Protein AF-0000000079719436 (afdb_homodimer)

Nearest PDB structures (foldseek):
  4y96-assembly1_A  TM=9.771E-01  e=3.622E-33  Gemmata obscuriglobus
  4y8f-assembly1_A-2  TM=9.739E-01  e=4.082E-33  Clostridium perfringens str. 13
  2btm-assembly1_B  TM=9.706E-01  e=7.352E-31  Geobacillus stearothermophilus
  1yya-assembly1_B  TM=9.623E-01  e=2.426E-30  Thermus thermophilus HB8
  1btm-assembly1_B  TM=9.721E-01  e=7.106E-30  Geobacillus stearothermophilus

Foldseek 3Di:
DAAFEAEEEADQDDDQVLLLVLLVLLQVLADDDRHAAEYEDAPVNQLVSCVSCVVPSYHYAYADAFLDQDDDDPPGHHCVRCVVSPHQEYEAAPPCCVVPVVDDLQRLLSNLVSSVVVVGAYAYEDFDEPVCVVVVNGLVRRLCSCCSRPLVDDLVSLLRYAYEYEHVNQAPPPDFDDLVRLLVSLVSVLVSCCVSPRNVSSVHHAYAYEGADWLVCLLVNLPRPRHSYYHYYPLSSHSVTSSSNSVSND/DAAFEAEEEADQDDDQVLLLVLLVLLQVLADDDRHAAEYEDAPVNQLVSCVSCVVPSYHYAYADAFLDQDDDDPPGHHCVRCVVSPHQEYEAAPPCCVVPVVDDLQRLLSNLVSSVVVVGAYAYEDFDEPVCVVVVNGLVRRLVSCCSRPLVDDLVSLLRYAYEYEHVNQAPPPDFDDLVRLLVSLVSVLVSCCVSPRNVSSVHHAYAYEGADWLVCLLVNLPRPRHSYYHYYPLSSHSVTSSSNSVSND

Radius of gyration: 24.13 Å; Cα contacts (8 Å, |Δi|>4): 1092; chains: 2; bounding box: 40×68×60 Å

Solvent-accessible surface area (backbone atoms only — not comparable to full-atom values): 25117 Å² total; per-residue (Å²): 122,49,56,39,36,40,30,24,46,44,22,22,43,69,37,51,70,52,42,53,51,46,49,53,49,38,61,72,59,56,71,96,67,89,51,48,36,35,38,18,52,26,56,70,34,40,52,62,47,39,61,73,32,67,89,43,84,52,39,56,31,35,53,53,62,43,49,52,81,56,47,90,37,54,63,41,46,26,54,62,38,39,48,63,54,72,28,53,36,31,32,43,55,45,67,48,38,40,74,67,38,69,51,42,52,69,58,43,24,45,26,50,52,41,36,48,76,70,72,28,34,36,37,39,31,46,53,32,48,52,70,32,52,75,68,68,39,32,66,60,51,40,49,48,52,47,47,63,36,50,66,84,55,59,78,78,57,47,83,36,41,34,39,30,43,28,42,51,52,14,48,86,64,82,43,62,69,49,50,66,56,52,33,52,52,36,45,50,51,37,49,53,39,26,72,74,70,33,61,68,60,32,59,41,39,29,35,21,42,29,36,62,59,37,56,91,48,24,42,64,40,36,63,32,92,48,33,29,30,30,44,23,44,76,44,45,76,36,49,69,41,32,46,44,31,57,61,30,61,111,122,50,55,41,35,40,30,24,47,44,23,22,44,67,37,51,70,52,42,54,51,47,50,53,49,38,62,73,59,58,70,96,66,89,50,48,38,35,38,17,51,27,54,71,34,40,51,61,47,40,61,74,31,67,88,44,84,52,40,54,31,35,52,52,60,43,48,52,80,56,47,89,37,54,64,41,48,26,56,63,40,38,46,64,55,72,28,53,36,31,32,43,55,46,68,48,37,41,73,66,38,70,50,42,52,67,57,44,23,46,26,50,52,41,36,48,75,69,72,27,32,36,37,40,32,45,54,32,48,52,70,32,52,76,69,69,39,34,67,59,50,37,50,49,52,46,47,62,36,50,66,84,56,58,77,77,57,48,83,37,40,34,39,30,43,27,43,50,51,14,46,87,62,83,44,63,70,50,52,65,56,53,33,51,52,36,44,49,50,38,49,53,39,26,73,74,68,34,62,67,59,34,58,40,38,29,35,21,42,30,36,60,57,38,57,90,47,23,40,64,41,38,64,32,91,49,33,30,30,30,43,24,44,77,43,46,77,36,49,70,41,32,48,45,32,56,60,29,62,113

Secondary structure (DSSP, 8-state):
-PPPEEEEE--B--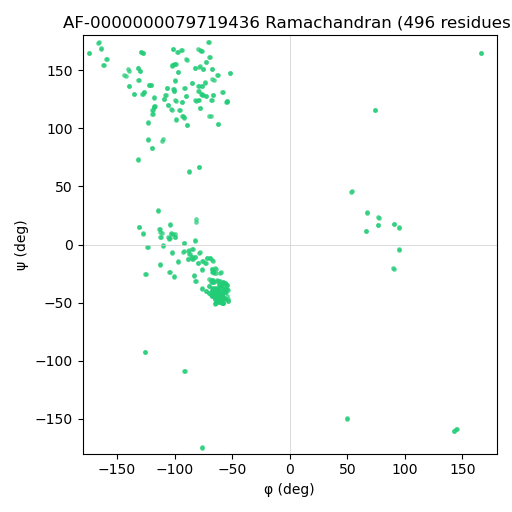-HHHHHHHHHHHHHH----SSEEEEE--GGGHHHHHHHTTTSSPEE-BS---SSSSBS-TT---HHHHHHTT--EEEE--HHHHHHS---HHHHHHHHHHHHHTT-EEEEEE---HHHHHTT-HHHHHHHHHHHHHTTS-GGGGGGEEEEE--GGGSSSS----HHHHHHHHHHHHHHHHHHS-HHHHHHSEEEE-S---TTTHHHHHTSTT--EEEESGGGGSHHHHHHHHHHT-/-PPPEEEEE--B---HHHHHHHHHHHHHH----SSEEEEE--GGGHHHHHHHTTTSSPEE-BS---SSSSBS-TT---HHHHHHTT--EEEE--HHHHHHS---HHHHHHHHHHHHHTT-EEEEEE---HHHHHTT-HHHHHHHHHHHHHTTS-GGGGGGEEEEE--GGGSSSS----HHHHHHHHHHHHHHHHHHS-HHHHHHSEEEE-S---TTTHHHHHTSTT--EEEESGGGGSHHHHHHHHHHT-

InterPro domains:
  IPR000652 Triosephosphate isomerase [PF00121] (4-247)
  IPR000652 Triosephosphate isomerase [PS51440] (3-248)
  IPR000652 Triosephosphate isomerase [PTHR21139] (2-247)
  IPR000652 Triosephosphate isomerase [TIGR00419] (5-240)
  IPR000652 Triosephosphate isomerase [cd00311] (4-247)
  IPR013785 Aldolase-type TIM barrel [G3DSA:3.20.20.70] (1-248)
  IPR020861 Triosephosphate isomerase, active site [PS00171] (164-174)
  IPR022896 Triosephosphate isomerase, bacterial/eukaryotic [MF_00147_B] (2-248)
  IPR035990 Triosephosphate isomerase superfamily [SSF51351] (1-247)

pLDDT: mean 96.84, std 4.38, range [68.94, 98.94]

Structure (mmCIF, N/CA/C/O backbone):
data_AF-0000000079719436-model_v1
#
loop_
_entity.id
_entity.type
_entity.pdbx_description
1 polymer 'Triosephosphate isomerase'
#
loop_
_atom_site.group_PDB
_atom_site.id
_atom_site.type_symbol
_atom_site.label_atom_id
_atom_site.label_alt_id
_atom_site.label_comp_id
_atom_site.label_asym_id
_atom_site.label_entity_id
_atom_site.label_seq_id
_atom_site.pdbx_PDB_ins_code
_atom_site.Cartn_x
_atom_site.Cartn_y
_atom_site.Cartn_z
_atom_site.occupancy
_atom_site.B_iso_or_equiv
_atom_site.auth_seq_id
_atom_site.auth_comp_id
_atom_site.auth_asym_id
_atom_site.auth_atom_id
_atom_site.pdbx_PDB_model_num
ATOM 1 N N . MET A 1 1 ? 11.016 -31.547 -8.984 1 78.88 1 MET A N 1
ATOM 2 C CA . MET A 1 1 ? 9.633 -31.656 -9.453 1 78.88 1 MET A CA 1
ATOM 3 C C . MET A 1 1 ? 8.859 -30.375 -9.148 1 78.88 1 MET A C 1
ATOM 5 O O . MET A 1 1 ? 9.141 -29.703 -8.156 1 78.88 1 MET A O 1
ATOM 9 N N . ARG A 1 2 ? 7.984 -29.891 -10.133 1 91 2 ARG A N 1
ATOM 10 C CA . ARG A 1 2 ? 7.145 -28.719 -9.992 1 91 2 ARG A CA 1
ATOM 11 C C . ARG A 1 2 ? 6.215 -28.844 -8.789 1 91 2 ARG A C 1
ATOM 13 O O . ARG A 1 2 ? 5.664 -29.922 -8.539 1 91 2 ARG A O 1
ATOM 20 N N . SER A 1 3 ? 6.176 -27.812 -7.984 1 95.31 3 SER A N 1
ATOM 21 C CA . SER A 1 3 ? 5.227 -27.797 -6.875 1 95.31 3 SER A CA 1
ATOM 22 C C . SER A 1 3 ? 3.832 -27.406 -7.348 1 95.31 3 SER A C 1
ATOM 24 O O . SER A 1 3 ? 3.684 -26.516 -8.195 1 95.31 3 SER A O 1
ATOM 26 N N . LYS A 1 4 ? 2.828 -28.109 -6.883 1 98.19 4 LYS A N 1
ATOM 27 C CA . LYS A 1 4 ? 1.447 -27.656 -7.035 1 98.19 4 LYS A CA 1
ATOM 28 C C . LYS A 1 4 ? 1.106 -26.578 -6.016 1 98.19 4 LYS A C 1
ATOM 30 O O . LYS A 1 4 ? 1.464 -26.688 -4.84 1 98.19 4 LYS A O 1
ATOM 35 N N . ILE A 1 5 ? 0.508 -25.5 -6.496 1 98.81 5 ILE A N 1
ATOM 36 C CA . ILE A 1 5 ? 0.265 -24.344 -5.629 1 98.81 5 ILE A CA 1
ATOM 37 C C . ILE A 1 5 ? -1.15 -23.828 -5.852 1 98.81 5 ILE A C 1
ATOM 39 O O . ILE A 1 5 ? -1.591 -23.672 -6.996 1 98.81 5 ILE A O 1
ATOM 43 N N . VAL A 1 6 ? -1.891 -23.641 -4.828 1 98.88 6 VAL A N 1
ATOM 44 C CA . VAL A 1 6 ? -3.154 -22.922 -4.852 1 98.88 6 VAL A CA 1
ATOM 45 C C . VAL A 1 6 ? -3.076 -21.719 -3.918 1 98.88 6 VAL A C 1
ATOM 47 O O . VAL A 1 6 ? -2.969 -21.875 -2.699 1 98.88 6 VAL A O 1
ATOM 50 N N . ALA A 1 7 ? -3.104 -20.562 -4.508 1 98.88 7 ALA A N 1
ATOM 51 C CA . ALA A 1 7 ? -2.939 -19.328 -3.756 1 98.88 7 ALA A CA 1
ATOM 52 C C . ALA A 1 7 ? -4.164 -18.422 -3.908 1 98.88 7 ALA A C 1
ATOM 54 O O . ALA A 1 7 ? -4.746 -18.328 -4.992 1 98.88 7 ALA A O 1
ATOM 55 N N . GLY A 1 8 ? -4.574 -17.844 -2.814 1 98.81 8 GLY A N 1
ATOM 56 C CA . GLY A 1 8 ? -5.641 -16.844 -2.84 1 98.81 8 GLY A CA 1
ATOM 57 C C . GLY A 1 8 ? -5.137 -15.422 -2.721 1 98.81 8 GLY A C 1
ATOM 58 O O . GLY A 1 8 ? -4.5 -15.07 -1.728 1 98.81 8 GLY A O 1
ATOM 59 N N . ASN A 1 9 ? -5.34 -14.602 -3.777 1 98.62 9 ASN A N 1
ATOM 60 C CA . ASN A 1 9 ? -5.129 -13.164 -3.682 1 98.62 9 ASN A CA 1
ATOM 61 C C . ASN A 1 9 ? -6.414 -12.438 -3.293 1 98.62 9 ASN A C 1
ATOM 63 O O . ASN A 1 9 ? -7.316 -12.281 -4.117 1 98.62 9 ASN A O 1
ATOM 67 N N . TRP A 1 10 ? -6.453 -11.945 -2.123 1 98.75 10 TRP A N 1
ATOM 68 C CA . TRP A 1 10 ? -7.691 -11.391 -1.586 1 98.75 10 TRP A CA 1
ATOM 69 C C . TRP A 1 10 ? -7.906 -9.961 -2.072 1 98.75 10 TRP A C 1
ATOM 71 O O . TRP A 1 10 ? -9.008 -9.414 -1.947 1 98.75 10 TRP A O 1
ATOM 81 N N . LYS A 1 11 ? -6.844 -9.391 -2.701 1 98.31 11 LYS A N 1
ATOM 82 C CA . LYS A 1 11 ? -6.938 -8 -3.137 1 98.31 11 LYS A CA 1
ATOM 83 C C . LYS A 1 11 ? -7.438 -7.102 -2.01 1 98.31 11 LYS A C 1
ATOM 85 O O . LYS A 1 11 ? -7.035 -7.262 -0.856 1 98.31 11 LYS A O 1
ATOM 90 N N . MET A 1 12 ? -8.148 -6.016 -2.271 1 98.56 12 MET A N 1
ATOM 91 C CA . MET A 1 12 ? -8.602 -5.109 -1.22 1 98.56 12 MET A CA 1
ATOM 92 C C . MET A 1 12 ? -9.938 -5.559 -0.654 1 98.56 12 MET A C 1
ATOM 94 O O . MET A 1 12 ? -10.938 -4.84 -0.76 1 98.56 12 MET A O 1
ATOM 98 N N . ASN A 1 13 ? -9.891 -6.762 -0.064 1 98.69 13 ASN A N 1
ATOM 99 C CA . ASN A 1 13 ? -11.07 -7.34 0.576 1 98.69 13 ASN A CA 1
ATOM 100 C C . ASN A 1 13 ? -10.75 -7.867 1.972 1 98.69 13 ASN A C 1
ATOM 102 O O . ASN A 1 13 ? -9.617 -8.289 2.236 1 98.69 13 ASN A O 1
ATOM 106 N N . LYS A 1 14 ? -11.812 -7.887 2.92 1 98.62 14 LYS A N 1
ATOM 107 C CA . LYS A 1 14 ? -11.773 -8.406 4.281 1 98.62 14 LYS A CA 1
ATOM 108 C C . LYS A 1 14 ? -11 -7.48 5.207 1 98.62 14 LYS A C 1
ATOM 110 O O . LYS A 1 14 ? -9.812 -7.23 4.988 1 98.62 14 LYS A O 1
ATOM 115 N N . ASP A 1 15 ? -11.68 -6.906 6.188 1 98 15 ASP A N 1
ATOM 116 C CA . ASP A 1 15 ? -10.977 -6.203 7.262 1 98 15 ASP A CA 1
ATOM 117 C C . ASP A 1 15 ? -10.352 -7.188 8.25 1 98 15 ASP A C 1
ATOM 119 O O . ASP A 1 15 ? -10.328 -8.398 7.992 1 98 15 ASP A O 1
ATOM 123 N N . LEU A 1 16 ? -9.805 -6.688 9.281 1 98.19 16 LEU A N 1
ATOM 124 C CA . LEU A 1 16 ? -9.047 -7.539 10.195 1 98.19 16 LEU A CA 1
ATOM 125 C C . LEU A 1 16 ? -9.938 -8.633 10.781 1 98.19 16 LEU A C 1
ATOM 127 O O . LEU A 1 16 ? -9.57 -9.812 10.758 1 98.19 16 LEU A O 1
ATOM 131 N N . ALA A 1 17 ? -11.102 -8.289 11.281 1 98.19 17 ALA A N 1
ATOM 132 C CA . ALA A 1 17 ? -12.016 -9.25 11.883 1 98.19 17 ALA A CA 1
ATOM 133 C C . ALA A 1 17 ? -12.438 -10.305 10.859 1 98.19 17 ALA A C 1
ATOM 135 O O . ALA A 1 17 ? -12.438 -11.5 11.156 1 98.19 17 ALA A O 1
ATOM 136 N N . GLU A 1 18 ? -12.766 -9.852 9.68 1 98.62 18 GLU A N 1
ATOM 137 C CA . GLU A 1 18 ? -13.172 -10.75 8.609 1 98.62 18 GLU A CA 1
ATOM 138 C C . GLU A 1 18 ? -12.023 -11.672 8.203 1 98.62 18 GLU A C 1
ATOM 140 O O . GLU A 1 18 ? -12.25 -12.844 7.883 1 98.62 18 GLU A O 1
ATOM 145 N N . THR A 1 19 ? -10.844 -11.109 8.117 1 98.62 19 THR A N 1
ATOM 146 C CA . THR A 1 19 ? -9.648 -11.891 7.801 1 98.62 19 THR A CA 1
ATOM 147 C C . THR A 1 19 ? -9.469 -13.023 8.805 1 98.62 19 THR A C 1
ATOM 149 O O . THR A 1 19 ? -9.258 -14.18 8.414 1 98.62 19 THR A O 1
ATOM 152 N N . GLU A 1 20 ? -9.586 -12.734 10.078 1 98.31 20 GLU A N 1
ATOM 153 C CA . GLU A 1 20 ? -9.383 -13.734 11.117 1 98.31 20 GLU A CA 1
ATOM 154 C C . GLU A 1 20 ? -10.422 -14.844 11.031 1 98.31 20 GLU A C 1
ATOM 156 O O . GLU A 1 20 ? -10.102 -16.016 11.195 1 98.31 20 GLU A O 1
ATOM 161 N N . VAL A 1 21 ? -11.625 -14.453 10.773 1 98.62 21 VAL A N 1
ATOM 162 C CA . VAL A 1 21 ? -12.703 -15.43 10.648 1 98.62 21 VAL A CA 1
ATOM 163 C C . VAL A 1 21 ? -12.422 -16.359 9.461 1 98.62 21 VAL A C 1
ATOM 165 O O . VAL A 1 21 ? -12.508 -17.578 9.586 1 98.62 21 VAL A O 1
ATOM 168 N N . LEU A 1 22 ? -12.086 -15.766 8.305 1 98.81 22 LEU A N 1
ATOM 169 C CA . LEU A 1 22 ? -11.836 -16.547 7.102 1 98.81 22 LEU A CA 1
ATOM 170 C C . LEU A 1 22 ? -10.641 -17.484 7.297 1 98.81 22 LEU A C 1
ATOM 172 O O . LEU A 1 22 ? -10.688 -18.656 6.895 1 98.81 22 LEU A O 1
ATOM 176 N N . LEU A 1 23 ? -9.602 -17.016 7.93 1 98.88 23 LEU A N 1
ATOM 177 C CA . LEU A 1 23 ? -8.414 -17.828 8.164 1 98.88 23 LEU A CA 1
ATOM 178 C C . LEU A 1 23 ? -8.727 -19 9.094 1 98.88 23 LEU A C 1
ATOM 180 O O . LEU A 1 23 ? -8.219 -20.094 8.906 1 98.88 23 LEU A O 1
ATOM 184 N N . ALA A 1 24 ? -9.523 -18.719 10.125 1 98.5 24 ALA A N 1
ATOM 185 C CA . ALA A 1 24 ? -9.922 -19.797 11.039 1 98.5 24 ALA A CA 1
ATOM 186 C C . ALA A 1 24 ? -10.703 -20.875 10.305 1 98.5 24 ALA A C 1
ATOM 188 O O . ALA A 1 24 ? -10.469 -22.078 10.516 1 98.5 24 ALA A O 1
ATOM 189 N N . GLU A 1 25 ? -11.586 -20.438 9.477 1 98.62 25 GLU A N 1
ATOM 190 C CA . GLU A 1 25 ? -12.383 -21.375 8.695 1 98.62 25 GLU A CA 1
ATOM 191 C C . GLU A 1 25 ? -11.508 -22.188 7.75 1 98.62 25 GLU A C 1
ATOM 193 O O . GLU A 1 25 ? -11.656 -23.406 7.641 1 98.62 25 GLU A O 1
ATOM 198 N N . LEU A 1 26 ? -10.609 -21.547 7.043 1 98.75 26 LEU A N 1
ATOM 199 C CA . LEU A 1 26 ? -9.711 -22.219 6.105 1 98.75 26 LEU A CA 1
ATOM 200 C C . LEU A 1 26 ? -8.844 -23.234 6.828 1 98.75 26 LEU A C 1
ATOM 202 O O . LEU A 1 26 ? -8.68 -24.359 6.348 1 98.75 26 LEU A O 1
ATOM 206 N N . SER A 1 27 ? -8.336 -22.844 7.941 1 98.25 27 SER A N 1
ATOM 207 C CA . SER A 1 27 ? -7.48 -23.734 8.719 1 98.25 27 SER A CA 1
ATOM 208 C C . SER A 1 27 ? -8.25 -24.969 9.172 1 98.25 27 SER A C 1
ATOM 210 O O . SER A 1 27 ? -7.719 -26.078 9.141 1 98.25 27 SER A O 1
ATOM 212 N N . ALA A 1 28 ? -9.43 -24.781 9.586 1 97.69 28 ALA A N 1
ATOM 213 C CA . ALA A 1 28 ? -10.25 -25.875 10.109 1 97.69 28 ALA A CA 1
ATOM 214 C C . ALA A 1 28 ? -10.656 -26.828 9 1 97.69 28 ALA A C 1
ATOM 216 O O . ALA A 1 28 ? -10.805 -28.031 9.234 1 97.69 28 ALA A O 1
ATOM 217 N N . LYS A 1 29 ? -10.789 -26.328 7.797 1 98.12 29 LYS A N 1
ATOM 218 C CA . LYS A 1 29 ? -11.352 -27.109 6.711 1 98.12 29 LYS A CA 1
ATOM 219 C C . LYS A 1 29 ? -10.25 -27.625 5.777 1 98.12 29 LYS A C 1
ATOM 221 O O . LYS A 1 29 ? -10.531 -28.359 4.832 1 98.12 29 LYS A O 1
ATOM 226 N N . LEU A 1 30 ? -9.055 -27.188 5.98 1 98.06 30 LEU A N 1
ATOM 227 C CA . LEU A 1 30 ? -7.98 -27.516 5.051 1 98.06 30 LEU A CA 1
ATOM 228 C C . LEU A 1 30 ? -7.871 -29.016 4.863 1 98.06 30 LEU A C 1
ATOM 230 O O . LEU A 1 30 ? -7.723 -29.766 5.836 1 98.06 30 LEU A O 1
ATOM 234 N N . PRO A 1 31 ? -7.953 -29.516 3.67 1 97.25 31 PRO A N 1
ATOM 235 C CA . PRO A 1 31 ? -7.809 -30.953 3.424 1 97.25 31 PRO A CA 1
ATOM 236 C C . PRO A 1 31 ? -6.355 -31.422 3.496 1 97.25 31 PRO A C 1
ATOM 238 O O . PRO A 1 31 ? -5.441 -30.594 3.559 1 97.25 31 PRO A O 1
ATOM 241 N N . ASP A 1 32 ? -6.219 -32.781 3.566 1 95.5 32 ASP A N 1
ATOM 242 C CA . ASP A 1 32 ? -4.883 -33.312 3.352 1 95.5 32 ASP A CA 1
ATOM 243 C C . ASP A 1 32 ? -4.445 -33.156 1.897 1 95.5 32 ASP A C 1
ATOM 245 O O . ASP A 1 32 ? -5.133 -33.594 0.981 1 95.5 32 ASP A O 1
ATOM 249 N N . THR A 1 33 ? -3.504 -32.312 1.643 1 96.06 33 THR A N 1
ATOM 250 C CA . THR A 1 33 ? -3.047 -32 0.288 1 96.06 33 THR A CA 1
ATOM 251 C C . THR A 1 33 ? -1.528 -31.875 0.246 1 96.06 33 THR A C 1
ATOM 253 O O . THR A 1 33 ? -0.905 -31.516 1.247 1 96.06 33 THR A O 1
ATOM 256 N N . LYS A 1 34 ? -1.003 -32.219 -0.867 1 94.81 34 LYS A N 1
ATOM 257 C CA . LYS A 1 34 ? 0.427 -32 -1.082 1 94.81 34 LYS A CA 1
ATOM 258 C C . LYS A 1 34 ? 0.701 -30.656 -1.724 1 94.81 34 LYS A C 1
ATOM 260 O O . LYS A 1 34 ? 1.854 -30.234 -1.824 1 94.81 34 LYS A O 1
ATOM 265 N N . ALA A 1 35 ? -0.368 -29.953 -2.1 1 97.62 35 ALA A N 1
ATOM 266 C CA . ALA A 1 35 ? -0.221 -28.625 -2.711 1 97.62 35 ALA A CA 1
ATOM 267 C C . ALA A 1 35 ? 0.167 -27.578 -1.671 1 97.62 35 ALA A C 1
ATOM 269 O O . ALA A 1 35 ? -0.251 -27.656 -0.514 1 97.62 35 ALA A O 1
ATOM 270 N N . GLU A 1 36 ? 1.052 -26.719 -2.062 1 98.5 36 GLU A N 1
ATOM 271 C CA . GLU A 1 36 ? 1.244 -25.516 -1.256 1 98.5 36 GLU A CA 1
ATOM 272 C C . GLU A 1 36 ? 0.013 -24.609 -1.305 1 98.5 36 GLU A C 1
ATOM 274 O O . GLU A 1 36 ? -0.463 -24.266 -2.387 1 98.5 36 GLU A O 1
ATOM 279 N N . VAL A 1 37 ? -0.503 -24.297 -0.166 1 98.81 37 VAL A N 1
ATOM 280 C CA . VAL A 1 37 ? -1.649 -23.406 -0.069 1 98.81 37 VAL A CA 1
ATOM 281 C C . VAL A 1 37 ? -1.205 -22.062 0.497 1 98.81 37 VAL A C 1
ATOM 283 O O . VAL A 1 37 ? -0.504 -22 1.51 1 98.81 37 VAL A O 1
ATOM 286 N N . MET A 1 38 ? -1.574 -20.969 -0.214 1 98.94 38 MET A N 1
ATOM 287 C CA . MET A 1 38 ? -1.172 -19.625 0.185 1 98.94 38 MET A CA 1
ATOM 288 C C . MET A 1 38 ? -2.371 -18.688 0.214 1 98.94 38 MET A C 1
ATOM 290 O O . MET A 1 38 ? -3.328 -18.875 -0.542 1 98.94 38 MET A O 1
ATOM 294 N N . VAL A 1 39 ? -2.34 -17.703 1.085 1 98.94 39 VAL A N 1
ATOM 295 C CA . VAL A 1 39 ? -3.312 -16.625 1.089 1 98.94 39 VAL A CA 1
ATOM 296 C C . VAL A 1 39 ? -2.586 -15.281 1.172 1 98.94 39 VAL A C 1
ATOM 298 O O . VAL A 1 39 ? -1.576 -15.156 1.868 1 98.94 39 VAL A O 1
ATOM 301 N N . ALA A 1 40 ? -3.098 -14.305 0.449 1 98.88 40 ALA A N 1
ATOM 302 C CA . ALA A 1 40 ? -2.514 -12.961 0.432 1 98.88 40 ALA A CA 1
ATOM 303 C C . ALA A 1 40 ? -3.518 -11.922 0.915 1 98.88 40 ALA A C 1
ATOM 305 O O . ALA A 1 40 ? -4.168 -11.258 0.106 1 98.88 40 ALA A O 1
ATOM 306 N N . PRO A 1 41 ? -3.637 -11.773 2.23 1 98.81 41 PRO A N 1
ATOM 307 C CA . PRO A 1 41 ? -4.457 -10.68 2.75 1 98.81 41 PRO A CA 1
ATOM 308 C C . PRO A 1 41 ? -3.828 -9.305 2.523 1 98.81 41 PRO A C 1
ATOM 310 O O . PRO A 1 41 ? -2.723 -9.211 1.98 1 98.81 41 PRO A O 1
ATOM 313 N N . THR A 1 42 ? -4.578 -8.234 2.875 1 98.56 42 THR A N 1
ATOM 314 C CA . THR A 1 42 ? -4.066 -6.879 2.736 1 98.56 42 THR A CA 1
ATOM 315 C C . THR A 1 42 ? -2.957 -6.609 3.752 1 98.56 42 THR A C 1
ATOM 317 O O . THR A 1 42 ? -2.846 -7.316 4.754 1 98.56 42 THR A O 1
ATOM 320 N N . PHE A 1 43 ? -2.16 -5.57 3.48 1 98.69 43 PHE A N 1
ATOM 321 C CA . PHE A 1 43 ? -0.965 -5.258 4.254 1 98.69 43 PHE A CA 1
ATOM 322 C C . PHE A 1 43 ? -1.305 -5.098 5.73 1 98.69 43 PHE A C 1
ATOM 324 O O . PHE A 1 43 ? -0.572 -5.574 6.598 1 98.69 43 PHE A O 1
ATOM 331 N N . VAL A 1 44 ? -2.418 -4.457 6.02 1 98.56 44 VAL A N 1
ATOM 332 C CA . VAL A 1 44 ? -2.727 -4.117 7.406 1 98.56 44 VAL A CA 1
ATOM 333 C C . VAL A 1 44 ? -3.109 -5.375 8.18 1 98.56 44 VAL A C 1
ATOM 335 O O . VAL A 1 44 ? -3.141 -5.371 9.406 1 98.56 44 VAL A O 1
ATOM 338 N N . ASN A 1 45 ? -3.332 -6.484 7.477 1 98.38 45 ASN A N 1
ATOM 339 C CA . ASN A 1 45 ? -3.779 -7.719 8.109 1 98.38 45 ASN A CA 1
ATOM 340 C C . ASN A 1 45 ? -2.686 -8.781 8.102 1 98.38 45 ASN A C 1
ATOM 342 O O . ASN A 1 45 ? -2.879 -9.883 8.625 1 98.38 45 ASN A O 1
ATOM 346 N N . LEU A 1 46 ? -1.519 -8.492 7.539 1 98.69 46 LEU A N 1
ATOM 347 C CA . LEU A 1 46 ? -0.5 -9.508 7.293 1 98.69 46 LEU A CA 1
ATOM 348 C C . LEU A 1 46 ? 0.017 -10.086 8.602 1 98.69 46 LEU A C 1
ATOM 350 O O . LEU A 1 46 ? 0.051 -11.305 8.781 1 98.69 46 LEU A O 1
ATOM 354 N N . SER A 1 47 ? 0.409 -9.211 9.523 1 98.31 47 SER A N 1
ATOM 355 C CA . SER A 1 47 ? 0.976 -9.68 10.781 1 98.31 47 SER A CA 1
ATOM 356 C C . SER A 1 47 ? -0.009 -10.57 11.531 1 98.31 47 SER A C 1
ATOM 358 O O . SER A 1 47 ? 0.364 -11.641 12.023 1 98.31 47 SER A O 1
ATOM 360 N N . ALA A 1 48 ? -1.25 -10.133 11.617 1 98.12 48 ALA A N 1
ATOM 361 C CA . ALA A 1 48 ? -2.289 -10.914 12.281 1 98.12 48 ALA A CA 1
ATOM 362 C C . ALA A 1 48 ? -2.512 -12.25 11.578 1 98.12 48 ALA A C 1
ATOM 364 O O . ALA A 1 48 ? -2.744 -13.266 12.227 1 98.12 48 ALA A O 1
ATOM 365 N N . ALA A 1 49 ? -2.479 -12.219 10.266 1 98.81 49 ALA A N 1
ATOM 366 C CA . ALA A 1 49 ? -2.666 -13.445 9.484 1 98.81 49 ALA A CA 1
ATOM 367 C C . ALA A 1 49 ? -1.544 -14.445 9.75 1 98.81 49 ALA A C 1
ATOM 369 O O . ALA A 1 49 ? -1.796 -15.641 9.922 1 98.81 49 ALA A O 1
ATOM 370 N N . VAL A 1 50 ? -0.286 -13.945 9.773 1 98.75 50 VAL A N 1
ATOM 371 C CA . VAL A 1 50 ? 0.863 -14.797 10.055 1 98.75 50 VAL A CA 1
ATOM 372 C C . VAL A 1 50 ? 0.704 -15.445 11.43 1 98.75 50 VAL A C 1
ATOM 374 O O . VAL A 1 50 ? 0.91 -16.641 11.578 1 98.75 50 VAL A O 1
ATOM 377 N N . ASP A 1 51 ? 0.303 -14.664 12.391 1 98 51 ASP A N 1
ATOM 378 C CA . ASP A 1 51 ? 0.119 -15.164 13.75 1 98 51 ASP A CA 1
ATOM 379 C C . ASP A 1 51 ? -0.984 -16.219 13.805 1 98 51 ASP A C 1
ATOM 381 O O . ASP A 1 51 ? -0.831 -17.25 14.453 1 98 51 ASP A O 1
ATOM 385 N N . LYS A 1 52 ? -2.062 -15.906 13.156 1 98 52 LYS A N 1
ATOM 386 C CA . LYS A 1 52 ? -3.227 -16.797 13.172 1 98 52 LYS A CA 1
ATOM 387 C C . LYS A 1 52 ? -2.904 -18.141 12.523 1 98 52 LYS A C 1
ATOM 389 O O . LYS A 1 52 ? -3.465 -19.172 12.906 1 98 52 LYS A O 1
ATOM 394 N N . LEU A 1 53 ? -1.993 -18.141 11.539 1 98.31 53 LEU A N 1
ATOM 395 C CA . LEU A 1 53 ? -1.725 -19.328 10.75 1 98.31 53 LEU A CA 1
ATOM 396 C C . LEU A 1 53 ? -0.412 -19.984 11.172 1 98.31 53 LEU A C 1
ATOM 398 O O . LEU A 1 53 ? 0.162 -20.781 10.43 1 98.31 53 LEU A O 1
ATOM 402 N N . LYS A 1 54 ? 0.099 -19.656 12.328 1 95.75 54 LYS A N 1
ATOM 403 C CA . LYS A 1 54 ? 1.376 -20.156 12.82 1 95.75 54 LYS A CA 1
ATOM 404 C C . LYS A 1 54 ? 1.373 -21.688 12.883 1 95.75 54 LYS A C 1
ATOM 406 O O . LYS A 1 54 ? 2.404 -22.328 12.656 1 95.75 54 LYS A O 1
ATOM 411 N N . SER A 1 55 ? 0.249 -22.328 13.156 1 95.81 55 SER A N 1
ATOM 412 C CA . SER A 1 55 ? 0.159 -23.781 13.297 1 95.81 55 SER A CA 1
ATOM 413 C C . SER A 1 55 ? -0.477 -24.406 12.062 1 95.81 55 SER A C 1
ATOM 415 O O . SER A 1 55 ? -0.816 -25.594 12.078 1 95.81 55 SER A O 1
ATOM 417 N N . SER A 1 56 ? -0.716 -23.609 11.094 1 96.06 56 SER A N 1
ATOM 418 C CA . SER A 1 56 ? -1.311 -24.078 9.844 1 96.06 56 SER A CA 1
ATOM 419 C C . SER A 1 56 ? -0.257 -24.234 8.758 1 96.06 56 SER A C 1
ATOM 421 O O . SER A 1 56 ? 0.827 -23.656 8.844 1 96.06 56 SER A O 1
ATOM 423 N N . SER A 1 57 ? -0.539 -25.094 7.816 1 97.44 57 SER A N 1
ATOM 424 C CA . SER A 1 57 ? 0.364 -25.25 6.68 1 97.44 57 SER A CA 1
ATOM 425 C C . SER A 1 57 ? 0.089 -24.203 5.605 1 97.44 57 SER A C 1
ATOM 427 O O . SER A 1 57 ? 0.805 -24.125 4.605 1 97.44 57 SER A O 1
ATOM 429 N N . ILE A 1 58 ? -0.938 -23.391 5.805 1 98.75 58 ILE A N 1
ATOM 430 C CA . ILE A 1 58 ? -1.24 -22.312 4.875 1 98.75 58 ILE A CA 1
ATOM 431 C C . ILE A 1 58 ? -0.203 -21.203 5.016 1 98.75 58 ILE A C 1
ATOM 433 O O . ILE A 1 58 ? 0.08 -20.75 6.129 1 98.75 58 ILE A O 1
ATOM 437 N N . GLU A 1 59 ? 0.37 -20.812 3.928 1 98.81 59 GLU A N 1
ATOM 438 C CA . GLU A 1 59 ? 1.375 -19.75 3.941 1 98.81 59 GLU A CA 1
ATOM 439 C C . GLU A 1 59 ? 0.74 -18.391 3.701 1 98.81 59 GLU A C 1
ATOM 441 O O . GLU A 1 59 ? -0.111 -18.234 2.822 1 98.81 59 GLU A O 1
ATOM 446 N N . VAL A 1 60 ? 1.134 -17.406 4.488 1 98.94 60 VAL A N 1
ATOM 447 C CA . VAL A 1 60 ? 0.736 -16.016 4.262 1 98.94 60 VAL A CA 1
ATOM 448 C C . VAL A 1 60 ? 1.751 -15.328 3.354 1 98.94 60 VAL A C 1
ATOM 450 O O . VAL A 1 60 ? 2.957 -15.383 3.605 1 98.94 60 VAL A O 1
ATOM 453 N N . ILE A 1 61 ? 1.28 -14.695 2.273 1 98.94 61 ILE A N 1
ATOM 454 C CA . ILE A 1 61 ? 2.172 -14.016 1.343 1 98.94 61 ILE A CA 1
ATOM 455 C C . ILE A 1 61 ? 1.698 -12.578 1.132 1 98.94 61 ILE A C 1
ATOM 457 O O . ILE A 1 61 ? 0.598 -12.211 1.554 1 98.94 61 ILE A O 1
ATOM 461 N N . ALA A 1 62 ? 2.514 -11.727 0.573 1 98.94 62 ALA A N 1
ATOM 462 C CA . ALA A 1 62 ? 2.188 -10.312 0.402 1 98.94 62 ALA A CA 1
ATOM 463 C C . ALA A 1 62 ? 1.704 -10.031 -1.019 1 98.94 62 ALA A C 1
ATOM 465 O O . ALA A 1 62 ? 2.113 -10.711 -1.966 1 98.94 62 ALA A O 1
ATOM 466 N N . GLN A 1 63 ? 0.936 -8.992 -1.163 1 98.88 63 GLN A N 1
ATOM 467 C CA . GLN A 1 63 ? 0.311 -8.648 -2.438 1 98.88 63 GLN A CA 1
ATOM 468 C C . GLN A 1 63 ? 1.227 -7.766 -3.279 1 98.88 63 GLN A C 1
ATOM 470 O O . GLN A 1 63 ? 0.95 -7.516 -4.457 1 98.88 63 GLN A O 1
ATOM 475 N N . ASN A 1 64 ? 2.285 -7.246 -2.635 1 98.38 64 ASN A N 1
ATOM 476 C CA . ASN A 1 64 ? 3.156 -6.277 -3.283 1 98.38 64 ASN A CA 1
ATOM 477 C C . ASN A 1 64 ? 4.359 -5.93 -2.412 1 98.38 64 ASN A C 1
ATOM 479 O O . ASN A 1 64 ? 4.391 -6.266 -1.226 1 98.38 64 ASN A O 1
ATOM 483 N N . MET A 1 65 ? 5.312 -5.332 -3.064 1 98.44 65 MET A N 1
ATOM 484 C CA . MET A 1 65 ? 6.477 -4.789 -2.373 1 98.44 65 MET A CA 1
ATOM 485 C C . MET A 1 65 ? 7.203 -3.77 -3.244 1 98.44 65 MET A C 1
ATOM 487 O O . MET A 1 65 ? 7.039 -3.764 -4.465 1 98.44 65 MET A O 1
ATOM 491 N N . HIS A 1 66 ? 7.879 -2.881 -2.652 1 98.38 66 HIS A N 1
ATOM 492 C CA . HIS A 1 66 ? 8.68 -1.892 -3.367 1 98.38 66 HIS A CA 1
ATOM 493 C C . HIS A 1 66 ? 10.094 -2.398 -3.613 1 98.38 66 HIS A C 1
ATOM 495 O O . HIS A 1 66 ? 10.586 -3.254 -2.877 1 98.38 66 HIS A O 1
ATOM 501 N N . PHE A 1 67 ? 10.789 -1.818 -4.594 1 98.5 67 PHE A N 1
ATOM 502 C CA . PHE A 1 67 ? 12.125 -2.301 -4.93 1 98.5 67 PHE A CA 1
ATOM 503 C C . PHE A 1 67 ? 13.172 -1.694 -3.998 1 98.5 67 PHE A C 1
ATOM 505 O O . PHE A 1 67 ? 14.227 -2.287 -3.771 1 98.5 67 PHE A O 1
ATOM 512 N N . ALA A 1 68 ? 12.883 -0.5 -3.453 1 98.19 68 ALA A N 1
ATOM 513 C CA . ALA A 1 68 ? 13.859 0.182 -2.605 1 98.19 68 ALA A CA 1
ATOM 514 C C . ALA A 1 68 ? 13.883 -0.419 -1.204 1 98.19 68 ALA A C 1
ATOM 516 O O . ALA A 1 68 ? 12.875 -0.963 -0.739 1 98.19 68 ALA A O 1
ATOM 517 N N . GLU A 1 69 ? 15.008 -0.308 -0.543 1 97.94 69 GLU A N 1
ATOM 518 C CA . GLU A 1 69 ? 15.133 -0.816 0.82 1 97.94 69 GLU A CA 1
ATOM 519 C C . GLU A 1 69 ? 14.375 0.062 1.809 1 97.94 69 GLU A C 1
ATOM 521 O O . GLU A 1 69 ? 13.852 -0.43 2.812 1 97.94 69 GLU A O 1
ATOM 526 N N . ASN A 1 70 ? 14.422 1.307 1.644 1 98 70 ASN A N 1
ATOM 527 C CA . ASN A 1 70 ? 13.734 2.346 2.4 1 98 70 ASN A CA 1
ATOM 528 C C . ASN A 1 70 ? 13.742 3.678 1.657 1 98 70 ASN A C 1
ATOM 530 O O . ASN A 1 70 ? 14.367 3.803 0.604 1 98 70 ASN A O 1
ATOM 534 N N . GLY A 1 71 ? 12.945 4.652 2.121 1 96.81 71 GLY A N 1
ATOM 535 C CA . GLY A 1 71 ? 13.094 5.977 1.541 1 96.81 71 GLY A CA 1
ATOM 536 C C . GLY A 1 71 ? 11.766 6.703 1.381 1 96.81 71 GLY A C 1
ATOM 537 O O . GLY A 1 71 ? 10.812 6.434 2.111 1 96.81 71 GLY A O 1
ATOM 538 N N . ALA A 1 72 ? 11.812 7.746 0.462 1 95.81 72 ALA A N 1
ATOM 539 C CA . ALA A 1 72 ? 10.695 8.656 0.235 1 95.81 72 ALA A CA 1
ATOM 540 C C . ALA A 1 72 ? 9.633 8.016 -0.654 1 95.81 72 ALA A C 1
ATOM 542 O O . ALA A 1 72 ? 9.391 8.477 -1.775 1 95.81 72 ALA A O 1
ATOM 543 N N . TYR A 1 73 ? 9 6.977 -0.1 1 97.12 73 TYR A N 1
ATOM 544 C CA . TYR A 1 73 ? 7.938 6.242 -0.781 1 97.12 73 TYR A CA 1
ATOM 545 C C . TYR A 1 73 ? 6.73 6.051 0.131 1 97.12 73 TYR A C 1
ATOM 547 O O . TYR A 1 73 ? 6.461 4.938 0.593 1 97.12 73 TYR A O 1
ATOM 555 N N . THR A 1 74 ? 6 7.188 0.349 1 97.81 74 THR A N 1
ATOM 556 C CA . THR A 1 74 ? 4.844 7.215 1.239 1 97.81 74 THR A CA 1
ATOM 557 C C . THR A 1 74 ? 3.832 6.141 0.844 1 97.81 74 THR A C 1
ATOM 559 O O . THR A 1 74 ? 3.43 6.059 -0.319 1 97.81 74 THR A O 1
ATOM 562 N N . GLY A 1 75 ? 3.506 5.25 1.771 1 97.38 75 GLY A N 1
ATOM 563 C CA . GLY A 1 75 ? 2.461 4.266 1.546 1 97.38 75 GLY A CA 1
ATOM 564 C C . GLY A 1 75 ? 2.992 2.936 1.047 1 97.38 75 GLY A C 1
ATOM 565 O O . GLY A 1 75 ? 2.238 1.97 0.917 1 97.38 75 GLY A O 1
ATOM 566 N N . GLU A 1 76 ? 4.289 2.809 0.789 1 97.88 76 GLU A N 1
ATOM 567 C CA . GLU A 1 76 ? 4.863 1.591 0.228 1 97.88 76 GLU A CA 1
ATOM 568 C C . GLU A 1 76 ? 5.461 0.708 1.32 1 97.88 76 GLU A C 1
ATOM 570 O O . GLU A 1 76 ? 5.605 1.142 2.465 1 97.88 76 GLU A O 1
ATOM 575 N N . ILE A 1 77 ? 5.742 -0.532 0.967 1 98.69 77 ILE A N 1
ATOM 576 C CA . ILE A 1 77 ? 6.254 -1.557 1.872 1 98.69 77 ILE A CA 1
ATOM 577 C C . ILE A 1 77 ? 7.531 -2.164 1.298 1 98.69 77 ILE A C 1
ATOM 579 O O . ILE A 1 77 ? 7.57 -2.543 0.125 1 98.69 77 ILE A O 1
ATOM 583 N N . SER A 1 78 ? 8.562 -2.252 2.098 1 98.62 78 SER A N 1
ATOM 584 C CA . SER A 1 78 ? 9.828 -2.801 1.634 1 98.62 78 SER A CA 1
ATOM 585 C C . SER A 1 78 ? 9.938 -4.289 1.944 1 98.62 78 SER A C 1
ATOM 587 O O . SER A 1 78 ? 9.133 -4.828 2.709 1 98.62 78 SER A O 1
ATOM 589 N N . ALA A 1 79 ? 10.961 -4.922 1.3 1 98.69 79 ALA A N 1
ATOM 590 C CA . ALA A 1 79 ? 11.234 -6.332 1.555 1 98.69 79 ALA A CA 1
ATOM 591 C C . ALA A 1 79 ? 11.547 -6.574 3.029 1 98.69 79 ALA A C 1
ATOM 593 O O . ALA A 1 79 ? 11.031 -7.516 3.633 1 98.69 79 ALA A O 1
ATOM 594 N N . ASN A 1 80 ? 12.328 -5.715 3.621 1 98.38 80 ASN A N 1
ATOM 595 C CA . ASN A 1 80 ? 12.719 -5.871 5.02 1 98.38 80 ASN A CA 1
ATOM 596 C C . ASN A 1 80 ? 11.508 -5.809 5.945 1 98.38 80 ASN A C 1
ATOM 598 O O . ASN A 1 80 ? 11.461 -6.504 6.961 1 98.38 80 ASN A O 1
ATOM 602 N N . MET A 1 81 ? 10.594 -4.977 5.648 1 98.81 81 MET A N 1
ATOM 603 C CA . MET A 1 81 ? 9.375 -4.871 6.445 1 98.81 81 MET A CA 1
ATOM 604 C C . MET A 1 81 ? 8.57 -6.168 6.398 1 98.81 81 MET A C 1
ATOM 606 O O . MET A 1 81 ? 8.086 -6.641 7.426 1 98.81 81 MET A O 1
ATOM 610 N N . LEU A 1 82 ? 8.422 -6.723 5.211 1 98.88 82 LEU A N 1
ATOM 611 C CA . LEU A 1 82 ? 7.703 -7.988 5.059 1 98.88 82 LEU A CA 1
ATOM 612 C C . LEU A 1 82 ? 8.414 -9.102 5.816 1 98.88 82 LEU A C 1
ATOM 614 O O . LEU A 1 82 ? 7.781 -9.852 6.57 1 98.88 82 LEU A O 1
ATOM 618 N N . LEU A 1 83 ? 9.734 -9.195 5.617 1 98.69 83 LEU A N 1
ATOM 619 C CA . LEU A 1 83 ? 10.523 -10.219 6.301 1 98.69 83 LEU A CA 1
ATOM 620 C C . LEU A 1 83 ? 10.414 -10.062 7.816 1 98.69 83 LEU A C 1
ATOM 622 O O . LEU A 1 83 ? 10.359 -11.055 8.547 1 98.69 83 LEU A O 1
ATOM 626 N N . GLY A 1 84 ? 10.328 -8.867 8.273 1 98 84 GLY A N 1
ATOM 627 C CA . GLY A 1 84 ? 10.25 -8.57 9.695 1 98 84 GLY A CA 1
ATOM 628 C C . GLY A 1 84 ? 8.984 -9.102 10.344 1 98 84 GLY A C 1
ATOM 629 O O . GLY A 1 84 ? 8.93 -9.266 11.562 1 98 84 GLY A O 1
ATOM 630 N N . ILE A 1 85 ? 7.984 -9.359 9.539 1 98.19 85 ILE A N 1
ATOM 631 C CA . ILE A 1 85 ? 6.746 -9.867 10.109 1 98.19 85 ILE A CA 1
ATOM 632 C C . ILE A 1 85 ? 6.52 -11.305 9.648 1 98.19 85 ILE A C 1
ATOM 634 O O . ILE A 1 85 ? 5.406 -11.828 9.75 1 98.19 85 ILE A O 1
ATOM 638 N N . GLY A 1 86 ? 7.504 -11.906 9.094 1 98.25 86 GLY A N 1
ATOM 639 C CA . GLY A 1 86 ? 7.48 -13.336 8.82 1 98.25 86 GLY A CA 1
ATOM 640 C C . GLY A 1 86 ? 6.93 -13.664 7.445 1 98.25 86 GLY A C 1
ATOM 641 O O . GLY A 1 86 ? 6.496 -14.789 7.199 1 98.25 86 GLY A O 1
ATOM 642 N N . VAL A 1 87 ? 6.871 -12.727 6.531 1 98.88 87 VAL A N 1
ATOM 643 C CA . VAL A 1 87 ? 6.395 -12.945 5.172 1 98.88 87 VAL A CA 1
ATOM 644 C C . VAL A 1 87 ? 7.578 -12.961 4.207 1 98.88 87 VAL A C 1
ATOM 646 O O . VAL A 1 87 ? 8.312 -11.969 4.098 1 98.88 87 VAL A O 1
ATOM 649 N N . ASP A 1 88 ? 7.758 -14.039 3.537 1 98.75 88 ASP A N 1
ATOM 650 C CA . ASP A 1 88 ? 8.953 -14.133 2.709 1 98.75 88 ASP A CA 1
ATOM 651 C C . ASP A 1 88 ? 8.602 -14.508 1.271 1 98.75 88 ASP A C 1
ATOM 653 O O . ASP A 1 88 ? 9.484 -14.844 0.478 1 98.75 88 ASP A O 1
ATOM 657 N N . THR A 1 89 ? 7.34 -14.531 0.869 1 98.94 89 THR A N 1
ATOM 658 C CA . THR A 1 89 ? 6.836 -14.688 -0.492 1 98.94 89 THR A CA 1
ATOM 659 C C . THR A 1 89 ? 5.969 -13.5 -0.887 1 98.94 89 THR A C 1
ATOM 661 O O . THR A 1 89 ? 5.184 -13 -0.076 1 98.94 89 THR A O 1
ATOM 664 N N . VAL A 1 90 ? 6.152 -13.008 -2.113 1 98.94 90 VAL A N 1
ATOM 665 C CA . VAL A 1 90 ? 5.441 -11.797 -2.498 1 98.94 90 VAL A CA 1
ATOM 666 C C . VAL A 1 90 ? 4.938 -11.922 -3.934 1 98.94 90 VAL A C 1
ATOM 668 O O . VAL A 1 90 ? 5.633 -12.469 -4.797 1 98.94 90 VAL A O 1
ATOM 671 N N . ILE A 1 91 ? 3.693 -11.508 -4.145 1 98.94 91 ILE A N 1
ATOM 672 C CA . ILE A 1 91 ? 3.15 -11.328 -5.484 1 98.94 91 ILE A CA 1
ATOM 673 C C . ILE A 1 91 ? 3.705 -10.047 -6.102 1 98.94 91 ILE A C 1
ATOM 675 O O . ILE A 1 91 ? 3.672 -8.984 -5.477 1 98.94 91 ILE A O 1
ATOM 679 N N . ILE A 1 92 ? 4.258 -10.094 -7.301 1 98.81 92 ILE A N 1
ATOM 680 C CA . ILE A 1 92 ? 4.758 -8.938 -8.039 1 98.81 92 ILE A CA 1
ATOM 681 C C . ILE A 1 92 ? 4.156 -8.914 -9.438 1 98.81 92 ILE A C 1
ATOM 683 O O . ILE A 1 92 ? 4.109 -9.945 -10.117 1 98.81 92 ILE A O 1
ATOM 687 N N . GLY A 1 93 ? 3.6 -7.773 -9.836 1 98.31 93 GLY A N 1
ATOM 688 C CA . GLY A 1 93 ? 3.197 -7.582 -11.219 1 98.31 93 GLY A CA 1
ATOM 689 C C . GLY A 1 93 ? 1.737 -7.91 -11.469 1 98.31 93 GLY A C 1
ATOM 690 O O . GLY A 1 93 ? 1.332 -8.148 -12.609 1 98.31 93 GLY A O 1
ATOM 691 N N . HIS A 1 94 ? 0.923 -8.031 -10.414 1 98.38 94 HIS A N 1
ATOM 692 C CA . HIS A 1 94 ? -0.497 -8.289 -10.625 1 98.38 94 HIS A CA 1
ATOM 693 C C . HIS A 1 94 ? -1.096 -7.27 -11.594 1 98.38 94 HIS A C 1
ATOM 695 O O . HIS A 1 94 ? -0.713 -6.098 -11.586 1 98.38 94 HIS A O 1
ATOM 701 N N . SER A 1 95 ? -2.074 -7.68 -12.367 1 96.94 95 SER A N 1
ATOM 702 C CA . SER A 1 95 ? -2.65 -6.895 -13.461 1 96.94 95 SER A CA 1
ATOM 703 C C . SER A 1 95 ? -3.211 -5.57 -12.945 1 96.94 95 SER A C 1
ATOM 705 O O . SER A 1 95 ? -3.088 -4.543 -13.617 1 96.94 95 SER A O 1
ATOM 707 N N . GLU A 1 96 ? -3.752 -5.578 -11.781 1 95.75 96 GLU A N 1
ATOM 708 C CA . GLU A 1 96 ? -4.371 -4.387 -11.211 1 95.75 96 GLU A CA 1
ATOM 709 C C . GLU A 1 96 ? -3.332 -3.309 -10.922 1 95.75 96 GLU A C 1
ATOM 711 O O . GLU A 1 96 ? -3.607 -2.117 -11.07 1 95.75 96 GLU A O 1
ATOM 716 N N . ARG A 1 97 ? -2.166 -3.686 -10.469 1 96.5 97 ARG A N 1
ATOM 717 C CA . ARG A 1 97 ? -1.097 -2.734 -10.188 1 96.5 97 ARG A CA 1
ATOM 718 C C . ARG A 1 97 ? -0.535 -2.143 -11.477 1 96.5 97 ARG A C 1
ATOM 720 O O . ARG A 1 97 ? -0.17 -0.965 -11.516 1 96.5 97 ARG A O 1
ATOM 727 N N . ARG A 1 98 ? -0.462 -2.936 -12.547 1 94.56 98 ARG A N 1
ATOM 728 C CA . ARG A 1 98 ? -0.063 -2.443 -13.859 1 94.56 98 ARG A CA 1
ATOM 729 C C . ARG A 1 98 ? -1.067 -1.427 -14.391 1 94.56 98 ARG A C 1
ATOM 731 O O . ARG A 1 98 ? -0.681 -0.369 -14.898 1 94.56 98 ARG A O 1
ATOM 738 N N . ALA A 1 99 ? -2.332 -1.752 -14.219 1 92.62 99 ALA A N 1
ATOM 739 C CA . ALA A 1 99 ? -3.404 -0.973 -14.828 1 92.62 99 ALA A CA 1
ATOM 740 C C . ALA A 1 99 ? -3.629 0.337 -14.078 1 92.62 99 ALA A C 1
ATOM 742 O O . ALA A 1 99 ? -3.895 1.374 -14.688 1 92.62 99 ALA A O 1
ATOM 743 N N . TYR A 1 100 ? -3.498 0.265 -12.703 1 90.69 100 TYR A N 1
ATOM 744 C CA . TYR A 1 100 ? -4.035 1.376 -11.93 1 90.69 100 TYR A CA 1
ATOM 745 C C . TYR A 1 100 ? -2.916 2.164 -11.258 1 90.69 100 TYR A C 1
ATOM 747 O O . TYR A 1 100 ? -3.111 3.316 -10.859 1 90.69 100 TYR A O 1
ATOM 755 N N . PHE A 1 101 ? -1.68 1.564 -11.141 1 88.38 101 PHE A N 1
ATOM 756 C CA . PHE A 1 101 ? -0.71 2.188 -10.25 1 88.38 101 PHE A CA 1
ATOM 757 C C . PHE A 1 101 ? 0.635 2.357 -10.945 1 88.38 101 PHE A C 1
ATOM 759 O O . PHE A 1 101 ? 1.664 2.52 -10.281 1 88.38 101 PHE A O 1
ATOM 766 N N . GLY A 1 102 ? 0.652 2.236 -12.242 1 88.69 102 GLY A N 1
ATOM 767 C CA . GLY A 1 102 ? 1.772 2.654 -13.07 1 88.69 102 GLY A CA 1
ATOM 768 C C . GLY A 1 102 ? 2.936 1.682 -13.039 1 88.69 102 GLY A C 1
ATOM 769 O O . GLY A 1 102 ? 4.082 2.07 -13.266 1 88.69 102 GLY A O 1
ATOM 770 N N . GLU A 1 103 ? 2.727 0.445 -12.719 1 94.94 103 GLU A N 1
ATOM 771 C CA . GLU A 1 103 ? 3.822 -0.521 -12.695 1 94.94 103 GLU A CA 1
ATOM 772 C C . GLU A 1 103 ? 4.18 -0.977 -14.109 1 94.94 103 GLU A C 1
ATOM 774 O O . GLU A 1 103 ? 3.359 -1.598 -14.797 1 94.94 103 GLU A O 1
ATOM 779 N N . THR A 1 104 ? 5.41 -0.663 -14.484 1 96.38 104 THR A N 1
ATOM 780 C CA . THR A 1 104 ? 5.953 -1.04 -15.781 1 96.38 104 THR A CA 1
ATOM 781 C C . THR A 1 104 ? 6.875 -2.252 -15.656 1 96.38 104 THR A C 1
ATOM 783 O O . THR A 1 104 ? 7.258 -2.633 -14.547 1 96.38 104 THR A O 1
ATOM 786 N N . ASP A 1 105 ? 7.215 -2.82 -16.812 1 97.88 105 ASP A N 1
ATOM 787 C CA . ASP A 1 105 ? 8.141 -3.947 -16.797 1 97.88 105 ASP A CA 1
ATOM 788 C C . ASP A 1 105 ? 9.461 -3.566 -16.125 1 97.88 105 ASP A C 1
ATOM 790 O O . ASP A 1 105 ? 10.062 -4.383 -15.422 1 97.88 105 ASP A O 1
ATOM 794 N N . GLU A 1 106 ? 9.883 -2.361 -16.375 1 97.88 106 GLU A N 1
ATOM 795 C CA . GLU A 1 106 ? 11.133 -1.891 -15.781 1 97.88 106 GLU A CA 1
ATOM 796 C C . GLU A 1 106 ? 11.047 -1.87 -14.258 1 97.88 106 GLU A C 1
ATOM 798 O O . GLU A 1 106 ? 11.969 -2.318 -13.57 1 97.88 106 GLU A O 1
ATOM 803 N N . ILE A 1 107 ? 9.984 -1.312 -13.719 1 97.62 107 ILE A N 1
ATOM 804 C CA . ILE A 1 107 ? 9.766 -1.258 -12.281 1 97.62 107 ILE A CA 1
ATOM 805 C C . ILE A 1 107 ? 9.68 -2.674 -11.719 1 97.62 107 ILE A C 1
ATOM 807 O O . ILE A 1 107 ? 10.266 -2.975 -10.672 1 97.62 107 ILE A O 1
ATOM 811 N N . LEU A 1 108 ? 8.992 -3.541 -12.453 1 98.75 108 LEU A N 1
ATOM 812 C CA . LEU A 1 108 ? 8.781 -4.91 -11.984 1 98.75 108 LEU A CA 1
ATOM 813 C C . LEU A 1 108 ? 10.102 -5.676 -11.945 1 98.75 108 LEU A C 1
ATOM 815 O O . LEU A 1 108 ? 10.344 -6.461 -11.031 1 98.75 108 LEU A O 1
ATOM 819 N N . ALA A 1 109 ? 10.945 -5.449 -12.945 1 98.81 109 ALA A N 1
ATOM 820 C CA . ALA A 1 109 ? 12.266 -6.07 -12.938 1 98.81 109 ALA A CA 1
ATOM 821 C C . ALA A 1 109 ? 13.055 -5.66 -11.695 1 98.81 109 ALA A C 1
ATOM 823 O O . ALA A 1 109 ? 13.695 -6.496 -11.055 1 98.81 109 ALA A O 1
ATOM 824 N N . LYS A 1 110 ? 12.992 -4.387 -11.336 1 98.69 110 LYS A N 1
ATOM 825 C CA . LYS A 1 110 ? 13.672 -3.893 -10.141 1 98.69 110 LYS A CA 1
ATOM 826 C C . LYS A 1 110 ? 13.117 -4.551 -8.883 1 98.69 110 LYS A C 1
ATOM 828 O O . LYS A 1 110 ? 13.883 -4.906 -7.977 1 98.69 110 LYS A O 1
ATOM 833 N N . LYS A 1 111 ? 11.805 -4.695 -8.836 1 98.81 111 LYS A N 1
ATOM 834 C CA . LYS A 1 111 ? 11.172 -5.32 -7.676 1 98.81 111 LYS A CA 1
ATOM 835 C C . LYS A 1 111 ? 11.609 -6.773 -7.527 1 98.81 111 LYS A C 1
ATOM 837 O O . LYS A 1 111 ? 11.898 -7.23 -6.418 1 98.81 111 LYS A O 1
ATOM 842 N N . VAL A 1 112 ? 11.633 -7.5 -8.633 1 98.88 112 VAL A N 1
ATOM 843 C CA . VAL A 1 112 ? 12.023 -8.906 -8.617 1 98.88 112 VAL A CA 1
ATOM 844 C C . VAL A 1 112 ? 13.461 -9.039 -8.117 1 98.88 112 VAL A C 1
ATOM 846 O O . VAL A 1 112 ? 13.742 -9.844 -7.227 1 98.88 112 VAL A O 1
ATOM 849 N N . VAL A 1 113 ? 14.32 -8.242 -8.633 1 98.81 113 VAL A N 1
ATOM 850 C CA . VAL A 1 113 ? 15.719 -8.281 -8.227 1 98.81 113 VAL A CA 1
ATOM 851 C C . VAL A 1 113 ? 15.844 -7.973 -6.738 1 98.81 113 VAL A C 1
ATOM 853 O O . VAL A 1 113 ? 16.578 -8.648 -6.016 1 98.81 113 VAL A O 1
ATOM 856 N N . ALA A 1 114 ? 15.133 -6.961 -6.312 1 98.81 114 ALA A N 1
ATOM 857 C CA . ALA A 1 114 ? 15.18 -6.57 -4.906 1 98.81 114 ALA A CA 1
ATOM 858 C C . ALA A 1 114 ? 14.695 -7.703 -4.004 1 98.81 114 ALA A C 1
ATOM 860 O O . ALA A 1 114 ? 15.297 -7.973 -2.963 1 98.81 114 ALA A O 1
ATOM 861 N N . ALA A 1 115 ? 13.602 -8.359 -4.371 1 98.88 115 ALA A N 1
ATOM 862 C CA . ALA A 1 115 ? 13.062 -9.469 -3.588 1 98.88 115 ALA A CA 1
ATOM 863 C C . ALA A 1 115 ? 14.062 -10.625 -3.518 1 98.88 115 ALA A C 1
ATOM 865 O O . ALA A 1 115 ? 14.32 -11.164 -2.439 1 98.88 115 ALA A O 1
ATOM 866 N N . LEU A 1 116 ? 14.609 -10.984 -4.641 1 98.88 116 LEU A N 1
ATOM 867 C CA . LEU A 1 116 ? 15.547 -12.102 -4.723 1 98.88 116 LEU A CA 1
ATOM 868 C C . LEU A 1 116 ? 16.812 -11.805 -3.928 1 98.88 116 LEU A C 1
ATOM 870 O O . LEU A 1 116 ? 17.391 -12.711 -3.324 1 98.88 116 LEU A O 1
ATOM 874 N N . ALA A 1 117 ? 17.25 -10.555 -3.957 1 98.56 117 ALA A N 1
ATOM 875 C CA . ALA A 1 117 ? 18.438 -10.156 -3.197 1 98.56 117 ALA A CA 1
ATOM 876 C C . ALA A 1 117 ? 18.234 -10.398 -1.703 1 98.56 117 ALA A C 1
ATOM 878 O O . ALA A 1 117 ? 19.203 -10.547 -0.956 1 98.56 117 ALA A O 1
ATOM 879 N N . LYS A 1 118 ? 17.016 -10.414 -1.263 1 98.44 118 LYS A N 1
ATOM 880 C CA . LYS A 1 118 ? 16.672 -10.664 0.137 1 98.44 118 LYS A CA 1
ATOM 881 C C . LYS A 1 118 ? 16.234 -12.109 0.349 1 98.44 118 LYS A C 1
ATOM 883 O O . LYS A 1 118 ? 15.664 -12.445 1.389 1 98.44 118 LYS A O 1
ATOM 888 N N . ASN A 1 119 ? 16.391 -12.938 -0.652 1 98.62 119 ASN A N 1
ATOM 889 C CA . ASN A 1 119 ? 16.078 -14.367 -0.628 1 98.62 119 ASN A CA 1
ATOM 890 C C . ASN A 1 119 ? 14.586 -14.617 -0.495 1 98.62 119 ASN A C 1
ATOM 892 O O . ASN A 1 119 ? 14.172 -15.625 0.083 1 98.62 119 ASN A O 1
ATOM 896 N N . MET A 1 120 ? 13.789 -13.695 -0.958 1 98.88 120 MET A N 1
ATOM 897 C CA . MET A 1 120 ? 12.344 -13.883 -0.974 1 98.88 120 MET A CA 1
ATOM 898 C C . MET A 1 120 ? 11.914 -14.703 -2.191 1 98.88 120 MET A C 1
ATOM 900 O O . MET A 1 120 ? 12.602 -14.695 -3.217 1 98.88 120 MET A O 1
ATOM 904 N N . ARG A 1 121 ? 10.812 -15.398 -2.012 1 98.88 121 ARG A N 1
ATOM 905 C CA . ARG A 1 121 ? 10.148 -16.047 -3.141 1 98.88 121 ARG A CA 1
ATOM 906 C C . ARG A 1 121 ? 9.211 -15.086 -3.854 1 98.88 121 ARG A C 1
ATOM 908 O O . ARG A 1 121 ? 8.516 -14.297 -3.211 1 98.88 121 ARG A O 1
ATOM 915 N N . VAL A 1 122 ? 9.227 -15.156 -5.215 1 98.94 122 VAL A N 1
ATOM 916 C CA . VAL A 1 122 ? 8.453 -14.203 -6.012 1 98.94 122 VAL A CA 1
ATOM 917 C C . VAL A 1 122 ? 7.395 -14.953 -6.82 1 98.94 122 VAL A C 1
ATOM 919 O O . VAL A 1 122 ? 7.719 -15.859 -7.59 1 98.94 122 VAL A O 1
ATOM 922 N N . MET A 1 123 ? 6.133 -14.672 -6.598 1 98.94 123 MET A N 1
ATOM 923 C CA . MET A 1 123 ? 5.066 -15.031 -7.523 1 98.94 123 MET A CA 1
ATOM 924 C C . MET A 1 123 ? 4.828 -13.922 -8.547 1 98.94 123 MET A C 1
ATOM 926 O O . MET A 1 123 ? 4.242 -12.891 -8.219 1 98.94 123 MET A O 1
ATOM 930 N N . PHE A 1 124 ? 5.312 -14.125 -9.719 1 98.94 124 PHE A N 1
ATOM 931 C CA . PHE A 1 124 ? 5.297 -13.078 -10.742 1 98.94 124 PHE A CA 1
ATOM 932 C C . PHE A 1 124 ? 4.059 -13.211 -11.625 1 98.94 124 PHE A C 1
ATOM 934 O O . PHE A 1 124 ? 3.865 -14.234 -12.281 1 98.94 124 PHE A O 1
ATOM 941 N N . CYS A 1 125 ? 3.273 -12.156 -11.68 1 98.81 125 CYS A N 1
ATOM 942 C CA . CYS A 1 125 ? 2.033 -12.141 -12.445 1 98.81 125 CYS A CA 1
ATOM 943 C C . CYS A 1 125 ? 2.23 -11.445 -13.789 1 98.81 125 CYS A C 1
ATOM 945 O O . CYS A 1 125 ? 2.936 -10.438 -13.875 1 98.81 125 CYS A O 1
ATOM 947 N N . PHE A 1 126 ? 1.645 -11.961 -14.758 1 98.62 126 PHE A N 1
ATOM 948 C CA . PHE A 1 126 ? 1.688 -11.422 -16.109 1 98.62 126 PHE A CA 1
ATOM 949 C C . PHE A 1 126 ? 0.511 -11.93 -16.938 1 98.62 126 PHE A C 1
ATOM 951 O O . PHE A 1 126 ? -0.144 -12.898 -16.547 1 98.62 126 PHE A O 1
ATOM 958 N N . GLY A 1 127 ? 0.173 -11.273 -17.984 1 97.75 127 GLY A N 1
ATOM 959 C CA . GLY A 1 127 ? -0.951 -11.648 -18.828 1 97.75 127 GLY A CA 1
ATOM 960 C C . GLY A 1 127 ? -1.359 -10.555 -19.797 1 97.75 127 GLY A C 1
ATOM 961 O O . GLY A 1 127 ? -0.958 -9.398 -19.641 1 97.75 127 GLY A O 1
ATOM 962 N N . GLU A 1 128 ? -2.121 -10.906 -20.75 1 97.06 128 GLU A N 1
ATOM 963 C CA . GLU A 1 128 ? -2.5 -9.984 -21.812 1 97.06 128 GLU A CA 1
ATOM 964 C C . GLU A 1 128 ? -3.918 -9.461 -21.609 1 97.06 128 GLU A C 1
ATOM 966 O O . GLU A 1 128 ? -4.742 -10.125 -20.969 1 97.06 128 GLU A O 1
ATOM 971 N N . GLU A 1 129 ? -4.156 -8.352 -22.125 1 94.38 129 GLU A N 1
ATOM 972 C CA . GLU A 1 129 ? -5.5 -7.777 -22.141 1 94.38 129 GLU A CA 1
ATOM 973 C C . GLU A 1 129 ? -6.344 -8.398 -23.25 1 94.38 129 GLU A C 1
ATOM 975 O O . GLU A 1 129 ? -5.824 -9.109 -24.109 1 94.38 129 GLU A O 1
ATOM 980 N N . LEU A 1 130 ? -7.625 -8.109 -23.156 1 92.38 130 LEU A N 1
ATOM 981 C CA . LEU A 1 130 ? -8.57 -8.672 -24.125 1 92.38 130 LEU A CA 1
ATOM 982 C C . LEU A 1 130 ? -8.203 -8.266 -25.547 1 92.38 130 LEU A C 1
ATOM 984 O O . LEU A 1 130 ? -8.273 -9.086 -26.469 1 92.38 130 LEU A O 1
ATOM 988 N N . GLU A 1 131 ? -7.824 -7.023 -25.734 1 94.06 131 GLU A N 1
ATOM 989 C CA . GLU A 1 131 ? -7.488 -6.512 -27.062 1 94.06 131 GLU A CA 1
ATOM 990 C C . GLU A 1 131 ? -6.309 -7.266 -27.672 1 94.06 131 GLU A C 1
ATOM 992 O O . GLU A 1 131 ? -6.258 -7.484 -28.875 1 94.06 131 GLU A O 1
ATOM 997 N N . ASP A 1 132 ? -5.371 -7.676 -26.828 1 95.44 132 ASP A N 1
ATOM 998 C CA . ASP A 1 132 ? -4.227 -8.453 -27.297 1 95.44 132 ASP A CA 1
ATOM 999 C C . ASP A 1 132 ? -4.656 -9.836 -27.781 1 95.44 132 ASP A C 1
ATOM 1001 O O . ASP A 1 132 ? -4.156 -10.328 -28.797 1 95.44 132 ASP A O 1
ATOM 1005 N N . ARG A 1 133 ? -5.539 -10.445 -27 1 92.5 133 ARG A N 1
ATOM 1006 C CA . ARG A 1 133 ? -6.059 -11.758 -27.359 1 92.5 133 ARG A CA 1
ATOM 1007 C C . ARG A 1 133 ? -6.824 -11.695 -28.688 1 92.5 133 ARG A C 1
ATOM 1009 O O . ARG A 1 133 ? -6.621 -12.531 -29.562 1 92.5 133 ARG A O 1
ATOM 1016 N N . LYS A 1 134 ? -7.621 -10.727 -28.859 1 92.81 134 LYS A N 1
ATOM 1017 C CA . LYS A 1 134 ? -8.453 -10.57 -30.047 1 92.81 134 LYS A CA 1
ATOM 1018 C C . LYS A 1 134 ? -7.602 -10.305 -31.281 1 92.81 134 LYS A C 1
ATOM 1020 O O . LYS A 1 134 ? -7.941 -10.742 -32.375 1 92.81 134 LYS A O 1
ATOM 1025 N N . SER A 1 135 ? -6.531 -9.656 -31.094 1 96.5 135 SER A N 1
ATOM 1026 C CA . SER A 1 135 ? -5.676 -9.289 -32.219 1 96.5 135 SER A CA 1
ATOM 1027 C C . SER A 1 135 ? -4.617 -10.359 -32.469 1 96.5 135 SER A C 1
ATOM 1029 O O . SER A 1 135 ? -3.746 -10.18 -33.344 1 96.5 135 SER A O 1
ATOM 1031 N N . GLY A 1 136 ? -4.652 -11.391 -31.703 1 96.12 136 GLY A N 1
ATOM 1032 C CA . GLY A 1 136 ? -3.707 -12.484 -31.906 1 96.12 136 GLY A CA 1
ATOM 1033 C C . GLY A 1 136 ? -2.318 -12.164 -31.391 1 96.12 136 GLY A C 1
ATOM 1034 O O . GLY A 1 136 ? -1.345 -12.82 -31.766 1 96.12 136 GLY A O 1
ATOM 1035 N N . ASN A 1 137 ? -2.174 -11.156 -30.547 1 97.56 137 ASN A N 1
ATOM 1036 C CA . ASN A 1 137 ? -0.878 -10.703 -30.047 1 97.56 137 ASN A CA 1
ATOM 1037 C C . ASN A 1 137 ? -0.596 -11.25 -28.641 1 97.56 137 ASN A C 1
ATOM 1039 O O . ASN A 1 137 ? 0.393 -10.875 -28.016 1 97.56 137 ASN A O 1
ATOM 1043 N N . HIS A 1 138 ? -1.421 -12.117 -28.109 1 97.12 138 HIS A N 1
ATOM 1044 C CA . HIS A 1 138 ? -1.362 -12.555 -26.719 1 97.12 138 HIS A CA 1
ATOM 1045 C C . HIS A 1 138 ? -0.051 -13.273 -26.422 1 97.12 138 HIS A C 1
ATOM 1047 O O . HIS A 1 138 ? 0.556 -13.062 -25.375 1 97.12 138 HIS A O 1
ATOM 1053 N N . PHE A 1 139 ? 0.493 -14.109 -27.328 1 98.44 139 PHE A N 1
ATOM 1054 C CA . PHE A 1 139 ? 1.755 -14.797 -27.094 1 98.44 139 PHE A CA 1
ATOM 1055 C C . PHE A 1 139 ? 2.912 -13.812 -27.031 1 98.44 139 PHE A C 1
ATOM 1057 O O . PHE A 1 139 ? 3.764 -13.898 -26.141 1 98.44 139 PHE A O 1
ATOM 1064 N N . LYS A 1 140 ? 2.885 -12.852 -27.906 1 98.31 140 LYS A N 1
ATOM 1065 C CA . LYS A 1 140 ? 3.947 -11.859 -27.984 1 98.31 140 LYS A CA 1
ATOM 1066 C C . LYS A 1 140 ? 3.984 -11.008 -26.719 1 98.31 140 LYS A C 1
ATOM 1068 O O . LYS A 1 140 ? 5.059 -10.734 -26.172 1 98.31 140 LYS A O 1
ATOM 1073 N N . ILE A 1 141 ? 2.848 -10.547 -26.297 1 97.94 141 ILE A N 1
ATOM 1074 C CA . ILE A 1 141 ? 2.746 -9.703 -25.109 1 97.94 141 ILE A CA 1
ATOM 1075 C C . ILE A 1 141 ? 3.266 -10.469 -23.891 1 97.94 141 ILE A C 1
ATOM 1077 O O . ILE A 1 141 ? 4.055 -9.93 -23.109 1 97.94 141 ILE A O 1
ATOM 1081 N N . VAL A 1 142 ? 2.826 -11.664 -23.703 1 98.31 142 VAL A N 1
ATOM 1082 C CA . VAL A 1 142 ? 3.207 -12.484 -22.562 1 98.31 142 VAL A CA 1
ATOM 1083 C C . VAL A 1 142 ? 4.711 -12.75 -22.594 1 98.31 142 VAL A C 1
ATOM 1085 O O . VAL A 1 142 ? 5.395 -12.617 -21.578 1 98.31 142 VAL A O 1
ATOM 1088 N N . GLU A 1 143 ? 5.199 -13.125 -23.734 1 98.62 143 GLU A N 1
ATOM 1089 C CA . GLU A 1 143 ? 6.637 -13.344 -23.875 1 98.62 143 GLU A CA 1
ATOM 1090 C C . GLU A 1 143 ? 7.43 -12.094 -23.516 1 98.62 143 GLU A C 1
ATOM 1092 O O . GLU A 1 143 ? 8.445 -12.172 -22.828 1 98.62 143 GLU A O 1
ATOM 1097 N N . SER A 1 144 ? 7.012 -10.961 -24.016 1 98.56 144 SER A N 1
ATOM 1098 C CA . SER A 1 144 ? 7.699 -9.703 -23.75 1 98.56 144 SER A CA 1
ATOM 1099 C C . SER A 1 144 ? 7.711 -9.383 -22.266 1 98.56 144 SER A C 1
ATOM 1101 O O . SER A 1 144 ? 8.727 -8.93 -21.734 1 98.56 144 SER A O 1
ATOM 1103 N N . GLN A 1 145 ? 6.613 -9.562 -21.594 1 98.56 145 GLN A N 1
ATOM 1104 C CA . GLN A 1 145 ? 6.535 -9.305 -20.156 1 98.56 145 GLN A CA 1
ATOM 1105 C C . GLN A 1 145 ? 7.508 -10.18 -19.375 1 98.56 145 GLN A C 1
ATOM 1107 O O . GLN A 1 145 ? 8.203 -9.703 -18.484 1 98.56 145 GLN A O 1
ATOM 1112 N N . LEU A 1 146 ? 7.594 -11.453 -19.719 1 98.75 146 LEU A N 1
ATOM 1113 C CA . LEU A 1 146 ? 8.523 -12.375 -19.078 1 98.75 146 LEU A CA 1
ATOM 1114 C C . LEU A 1 146 ? 9.969 -11.969 -19.344 1 98.75 146 LEU A C 1
ATOM 1116 O O . LEU A 1 146 ? 10.773 -11.898 -18.422 1 98.75 146 LEU A O 1
ATOM 1120 N N . LYS A 1 147 ? 10.234 -11.742 -20.609 1 98.56 147 LYS A N 1
ATOM 1121 C CA . LYS A 1 147 ? 11.586 -11.383 -21 1 98.56 147 LYS A CA 1
ATOM 1122 C C . LYS A 1 147 ? 12.055 -10.117 -20.281 1 98.56 147 LYS A C 1
ATOM 1124 O O . LYS A 1 147 ? 13.148 -10.094 -19.719 1 98.56 147 LYS A O 1
ATOM 1129 N N . ASN A 1 148 ? 11.258 -9.086 -20.312 1 98.56 148 ASN A N 1
ATOM 1130 C CA . ASN A 1 148 ? 11.633 -7.773 -19.797 1 98.56 148 ASN A CA 1
ATOM 1131 C C . ASN A 1 148 ? 11.805 -7.809 -18.281 1 98.56 148 ASN A C 1
ATOM 1133 O O . ASN A 1 148 ? 12.656 -7.105 -17.734 1 98.56 148 ASN A O 1
ATOM 1137 N N . ALA A 1 149 ? 11.07 -8.664 -17.578 1 98.5 149 ALA A N 1
ATOM 1138 C CA . ALA A 1 149 ? 11.078 -8.617 -16.125 1 98.5 149 ALA A CA 1
ATOM 1139 C C . ALA A 1 149 ? 11.984 -9.703 -15.547 1 98.5 149 ALA A C 1
ATOM 1141 O O . ALA A 1 149 ? 12.57 -9.523 -14.469 1 98.5 149 ALA A O 1
ATOM 1142 N N . LEU A 1 150 ? 12.164 -10.82 -16.281 1 98.69 150 LEU A N 1
ATOM 1143 C CA . LEU A 1 150 ? 12.727 -11.969 -15.578 1 98.69 150 LEU A CA 1
ATOM 1144 C C . LEU A 1 150 ? 13.969 -12.484 -16.297 1 98.69 150 LEU A C 1
ATOM 1146 O O . LEU A 1 150 ? 14.797 -13.18 -15.688 1 98.69 150 LEU A O 1
ATOM 1150 N N . PHE A 1 151 ? 14.164 -12.305 -17.562 1 98.25 151 PHE A N 1
ATOM 1151 C CA . PHE A 1 151 ? 15.156 -13.062 -18.312 1 98.25 151 PHE A CA 1
ATOM 1152 C C . PHE A 1 151 ? 16.547 -12.461 -18.141 1 98.25 151 PHE A C 1
ATOM 1154 O O . PHE A 1 151 ? 17.516 -12.961 -18.703 1 98.25 151 PHE A O 1
ATOM 1161 N N . SER A 1 152 ? 16.75 -11.422 -17.344 1 97.69 152 SER A N 1
ATOM 1162 C CA . SER A 1 152 ? 18.078 -10.953 -16.938 1 97.69 152 SER A CA 1
ATOM 1163 C C . SER A 1 152 ? 18.562 -11.688 -15.688 1 97.69 152 SER A C 1
ATOM 1165 O O . SER A 1 152 ? 19.719 -11.523 -15.281 1 97.69 152 SER A O 1
ATOM 1167 N N . LEU A 1 153 ? 17.734 -12.5 -15.133 1 98.38 153 LEU A N 1
ATOM 1168 C CA . LEU A 1 153 ? 18.062 -13.195 -13.891 1 98.38 153 LEU A CA 1
ATOM 1169 C C . LEU A 1 153 ? 19.031 -14.336 -14.148 1 98.38 153 LEU A C 1
ATOM 1171 O O . LEU A 1 153 ? 18.984 -14.984 -15.203 1 98.38 153 LEU A O 1
ATOM 1175 N N . ASP A 1 154 ? 19.812 -14.602 -13.141 1 97.88 154 ASP A N 1
ATOM 1176 C CA . ASP A 1 154 ? 20.609 -15.82 -13.164 1 97.88 154 ASP A CA 1
ATOM 1177 C C . ASP A 1 154 ? 19.734 -17.062 -13.078 1 97.88 154 ASP A C 1
ATOM 1179 O O . ASP A 1 154 ? 18.688 -17.047 -12.438 1 97.88 154 ASP A O 1
ATOM 1183 N N . ALA A 1 155 ? 20.219 -18.156 -13.656 1 97.88 155 ALA A N 1
ATOM 1184 C CA . ALA A 1 155 ? 19.484 -19.422 -13.656 1 97.88 155 ALA A CA 1
ATOM 1185 C C . ALA A 1 155 ? 19.141 -19.844 -12.234 1 97.88 155 ALA A C 1
ATOM 1187 O O . ALA A 1 155 ? 18.062 -20.391 -11.992 1 97.88 155 ALA A O 1
ATOM 1188 N N . SER A 1 156 ? 20.047 -19.594 -11.344 1 97.69 156 SER A N 1
ATOM 1189 C CA . SER A 1 156 ? 19.875 -20.047 -9.969 1 97.69 156 SER A CA 1
ATOM 1190 C C . SER A 1 156 ? 18.703 -19.328 -9.305 1 97.69 156 SER A C 1
ATOM 1192 O O . SER A 1 156 ? 18.094 -19.844 -8.359 1 97.69 156 SER A O 1
ATOM 1194 N N . ALA A 1 157 ? 18.297 -18.125 -9.75 1 98.31 157 ALA A N 1
ATOM 1195 C CA . ALA A 1 157 ? 17.219 -17.344 -9.18 1 98.31 157 ALA A CA 1
ATOM 1196 C C . ALA A 1 157 ? 15.859 -18.016 -9.406 1 98.31 157 ALA A C 1
ATOM 1198 O O . ALA A 1 157 ? 14.906 -17.766 -8.664 1 98.31 157 ALA A O 1
ATOM 1199 N N . TRP A 1 158 ? 15.75 -18.891 -10.359 1 98.12 158 TRP A N 1
ATOM 1200 C CA . TRP A 1 158 ? 14.477 -19.453 -10.805 1 98.12 158 TRP A CA 1
ATOM 1201 C C . TRP A 1 158 ? 13.93 -20.438 -9.773 1 98.12 158 TRP A C 1
ATOM 1203 O O . TRP A 1 158 ? 12.75 -20.797 -9.812 1 98.12 158 TRP A O 1
ATOM 1213 N N . SER A 1 159 ? 14.797 -20.875 -8.859 1 97.69 159 SER A N 1
ATOM 1214 C CA . SER A 1 159 ? 14.32 -21.734 -7.773 1 97.69 159 SER A CA 1
ATOM 1215 C C . SER A 1 159 ? 13.391 -20.969 -6.836 1 97.69 159 SER A C 1
ATOM 1217 O O . SER A 1 159 ? 12.672 -21.562 -6.039 1 97.69 159 SER A O 1
ATOM 1219 N N . LYS A 1 160 ? 13.359 -19.609 -6.938 1 98.44 160 LYS A N 1
ATOM 1220 C CA . LYS A 1 160 ? 12.555 -18.766 -6.066 1 98.44 160 LYS A CA 1
ATOM 1221 C C . LYS A 1 160 ? 11.422 -18.094 -6.844 1 98.44 160 LYS A C 1
ATOM 1223 O O . LYS A 1 160 ? 10.75 -17.188 -6.332 1 98.44 160 LYS A O 1
ATOM 1228 N N . ILE A 1 161 ? 11.18 -18.5 -8.07 1 98.75 161 ILE A N 1
ATOM 1229 C CA . ILE A 1 161 ? 10.195 -17.859 -8.93 1 98.75 161 ILE A CA 1
ATOM 1230 C C . ILE A 1 161 ? 8.992 -18.781 -9.109 1 98.75 161 ILE A C 1
ATOM 1232 O O . ILE A 1 161 ? 9.148 -19.969 -9.398 1 98.75 161 ILE A O 1
ATOM 1236 N N . ILE A 1 162 ? 7.848 -18.312 -8.82 1 98.88 162 ILE A N 1
ATOM 1237 C CA . ILE A 1 162 ? 6.562 -18.859 -9.242 1 98.88 162 ILE A CA 1
ATOM 1238 C C . ILE A 1 162 ? 5.949 -17.969 -10.32 1 98.88 162 ILE A C 1
ATOM 1240 O O . ILE A 1 162 ? 5.996 -16.75 -10.219 1 98.88 162 ILE A O 1
ATOM 1244 N N . LEU A 1 163 ? 5.449 -18.531 -11.352 1 98.94 163 LEU A N 1
ATOM 1245 C CA . LEU A 1 163 ? 4.785 -17.75 -12.391 1 98.94 163 LEU A CA 1
ATOM 1246 C C . LEU A 1 163 ? 3.27 -17.844 -12.25 1 98.94 163 LEU A C 1
ATOM 1248 O O . LEU A 1 163 ? 2.729 -18.922 -11.984 1 98.94 163 LEU A O 1
ATOM 1252 N N . ALA A 1 164 ? 2.6 -16.766 -12.328 1 98.81 164 ALA A N 1
ATOM 1253 C CA . ALA A 1 164 ? 1.14 -16.719 -12.336 1 98.81 164 ALA A CA 1
ATOM 1254 C C . ALA A 1 164 ? 0.619 -16.016 -13.586 1 98.81 164 ALA A C 1
ATOM 1256 O O . ALA A 1 164 ? 0.689 -14.781 -13.688 1 98.81 164 ALA A O 1
ATOM 1257 N N . TYR A 1 165 ? 0.111 -16.781 -14.492 1 98.75 165 TYR A N 1
ATOM 1258 C CA . TYR A 1 165 ? -0.472 -16.234 -15.719 1 98.75 165 TYR A CA 1
ATOM 1259 C C . TYR A 1 165 ? -1.904 -15.773 -15.477 1 98.75 165 TYR A C 1
ATOM 1261 O O . TYR A 1 165 ? -2.758 -16.562 -15.062 1 98.75 165 TYR A O 1
ATOM 1269 N N . GLU A 1 166 ? -2.092 -14.508 -15.805 1 96.69 166 GLU A N 1
ATOM 1270 C CA . GLU A 1 166 ? -3.391 -13.875 -15.602 1 96.69 166 GLU A CA 1
ATOM 1271 C C . GLU A 1 166 ? -3.934 -13.305 -16.906 1 96.69 166 GLU A C 1
ATOM 1273 O O . GLU A 1 166 ? -3.713 -12.133 -17.219 1 96.69 166 GLU A O 1
ATOM 1278 N N . PRO A 1 167 ? -4.711 -14.133 -17.625 1 96.12 167 PRO A N 1
ATOM 1279 C CA . PRO A 1 167 ? -5.43 -13.484 -18.734 1 96.12 167 PRO A CA 1
ATOM 1280 C C . PRO A 1 167 ? -6.41 -12.414 -18.25 1 96.12 167 PRO A C 1
ATOM 1282 O O . PRO A 1 167 ? -7.488 -12.742 -17.75 1 96.12 167 PRO A O 1
ATOM 1285 N N . VAL A 1 168 ? -6.023 -11.203 -18.406 1 93.94 168 VAL A N 1
ATOM 1286 C CA . VAL A 1 168 ? -6.73 -10.086 -17.781 1 93.94 168 VAL A CA 1
ATOM 1287 C C . VAL A 1 168 ? -8.195 -10.102 -18.203 1 93.94 168 VAL A C 1
ATOM 1289 O O . VAL A 1 168 ? -9.086 -9.773 -17.406 1 93.94 168 VAL A O 1
ATOM 1292 N N . TRP A 1 169 ? -8.5 -10.531 -19.391 1 90.12 169 TRP A N 1
ATOM 1293 C CA . TRP A 1 169 ? -9.836 -10.578 -19.953 1 90.12 169 TRP A CA 1
ATOM 1294 C C . TRP A 1 169 ? -10.688 -11.633 -19.25 1 90.12 169 TRP A C 1
ATOM 1296 O O . TRP A 1 169 ? -11.914 -11.656 -19.422 1 90.12 169 TRP A O 1
ATOM 1306 N N . ALA A 1 170 ? -10.109 -12.461 -18.469 1 86.12 170 ALA A N 1
ATOM 1307 C CA . ALA A 1 170 ? -10.82 -13.539 -17.781 1 86.12 170 ALA A CA 1
ATOM 1308 C C . ALA A 1 170 ? -10.875 -13.297 -16.281 1 86.12 170 ALA A C 1
ATOM 1310 O O . ALA A 1 170 ? -11.289 -14.172 -15.516 1 86.12 170 ALA A O 1
ATOM 1311 N N . ILE A 1 171 ? -10.43 -12.18 -15.844 1 82.31 171 ILE A N 1
ATOM 1312 C CA . ILE A 1 171 ? -10.43 -11.883 -14.414 1 82.31 171 ILE A CA 1
ATOM 1313 C C . ILE A 1 171 ? -11.711 -11.141 -14.039 1 82.31 171 ILE A C 1
ATOM 1315 O O . ILE A 1 171 ? -11.906 -9.984 -14.438 1 82.31 171 ILE A O 1
ATOM 1319 N N . GLY A 1 172 ? -12.555 -11.648 -13.383 1 73.69 172 GLY A N 1
ATOM 1320 C CA . GLY A 1 172 ? -13.742 -11.008 -12.828 1 73.69 172 GLY A CA 1
ATOM 1321 C C . GLY A 1 172 ? -14.719 -10.539 -13.891 1 73.69 172 GLY A C 1
ATOM 1322 O O . GLY A 1 172 ? -15.516 -9.633 -13.656 1 73.69 172 GLY A O 1
ATOM 1323 N N . THR A 1 173 ? -14.664 -10.859 -15.117 1 68.94 173 THR A N 1
ATOM 1324 C CA . THR A 1 173 ? -15.477 -10.352 -16.219 1 68.94 173 THR A CA 1
ATOM 1325 C C . THR A 1 173 ? -16.625 -11.297 -16.516 1 68.94 173 THR A C 1
ATOM 1327 O O . THR A 1 173 ? -17.594 -10.922 -17.188 1 68.94 173 THR A O 1
ATOM 1330 N N . GLY A 1 174 ? -16.578 -12.438 -16.031 1 70 174 GLY A N 1
ATOM 1331 C CA . GLY A 1 174 ? -17.547 -13.445 -16.438 1 70 174 GLY A CA 1
ATOM 1332 C C . GLY A 1 174 ? -17.078 -14.258 -17.641 1 70 174 GLY A C 1
ATOM 1333 O O . GLY A 1 174 ? -17.594 -15.359 -17.875 1 70 174 GLY A O 1
ATOM 1334 N N . GLU A 1 175 ? -16.156 -13.727 -18.375 1 78.75 175 GLU A N 1
ATOM 1335 C CA . GLU A 1 175 ? -15.516 -14.508 -19.438 1 78.75 175 GLU A CA 1
ATOM 1336 C C . GLU A 1 175 ? -14.453 -15.445 -18.859 1 78.75 175 GLU A C 1
ATOM 1338 O O . GLU A 1 175 ? -13.633 -15.031 -18.047 1 78.75 175 GLU A O 1
ATOM 1343 N N . THR A 1 176 ? -14.578 -16.703 -19.141 1 83.25 176 THR A N 1
ATOM 1344 C CA . THR A 1 176 ? -13.656 -17.703 -18.625 1 83.25 176 THR A CA 1
ATOM 1345 C C . THR A 1 176 ? -12.922 -18.391 -19.766 1 83.25 176 THR A C 1
ATOM 1347 O O . THR A 1 176 ? -13.531 -18.812 -20.75 1 83.25 176 THR A O 1
ATOM 1350 N N . ALA A 1 177 ? -11.633 -18.375 -19.625 1 90.44 177 ALA A N 1
ATOM 1351 C CA . ALA A 1 177 ? -10.844 -19.156 -20.578 1 90.44 177 ALA A CA 1
ATOM 1352 C C . ALA A 1 177 ? -11.156 -20.641 -20.453 1 90.44 177 ALA A C 1
ATOM 1354 O O . ALA A 1 177 ? -11.43 -21.141 -19.359 1 90.44 177 ALA A O 1
ATOM 1355 N N . SER A 1 178 ? -11.117 -21.344 -21.594 1 93.62 178 SER A N 1
ATOM 1356 C CA . SER A 1 178 ? -11.234 -22.797 -21.547 1 93.62 178 SER A CA 1
ATOM 1357 C C . SER A 1 178 ? -9.961 -23.438 -21 1 93.62 178 SER A C 1
ATOM 1359 O O . SER A 1 178 ? -8.891 -22.844 -21.047 1 93.62 178 SER A O 1
ATOM 1361 N N . PRO A 1 179 ? -10.156 -24.656 -20.484 1 96.38 179 PRO A N 1
ATOM 1362 C CA . PRO A 1 179 ? -8.953 -25.375 -20.047 1 96.38 179 PRO A CA 1
ATOM 1363 C C . PRO A 1 179 ? -7.918 -25.516 -21.156 1 96.38 179 PRO A C 1
ATOM 1365 O O . PRO A 1 179 ? -6.715 -25.453 -20.906 1 96.38 179 PRO A O 1
ATOM 1368 N N . GLU A 1 180 ? -8.398 -25.656 -22.344 1 97.06 180 GLU A N 1
ATOM 1369 C CA . GLU A 1 180 ? -7.5 -25.781 -23.5 1 97.06 180 GLU A CA 1
ATOM 1370 C C . GLU A 1 180 ? -6.742 -24.469 -23.75 1 97.06 180 GLU A C 1
ATOM 1372 O O . GLU A 1 180 ? -5.559 -24.5 -24.094 1 97.06 180 GLU A O 1
ATOM 1377 N N . GLN A 1 181 ? -7.414 -23.391 -23.594 1 95.62 181 GLN A N 1
ATOM 1378 C CA . GLN A 1 181 ? -6.77 -22.094 -23.734 1 95.62 181 GLN A CA 1
ATOM 1379 C C . GLN A 1 181 ? -5.711 -21.875 -22.656 1 95.62 181 GLN A C 1
ATOM 1381 O O . GLN A 1 181 ? -4.625 -21.359 -22.938 1 95.62 181 GLN A O 1
ATOM 1386 N N . ALA A 1 182 ? -6.051 -22.219 -21.453 1 97.31 182 ALA A N 1
ATOM 1387 C CA . ALA A 1 182 ? -5.086 -22.156 -20.344 1 97.31 182 ALA A CA 1
ATOM 1388 C C . ALA A 1 182 ? -3.857 -23.016 -20.641 1 97.31 182 ALA A C 1
ATOM 1390 O O . ALA A 1 182 ? -2.723 -22.547 -20.5 1 97.31 182 ALA A O 1
ATOM 1391 N N . GLN A 1 183 ? -4.109 -24.234 -21.125 1 98.31 183 GLN A N 1
ATOM 1392 C CA . GLN A 1 183 ? -3.031 -25.156 -21.438 1 98.31 183 GLN A CA 1
ATOM 1393 C C . GLN A 1 183 ? -2.148 -24.625 -22.562 1 98.31 183 GLN A C 1
ATOM 1395 O O . GLN A 1 183 ? -0.92 -24.719 -22.5 1 98.31 183 GLN A O 1
ATOM 1400 N N . GLU A 1 184 ? -2.787 -24.078 -23.531 1 98.19 184 GLU A N 1
ATOM 1401 C CA . GLU A 1 184 ? -2.045 -23.547 -24.672 1 98.19 184 GLU A CA 1
ATOM 1402 C C . GLU A 1 184 ? -1.051 -22.469 -24.234 1 98.19 184 GLU A C 1
ATOM 1404 O O . GLU A 1 184 ? 0.121 -22.516 -24.609 1 98.19 184 GLU A O 1
ATOM 1409 N N . MET A 1 185 ? -1.521 -21.531 -23.484 1 98.38 185 MET A N 1
ATOM 1410 C CA . MET A 1 185 ? -0.66 -20.453 -23.031 1 98.38 185 MET A CA 1
ATOM 1411 C C . MET A 1 185 ? 0.408 -20.969 -22.078 1 98.38 185 MET A C 1
ATOM 1413 O O . MET A 1 185 ? 1.571 -20.578 -22.156 1 98.38 185 MET A O 1
ATOM 1417 N N . HIS A 1 186 ? 0.016 -21.844 -21.141 1 98.75 186 HIS A N 1
ATOM 1418 C CA . HIS A 1 186 ? 0.978 -22.391 -20.188 1 98.75 186 HIS A CA 1
ATOM 1419 C C . HIS A 1 186 ? 2.088 -23.156 -20.891 1 98.75 186 HIS A C 1
ATOM 1421 O O . HIS A 1 186 ? 3.258 -23.047 -20.531 1 98.75 186 HIS A O 1
ATOM 1427 N N . ALA A 1 187 ? 1.717 -23.938 -21.875 1 98.75 187 ALA A N 1
ATOM 1428 C CA . ALA A 1 187 ? 2.707 -24.656 -22.672 1 98.75 187 ALA A CA 1
ATOM 1429 C C . ALA A 1 187 ? 3.654 -23.688 -23.375 1 98.75 187 ALA A C 1
ATOM 1431 O O . ALA A 1 187 ? 4.863 -23.938 -23.438 1 98.75 187 ALA A O 1
ATOM 1432 N N . PHE A 1 188 ? 3.09 -22.672 -23.922 1 98.81 188 PHE A N 1
ATOM 1433 C CA . PHE A 1 188 ? 3.879 -21.641 -24.594 1 98.81 188 PHE A CA 1
ATOM 1434 C C . PHE A 1 188 ? 4.867 -21.016 -23.625 1 98.81 188 PHE A C 1
ATOM 1436 O O . PHE A 1 188 ? 6.035 -20.812 -23.969 1 98.81 188 PHE A O 1
ATOM 1443 N N . ILE A 1 189 ? 4.41 -20.672 -22.422 1 98.81 189 ILE A N 1
ATOM 1444 C CA . ILE A 1 189 ? 5.242 -20.078 -21.391 1 98.81 189 ILE A CA 1
ATOM 1445 C C . ILE A 1 189 ? 6.41 -21 -21.062 1 98.81 189 ILE A C 1
ATOM 1447 O O . ILE A 1 189 ? 7.562 -20.562 -21.016 1 98.81 189 ILE A O 1
ATOM 1451 N N . ARG A 1 190 ? 6.105 -22.234 -20.812 1 98.69 190 ARG A N 1
ATOM 1452 C CA . ARG A 1 190 ? 7.141 -23.203 -20.453 1 98.69 190 ARG A CA 1
ATOM 1453 C C . ARG A 1 190 ? 8.164 -23.344 -21.578 1 98.69 190 ARG A C 1
ATOM 1455 O O . ARG A 1 190 ? 9.367 -23.422 -21.328 1 98.69 190 ARG A O 1
ATOM 1462 N N . LYS A 1 191 ? 7.707 -23.391 -22.812 1 98.62 191 LYS A N 1
ATOM 1463 C CA . LYS A 1 191 ? 8.594 -23.422 -23.969 1 98.62 191 LYS A CA 1
ATOM 1464 C C . LYS A 1 191 ? 9.477 -22.188 -24.031 1 98.62 191 LYS A C 1
ATOM 1466 O O . LYS A 1 191 ? 10.664 -22.266 -24.344 1 98.62 191 LYS A O 1
ATOM 1471 N N . THR A 1 192 ? 8.883 -21.031 -23.797 1 98.69 192 THR A N 1
ATOM 1472 C CA . THR A 1 192 ? 9.602 -19.766 -23.797 1 98.69 192 THR A CA 1
ATOM 1473 C C . THR A 1 192 ? 10.758 -19.797 -22.797 1 98.69 192 THR A C 1
ATOM 1475 O O . THR A 1 192 ? 11.859 -19.328 -23.094 1 98.69 192 THR A O 1
ATOM 1478 N N . ILE A 1 193 ? 10.555 -20.375 -21.641 1 98.5 193 ILE A N 1
ATOM 1479 C CA . ILE A 1 193 ? 11.586 -20.5 -20.625 1 98.5 193 ILE A CA 1
ATOM 1480 C C . ILE A 1 193 ? 12.656 -21.5 -21.078 1 98.5 193 ILE A C 1
ATOM 1482 O O . ILE A 1 193 ? 13.852 -21.266 -20.859 1 98.5 193 ILE A O 1
ATOM 1486 N N . THR A 1 194 ? 12.195 -22.609 -21.672 1 98.44 194 THR A N 1
ATOM 1487 C CA . THR A 1 194 ? 13.133 -23.578 -22.219 1 98.44 194 THR A CA 1
ATOM 1488 C C . THR A 1 194 ? 14.102 -22.906 -23.188 1 98.44 194 THR A C 1
ATOM 1490 O O . THR A 1 194 ? 15.312 -23.125 -23.125 1 98.44 194 THR A O 1
ATOM 1493 N N . ASN A 1 195 ? 13.57 -22.094 -24.078 1 98.25 195 ASN A N 1
ATOM 1494 C CA . ASN A 1 195 ? 14.359 -21.422 -25.094 1 98.25 195 ASN A CA 1
ATOM 1495 C C . ASN A 1 195 ? 15.32 -20.406 -24.484 1 98.25 195 ASN A C 1
ATOM 1497 O O . ASN A 1 195 ? 16.453 -20.25 -24.969 1 98.25 195 ASN A O 1
ATOM 1501 N N . ALA A 1 196 ? 14.891 -19.734 -23.469 1 97.94 196 ALA A N 1
ATOM 1502 C CA . ALA A 1 196 ? 15.68 -18.656 -22.875 1 97.94 196 ALA A CA 1
ATOM 1503 C C . ALA A 1 196 ? 16.734 -19.203 -21.922 1 97.94 196 ALA A C 1
ATOM 1505 O O . ALA A 1 196 ? 17.812 -18.625 -21.766 1 97.94 196 ALA A O 1
ATOM 1506 N N . TYR A 1 197 ? 16.438 -20.312 -21.281 1 97.56 197 TYR A N 1
ATOM 1507 C CA . TYR A 1 197 ? 17.328 -20.906 -20.297 1 97.56 197 TYR A CA 1
ATOM 1508 C C . TYR A 1 197 ? 17.625 -22.359 -20.641 1 97.56 197 TYR A C 1
ATOM 1510 O O . TYR A 1 197 ? 18.453 -22.656 -21.516 1 97.56 197 TYR A O 1
ATOM 1518 N N . ASP A 1 198 ? 16.781 -23.359 -20.047 1 97.62 198 ASP A N 1
ATOM 1519 C CA . ASP A 1 198 ? 16.922 -24.781 -20.375 1 97.62 198 ASP A CA 1
ATOM 1520 C C . ASP A 1 198 ? 15.703 -25.562 -19.891 1 97.62 198 ASP A C 1
ATOM 1522 O O . ASP A 1 198 ? 14.82 -25.016 -19.234 1 97.62 198 ASP A O 1
ATOM 1526 N N . THR A 1 199 ? 15.672 -26.781 -20.219 1 97.62 199 THR A N 1
ATOM 1527 C CA . THR A 1 199 ? 14.539 -27.641 -19.922 1 97.62 199 THR A CA 1
ATOM 1528 C C . THR A 1 199 ? 14.43 -27.891 -18.422 1 97.62 199 THR A C 1
ATOM 1530 O O . THR A 1 199 ? 13.32 -28.047 -17.891 1 97.62 199 THR A O 1
ATOM 1533 N N . GLY A 1 200 ? 15.555 -27.922 -17.781 1 97.56 200 GLY A N 1
ATOM 1534 C CA . GLY A 1 200 ? 15.539 -28.141 -16.344 1 97.56 200 GLY A CA 1
ATOM 1535 C C . GLY A 1 200 ? 14.789 -27.062 -15.586 1 97.56 200 GLY A C 1
ATOM 1536 O O . GLY A 1 200 ? 13.906 -27.359 -14.781 1 97.56 200 GLY A O 1
ATOM 1537 N N . ILE A 1 201 ? 15.102 -25.781 -15.867 1 97.69 201 ILE A N 1
ATOM 1538 C CA . ILE A 1 201 ? 14.438 -24.656 -15.242 1 97.69 201 ILE A CA 1
ATOM 1539 C C . ILE A 1 201 ? 12.961 -24.641 -15.625 1 97.69 201 ILE A C 1
ATOM 1541 O O . ILE A 1 201 ? 12.086 -24.469 -14.766 1 97.69 201 ILE A O 1
ATOM 1545 N N . ALA A 1 202 ? 12.617 -24.844 -16.875 1 98.06 202 ALA A N 1
ATOM 1546 C CA . ALA A 1 202 ? 11.25 -24.828 -17.375 1 98.06 202 ALA A CA 1
ATOM 1547 C C . ALA A 1 202 ? 10.406 -25.906 -16.688 1 98.06 202 ALA A C 1
ATOM 1549 O O . ALA A 1 202 ? 9.227 -25.672 -16.391 1 98.06 202 ALA A O 1
ATOM 1550 N N . ASN A 1 203 ? 11 -27.031 -16.422 1 96.94 203 ASN A N 1
ATOM 1551 C CA . ASN A 1 203 ? 10.266 -28.141 -15.852 1 96.94 203 ASN A CA 1
ATOM 1552 C C . ASN A 1 203 ? 10.156 -28.031 -14.336 1 96.94 203 ASN A C 1
ATOM 1554 O O . ASN A 1 203 ? 9.375 -28.75 -13.711 1 96.94 203 ASN A O 1
ATOM 1558 N N . ASN A 1 204 ? 10.906 -27.156 -13.789 1 97.56 204 ASN A N 1
ATOM 1559 C CA . ASN A 1 204 ? 10.906 -27.078 -12.336 1 97.56 204 ASN A CA 1
ATOM 1560 C C . ASN A 1 204 ? 10.117 -25.859 -11.844 1 97.56 204 ASN A C 1
ATOM 1562 O O . ASN A 1 204 ? 9.695 -25.812 -10.688 1 97.56 204 ASN A O 1
ATOM 1566 N N . VAL A 1 205 ? 9.945 -24.812 -12.656 1 98.56 205 VAL A N 1
ATOM 1567 C CA . VAL A 1 205 ? 9.211 -23.625 -12.242 1 98.56 205 VAL A CA 1
ATOM 1568 C C . VAL A 1 205 ? 7.711 -23.891 -12.289 1 98.56 205 VAL A C 1
ATOM 1570 O O . VAL A 1 205 ? 7.211 -24.484 -13.25 1 98.56 205 VAL A O 1
ATOM 1573 N N . SER A 1 206 ? 6.996 -23.594 -11.227 1 98.81 206 SER A N 1
ATOM 1574 C CA . SER A 1 206 ? 5.543 -23.734 -11.203 1 98.81 206 SER A CA 1
ATOM 1575 C C . SER A 1 206 ? 4.867 -22.594 -11.961 1 98.81 206 SER A C 1
ATOM 1577 O O . SER A 1 206 ? 5.262 -21.438 -11.828 1 98.81 206 SER A O 1
ATOM 1579 N N . ILE A 1 207 ? 3.867 -22.906 -12.766 1 98.88 207 ILE A N 1
ATOM 1580 C CA . ILE A 1 207 ? 3.057 -21.938 -13.492 1 98.88 207 ILE A CA 1
ATOM 1581 C C . ILE A 1 207 ? 1.598 -22.047 -13.062 1 98.88 207 ILE A C 1
ATOM 1583 O O . ILE A 1 207 ? 0.965 -23.094 -13.273 1 98.88 207 ILE A O 1
ATOM 1587 N N . LEU A 1 208 ? 1.108 -20.984 -12.461 1 98.81 208 LEU A N 1
ATOM 1588 C CA . LEU A 1 208 ? -0.26 -20.922 -11.961 1 98.81 208 LEU A CA 1
ATOM 1589 C C . LEU A 1 208 ? -1.181 -20.234 -12.953 1 98.81 208 LEU A C 1
ATOM 1591 O O . LEU A 1 208 ? -0.752 -19.344 -13.68 1 98.81 208 LEU A O 1
ATOM 1595 N N . TYR A 1 209 ? -2.412 -20.703 -12.914 1 98.25 209 TYR A N 1
ATOM 1596 C CA . TYR A 1 209 ? -3.441 -20.062 -13.734 1 98.25 209 TYR A CA 1
ATOM 1597 C C . TYR A 1 209 ? -4.285 -19.109 -12.898 1 98.25 209 TYR A C 1
ATOM 1599 O O . TYR A 1 209 ? -4.863 -19.5 -11.883 1 98.25 209 TYR A O 1
ATOM 1607 N N . GLY A 1 210 ? -4.328 -17.859 -13.344 1 96.06 210 GLY A N 1
ATOM 1608 C CA . GLY A 1 210 ? -5.016 -16.828 -12.57 1 96.06 210 GLY A CA 1
ATOM 1609 C C . GLY A 1 210 ? -6.238 -16.281 -13.273 1 96.06 210 GLY A C 1
ATOM 1610 O O . GLY A 1 210 ? -6.566 -15.102 -13.125 1 96.06 210 GLY A O 1
ATOM 1611 N N . GLY A 1 211 ? -6.93 -17.078 -14.117 1 93.56 211 GLY A N 1
ATOM 1612 C CA . GLY A 1 211 ? -8.102 -16.609 -14.82 1 93.56 211 GLY A CA 1
ATOM 1613 C C . GLY A 1 211 ? -9.391 -17.25 -14.344 1 93.56 211 GLY A C 1
ATOM 1614 O O . GLY A 1 211 ? -9.852 -18.234 -14.93 1 93.56 211 GLY A O 1
ATOM 1615 N N . SER A 1 212 ? -10.094 -16.703 -13.344 1 91.75 212 SER A N 1
ATOM 1616 C CA . SER A 1 212 ? -11.438 -17.031 -12.883 1 91.75 212 SER A CA 1
ATOM 1617 C C . SER A 1 212 ? -11.562 -18.531 -12.57 1 91.75 212 SER A C 1
ATOM 1619 O O . SER A 1 212 ? -12.484 -19.188 -13.047 1 91.75 212 SER A O 1
ATOM 1621 N N . VAL A 1 213 ? -10.625 -19.094 -11.883 1 94.81 213 VAL A N 1
ATOM 1622 C CA . VAL A 1 213 ? -10.758 -20.453 -11.359 1 94.81 213 VAL A CA 1
ATOM 1623 C C . VAL A 1 213 ? -11.844 -20.484 -10.289 1 94.81 213 VAL A C 1
ATOM 1625 O O . VAL A 1 213 ? -11.859 -19.656 -9.383 1 94.81 213 VAL A O 1
ATOM 1628 N N . LYS A 1 214 ? -12.789 -21.438 -10.453 1 94.5 214 LYS A N 1
ATOM 1629 C CA . LYS A 1 214 ? -13.922 -21.656 -9.562 1 94.5 214 LYS A CA 1
ATOM 1630 C C . LYS A 1 214 ? -14.023 -23.125 -9.156 1 94.5 214 LYS A C 1
ATOM 1632 O O . LYS A 1 214 ? -13.367 -23.984 -9.742 1 94.5 214 LYS A O 1
ATOM 1637 N N . PRO A 1 215 ? -14.836 -23.328 -8.133 1 96.69 215 PRO A N 1
ATOM 1638 C CA . PRO A 1 215 ? -14.992 -24.719 -7.707 1 96.69 215 PRO A CA 1
ATOM 1639 C C . PRO A 1 215 ? -15.422 -25.641 -8.844 1 96.69 215 PRO A C 1
ATOM 1641 O O . PRO A 1 215 ? -14.969 -26.781 -8.922 1 96.69 215 PRO A O 1
ATOM 1644 N N . ASN A 1 216 ? -16.203 -25.156 -9.711 1 95.31 216 ASN A N 1
ATOM 1645 C CA . ASN A 1 216 ? -16.812 -26.016 -10.711 1 95.31 216 ASN A CA 1
ATOM 1646 C C . ASN A 1 216 ? -15.898 -26.234 -11.914 1 95.31 216 ASN A C 1
ATOM 1648 O O . ASN A 1 216 ? -16.172 -27.078 -12.766 1 95.31 216 ASN A O 1
ATOM 1652 N N . ASN A 1 217 ? -14.797 -25.484 -12.031 1 95.25 217 ASN A N 1
ATOM 1653 C CA . ASN A 1 217 ? -13.93 -25.672 -13.195 1 95.25 217 ASN A CA 1
ATOM 1654 C C . ASN A 1 217 ? -12.5 -25.984 -12.781 1 95.25 217 ASN A C 1
ATOM 1656 O O . ASN A 1 217 ? -11.656 -26.297 -13.625 1 95.25 217 ASN A O 1
ATOM 1660 N N . ALA A 1 218 ? -12.18 -26.016 -11.5 1 96.94 218 ALA A N 1
ATOM 1661 C CA . ALA A 1 218 ? -10.828 -26.172 -10.969 1 96.94 218 ALA A CA 1
ATOM 1662 C C . ALA A 1 218 ? -10.219 -27.5 -11.383 1 96.94 218 ALA A C 1
ATOM 1664 O O . ALA A 1 218 ? -9.086 -27.562 -11.859 1 96.94 218 ALA A O 1
ATOM 1665 N N . VAL A 1 219 ? -10.961 -28.531 -11.25 1 97.69 219 VAL A N 1
ATOM 1666 C CA . VAL A 1 219 ? -10.453 -29.875 -11.531 1 97.69 219 VAL A CA 1
ATOM 1667 C C . VAL A 1 219 ? -10 -29.969 -12.984 1 97.69 219 VAL A C 1
ATOM 1669 O O . VAL A 1 219 ? -8.914 -30.453 -13.281 1 97.69 219 VAL A O 1
ATOM 1672 N N . GLU A 1 220 ? -10.844 -29.5 -13.867 1 97.38 220 GLU A N 1
ATOM 1673 C CA . GLU A 1 220 ? -10.531 -29.562 -15.289 1 97.38 220 GLU A CA 1
ATOM 1674 C C . GLU A 1 220 ? -9.312 -28.719 -15.625 1 97.38 220 GLU A C 1
ATOM 1676 O O . GLU A 1 220 ? -8.43 -29.156 -16.375 1 97.38 220 GLU A O 1
ATOM 1681 N N . ILE A 1 221 ? -9.242 -27.531 -15.133 1 97.31 221 ILE A N 1
ATOM 1682 C CA . ILE A 1 221 ? -8.133 -26.625 -15.391 1 97.31 221 ILE A CA 1
ATOM 1683 C C . ILE A 1 221 ? -6.836 -27.219 -14.844 1 97.31 221 ILE A C 1
ATOM 1685 O O . ILE A 1 221 ? -5.828 -27.281 -15.555 1 97.31 221 ILE A O 1
ATOM 1689 N N . PHE A 1 222 ? -6.875 -27.766 -13.594 1 97.81 222 PHE A N 1
ATOM 1690 C CA . PHE A 1 222 ? -5.684 -28.25 -12.914 1 97.81 222 PHE A CA 1
ATOM 1691 C C . PHE A 1 222 ? -5.227 -29.578 -13.492 1 97.81 222 PHE A C 1
ATOM 1693 O O . PHE A 1 222 ? -4.105 -30.016 -13.234 1 97.81 222 PHE A O 1
ATOM 1700 N N . SER A 1 223 ? -6.105 -30.172 -14.258 1 97.38 223 SER A N 1
ATOM 1701 C CA . SER A 1 223 ? -5.754 -31.453 -14.867 1 97.38 223 SER A CA 1
ATOM 1702 C C . SER A 1 223 ? -4.871 -31.266 -16.094 1 97.38 223 SER A C 1
ATOM 1704 O O . SER A 1 223 ? -4.281 -32.219 -16.594 1 97.38 223 SER A O 1
ATOM 1706 N N . LYS A 1 224 ? -4.809 -30.062 -16.625 1 97.88 224 LYS A N 1
ATOM 1707 C CA . LYS A 1 224 ? -3.98 -29.797 -17.797 1 97.88 224 LYS A CA 1
ATOM 1708 C C . LYS A 1 224 ? -2.498 -29.969 -17.484 1 97.88 224 LYS A C 1
ATOM 1710 O O . LYS A 1 224 ? -2.045 -29.578 -16.406 1 97.88 224 LYS A O 1
ATOM 1715 N N . PRO A 1 225 ? -1.722 -30.516 -18.375 1 97.56 225 PRO A N 1
ATOM 1716 C CA . PRO A 1 225 ? -0.355 -30.953 -18.094 1 97.56 225 PRO A CA 1
ATOM 1717 C C . PRO A 1 225 ? 0.553 -29.828 -17.641 1 97.56 225 PRO A C 1
ATOM 1719 O O . PRO A 1 225 ? 1.49 -30.062 -16.859 1 97.56 225 PRO A O 1
ATOM 1722 N N . ASP A 1 226 ? 0.316 -28.562 -18.125 1 98.19 226 ASP A N 1
ATOM 1723 C CA . ASP A 1 226 ? 1.266 -27.5 -17.812 1 98.19 226 ASP A CA 1
ATOM 1724 C C . ASP A 1 226 ? 0.698 -26.547 -16.766 1 98.19 226 ASP A C 1
ATOM 1726 O O . ASP A 1 226 ? 1.301 -25.516 -16.469 1 98.19 226 ASP A O 1
ATOM 1730 N N . VAL A 1 227 ? -0.459 -26.844 -16.203 1 98.19 227 VAL A N 1
ATOM 1731 C CA . VAL A 1 227 ? -1.057 -26.031 -15.148 1 98.19 227 VAL A CA 1
ATOM 1732 C C . VAL A 1 227 ? -0.698 -26.625 -13.781 1 98.19 227 VAL A C 1
ATOM 1734 O O . VAL A 1 227 ? -1.107 -27.734 -13.453 1 98.19 227 VAL A O 1
ATOM 1737 N N . ASP A 1 228 ? 0.037 -25.859 -13.031 1 98.56 228 ASP A N 1
ATOM 1738 C CA . ASP A 1 228 ? 0.567 -26.375 -11.766 1 98.56 228 ASP A CA 1
ATOM 1739 C C . ASP A 1 228 ? -0.233 -25.844 -10.578 1 98.56 228 ASP A C 1
ATOM 1741 O O . ASP A 1 228 ? 0.178 -26.016 -9.43 1 98.56 228 ASP A O 1
ATOM 1745 N N . GLY A 1 229 ? -1.363 -25.203 -10.82 1 98.44 229 GLY A N 1
ATOM 1746 C CA . GLY A 1 229 ? -2.238 -24.672 -9.781 1 98.44 229 GLY A CA 1
ATOM 1747 C C . GLY A 1 229 ? -2.895 -23.359 -10.172 1 98.44 229 GLY A C 1
ATOM 1748 O O . GLY A 1 229 ? -3.119 -23.094 -11.352 1 98.44 229 GLY A O 1
ATOM 1749 N N . GLY A 1 230 ? -3.316 -22.656 -9.164 1 98.38 230 GLY A N 1
ATOM 1750 C CA . GLY A 1 230 ? -4.078 -21.453 -9.477 1 98.38 230 GLY A CA 1
ATOM 1751 C C . GLY A 1 230 ? -3.797 -20.312 -8.523 1 98.38 230 GLY A C 1
ATOM 1752 O O . GLY A 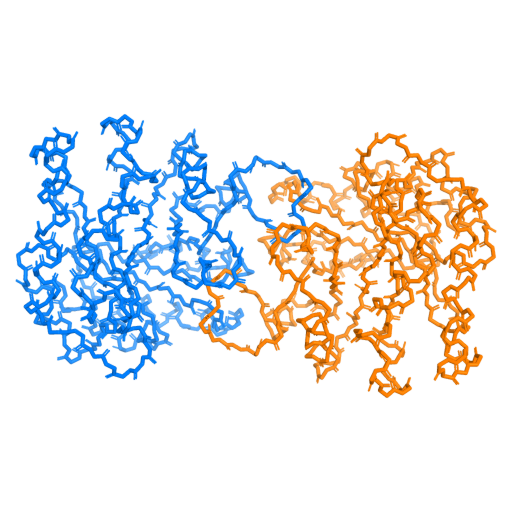1 230 ? -3.473 -20.531 -7.355 1 98.38 230 GLY A O 1
ATOM 1753 N N . LEU A 1 231 ? -3.818 -19.094 -9.023 1 98.5 231 LEU A N 1
ATOM 1754 C CA . LEU A 1 231 ? -3.951 -17.875 -8.25 1 98.5 231 LEU A CA 1
ATOM 1755 C C . LEU A 1 231 ? -5.391 -17.375 -8.273 1 98.5 231 LEU A C 1
ATOM 1757 O O . LEU A 1 231 ? -5.84 -16.812 -9.273 1 98.5 231 LEU A O 1
ATOM 1761 N N . ILE A 1 232 ? -6.043 -17.531 -7.133 1 97.62 232 ILE A N 1
ATOM 1762 C CA . ILE A 1 232 ? -7.496 -17.438 -7.059 1 97.62 232 ILE A CA 1
ATOM 1763 C C . ILE A 1 232 ? -7.895 -16.062 -6.52 1 97.62 232 ILE A C 1
ATOM 1765 O O . ILE A 1 232 ? -7.367 -15.617 -5.504 1 97.62 232 ILE A O 1
ATOM 1769 N N . GLY A 1 233 ? -8.844 -15.414 -7.207 1 95.88 233 GLY A N 1
ATOM 1770 C CA . GLY A 1 233 ? -9.375 -14.141 -6.746 1 95.88 233 GLY A CA 1
ATOM 1771 C C . GLY A 1 233 ? -10.602 -14.297 -5.863 1 95.88 233 GLY A C 1
ATOM 1772 O O . GLY A 1 233 ? -10.523 -14.867 -4.773 1 95.88 233 GLY A O 1
ATOM 1773 N N . GLY A 1 234 ? -11.758 -13.93 -6.395 1 95.44 234 GLY A N 1
ATOM 1774 C CA . GLY A 1 234 ? -13 -13.859 -5.641 1 95.44 234 GLY A CA 1
ATOM 1775 C C . GLY A 1 234 ? -13.344 -15.156 -4.934 1 95.44 234 GLY A C 1
ATOM 1776 O O . GLY A 1 234 ? -13.836 -15.141 -3.805 1 95.44 234 GLY A O 1
ATOM 1777 N N . ALA A 1 235 ? -13.125 -16.266 -5.488 1 96.69 235 ALA A N 1
ATOM 1778 C CA . ALA A 1 235 ? -13.492 -17.562 -4.926 1 96.69 235 ALA A CA 1
ATOM 1779 C C . ALA A 1 235 ? -12.68 -17.859 -3.668 1 96.69 235 ALA A C 1
ATOM 1781 O O . ALA A 1 235 ? -13.07 -18.703 -2.857 1 96.69 235 ALA A O 1
ATOM 1782 N N . SER A 1 236 ? -11.516 -17.234 -3.502 1 98.25 236 SER A N 1
ATOM 1783 C CA . SER A 1 236 ? -10.695 -17.469 -2.318 1 98.25 236 SER A CA 1
ATOM 1784 C C . SER A 1 236 ? -11.227 -16.703 -1.114 1 98.25 236 SER A C 1
ATOM 1786 O O . SER A 1 236 ? -10.766 -16.906 0.012 1 98.25 236 SER A O 1
ATOM 1788 N N . LEU A 1 237 ? -12.25 -15.82 -1.296 1 98.56 237 LEU A N 1
ATOM 1789 C CA . LEU A 1 237 ? -12.812 -15.016 -0.218 1 98.56 237 LEU A CA 1
ATOM 1790 C C . LEU A 1 237 ? -13.906 -15.773 0.52 1 98.56 237 LEU A C 1
ATOM 1792 O O . LEU A 1 237 ? -14.438 -15.289 1.521 1 98.56 237 LEU A O 1
ATOM 1796 N N . VAL A 1 238 ? -14.273 -16.906 -0.013 1 98.56 238 VAL A N 1
ATOM 1797 C CA . VAL A 1 238 ? -15.234 -17.812 0.601 1 98.56 238 VAL A CA 1
ATOM 1798 C C . VAL A 1 238 ? -14.562 -19.141 0.92 1 98.56 238 VAL A C 1
ATOM 1800 O O . VAL A 1 238 ? -14.094 -19.844 0.017 1 98.56 238 VAL A O 1
ATOM 1803 N N . ALA A 1 239 ? -14.547 -19.484 2.236 1 98.75 239 ALA A N 1
ATOM 1804 C CA . ALA A 1 239 ? -13.773 -20.641 2.703 1 98.75 239 ALA A CA 1
ATOM 1805 C C . ALA A 1 239 ? -14.148 -21.891 1.927 1 98.75 239 ALA A C 1
ATOM 1807 O O . ALA A 1 239 ? -13.281 -22.594 1.4 1 98.75 239 ALA A O 1
ATOM 1808 N N . ASP A 1 240 ? -15.438 -22.156 1.797 1 98.69 240 ASP A N 1
ATOM 1809 C CA . ASP A 1 240 ? -15.883 -23.391 1.149 1 98.69 240 ASP A CA 1
ATOM 1810 C C . ASP A 1 240 ? -15.477 -23.406 -0.322 1 98.69 240 ASP A C 1
ATOM 1812 O O . ASP A 1 240 ? -15.133 -24.469 -0.858 1 98.69 240 ASP A O 1
ATOM 1816 N N . ASP A 1 241 ? -15.555 -22.297 -0.988 1 98.69 241 ASP A N 1
ATOM 1817 C CA . ASP A 1 241 ? -15.148 -22.234 -2.389 1 98.69 241 ASP A CA 1
ATOM 1818 C C . ASP A 1 241 ? -13.648 -22.469 -2.537 1 98.69 241 ASP A C 1
ATOM 1820 O O . ASP A 1 241 ? -13.219 -23.234 -3.412 1 98.69 241 ASP A O 1
ATOM 1824 N N . PHE A 1 242 ? -12.914 -21.828 -1.692 1 98.81 242 PHE A N 1
ATOM 1825 C CA . PHE A 1 242 ? -11.461 -21.984 -1.766 1 98.81 242 PHE A CA 1
ATOM 1826 C C . PHE A 1 242 ? -11.047 -23.406 -1.457 1 98.81 242 PHE A C 1
ATOM 1828 O O . PHE A 1 242 ? -10.188 -23.969 -2.141 1 98.81 242 PHE A O 1
ATOM 1835 N N . ILE A 1 243 ? -11.688 -24 -0.454 1 98.75 243 ILE A N 1
ATOM 1836 C CA . ILE A 1 243 ? -11.406 -25.375 -0.066 1 98.75 243 ILE A CA 1
ATOM 1837 C C . ILE A 1 243 ? -11.742 -26.312 -1.222 1 98.75 243 ILE A C 1
ATOM 1839 O O . ILE A 1 243 ? -10.984 -27.25 -1.517 1 98.75 243 ILE A O 1
ATOM 1843 N N . ALA A 1 244 ? -12.828 -26.062 -1.902 1 98.56 244 ALA A N 1
ATOM 1844 C CA . ALA A 1 244 ? -13.211 -26.875 -3.051 1 98.56 244 ALA A CA 1
ATOM 1845 C C . ALA A 1 244 ? -12.164 -26.797 -4.16 1 98.56 244 ALA A C 1
ATOM 1847 O O . ALA A 1 244 ? -11.859 -27.797 -4.812 1 98.56 244 ALA A O 1
ATOM 1848 N N . ILE A 1 245 ? -11.641 -25.641 -4.363 1 98.5 245 ILE A N 1
ATOM 1849 C CA . ILE A 1 245 ? -10.625 -25.438 -5.387 1 98.5 245 ILE A CA 1
ATOM 1850 C C . ILE A 1 245 ? -9.344 -26.172 -4.988 1 98.5 245 ILE A C 1
ATOM 1852 O O . ILE A 1 245 ? -8.711 -26.828 -5.82 1 98.5 245 ILE A O 1
ATOM 1856 N N . ILE A 1 246 ? -8.961 -26.047 -3.707 1 98.56 246 ILE A N 1
ATOM 1857 C CA . ILE A 1 246 ? -7.781 -26.734 -3.195 1 98.56 246 ILE A CA 1
ATOM 1858 C C . ILE A 1 246 ? -7.938 -28.25 -3.398 1 98.56 246 ILE A C 1
ATOM 1860 O O . ILE A 1 246 ? -6.992 -28.922 -3.816 1 98.56 246 ILE A O 1
ATOM 1864 N N . LYS A 1 247 ? -9.086 -28.766 -3.201 1 97.69 247 LYS A N 1
ATOM 1865 C CA . LYS A 1 247 ? -9.352 -30.188 -3.375 1 97.69 247 LYS A CA 1
ATOM 1866 C C . LYS A 1 247 ? -9.234 -30.594 -4.84 1 97.69 247 LYS A C 1
ATOM 1868 O O . LYS A 1 247 ? -8.945 -31.75 -5.148 1 97.69 247 LYS A O 1
ATOM 1873 N N . GLY A 1 248 ? -9.406 -29.641 -5.688 1 96.56 248 GLY A N 1
ATOM 1874 C CA . GLY A 1 248 ? -9.375 -29.906 -7.117 1 96.56 248 GLY A CA 1
ATOM 1875 C C . GLY A 1 248 ? -7.969 -30.109 -7.652 1 96.56 248 GLY A C 1
ATOM 1876 O O . GLY A 1 248 ? -7.793 -30.609 -8.766 1 96.56 248 GLY A O 1
ATOM 1877 N N . ILE A 1 249 ? -6.957 -29.609 -6.945 1 93.75 249 ILE A N 1
ATOM 1878 C CA . ILE A 1 249 ? -5.586 -29.719 -7.434 1 93.75 249 ILE A CA 1
ATOM 1879 C C . ILE A 1 249 ? -5.023 -31.094 -7.105 1 93.75 249 ILE A 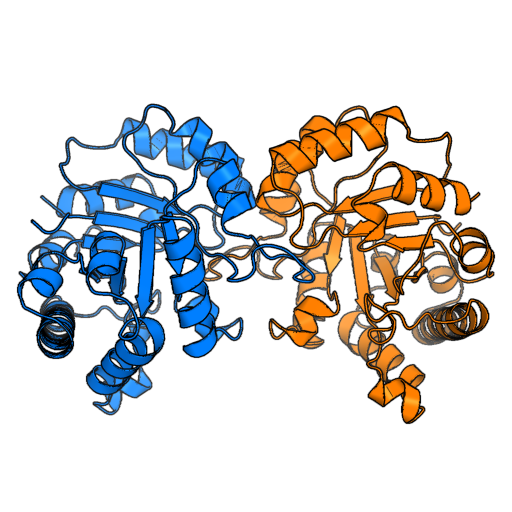C 1
ATOM 1881 O O . ILE A 1 249 ? -3.992 -31.5 -7.645 1 93.75 249 ILE A O 1
ATOM 1885 N N . ALA A 1 250 ? -5.871 -32.25 -6.844 1 72.94 250 ALA A N 1
ATOM 1886 C CA . ALA A 1 250 ? -5.52 -33.625 -6.465 1 72.94 250 ALA A CA 1
ATOM 1887 C C . ALA A 1 250 ? -4.406 -34.156 -7.355 1 72.94 250 ALA A C 1
ATOM 1889 O O . ALA A 1 250 ? -4.27 -33.75 -8.508 1 72.94 250 ALA A O 1
ATOM 1890 N N . MET B 1 1 ? -11.047 27.25 17.797 1 78.38 1 MET B N 1
ATOM 1891 C CA . MET B 1 1 ? -9.641 27.609 17.672 1 78.38 1 MET B CA 1
ATOM 1892 C C . MET B 1 1 ? -8.867 26.531 16.922 1 78.38 1 MET B C 1
ATOM 1894 O O . MET B 1 1 ? -9.211 25.344 17.016 1 78.38 1 MET B O 1
ATOM 1898 N N . ARG B 1 2 ? -7.93 26.938 15.984 1 90.88 2 ARG B N 1
ATOM 1899 C CA . ARG B 1 2 ? -7.086 26.031 15.211 1 90.88 2 ARG B CA 1
ATOM 1900 C C . ARG B 1 2 ? -6.234 25.156 16.125 1 90.88 2 ARG B C 1
ATOM 1902 O O . ARG B 1 2 ? -5.707 25.625 17.125 1 90.88 2 ARG B O 1
ATOM 1909 N N . SER B 1 3 ? -6.238 23.875 15.859 1 95.19 3 SER B N 1
ATOM 1910 C CA . SER B 1 3 ? -5.367 22.969 16.609 1 95.19 3 SER B CA 1
ATOM 1911 C C . SER B 1 3 ? -3.932 23.047 16.094 1 95.19 3 SER B C 1
ATOM 1913 O O . SER B 1 3 ? -3.697 23.125 14.891 1 95.19 3 SER B O 1
ATOM 1915 N N . LYS B 1 4 ? -2.988 23.094 17.016 1 98.19 4 LYS B N 1
ATOM 1916 C CA . LYS B 1 4 ? -1.588 22.875 16.656 1 98.19 4 LYS B CA 1
ATOM 1917 C C . LYS B 1 4 ? -1.284 21.391 16.5 1 98.19 4 LYS B C 1
ATOM 1919 O O . LYS B 1 4 ? -1.732 20.578 17.297 1 98.19 4 LYS B O 1
ATOM 1924 N N . ILE B 1 5 ? -0.617 21.047 15.398 1 98.81 5 ILE B N 1
ATOM 1925 C CA . ILE B 1 5 ? -0.396 19.641 15.086 1 98.81 5 ILE B CA 1
ATOM 1926 C C . ILE B 1 5 ? 1.051 19.438 14.641 1 98.81 5 ILE B C 1
ATOM 1928 O O . ILE B 1 5 ? 1.578 20.203 13.836 1 98.81 5 ILE B O 1
ATOM 1932 N N . VAL B 1 6 ? 1.722 18.516 15.211 1 98.88 6 VAL B N 1
ATOM 1933 C CA . VAL B 1 6 ? 3.01 18.031 14.734 1 98.88 6 VAL B CA 1
ATOM 1934 C C . VAL B 1 6 ? 2.906 16.547 14.391 1 98.88 6 VAL B C 1
ATOM 1936 O O . VAL B 1 6 ? 2.703 15.711 15.273 1 98.88 6 VAL B O 1
ATOM 1939 N N . ALA B 1 7 ? 3.02 16.25 13.133 1 98.88 7 ALA B N 1
ATOM 1940 C CA . ALA B 1 7 ? 2.846 14.891 12.641 1 98.88 7 ALA B CA 1
ATOM 1941 C C . ALA B 1 7 ? 4.109 14.398 11.945 1 98.88 7 ALA B C 1
ATOM 1943 O O . ALA B 1 7 ? 4.77 15.156 11.234 1 98.88 7 ALA B O 1
ATOM 1944 N N . GLY B 1 8 ? 4.449 13.172 12.219 1 98.81 8 GLY B N 1
ATOM 1945 C CA . GLY B 1 8 ? 5.551 12.531 11.516 1 98.81 8 GLY B CA 1
ATOM 1946 C C . GLY B 1 8 ? 5.09 11.547 10.453 1 98.81 8 GLY B C 1
ATOM 1947 O O . GLY B 1 8 ? 4.398 10.57 10.766 1 98.81 8 GLY B O 1
ATOM 1948 N N . ASN B 1 9 ? 5.402 11.828 9.172 1 98.56 9 ASN B N 1
ATOM 1949 C CA . ASN B 1 9 ? 5.238 10.844 8.109 1 98.56 9 ASN B CA 1
ATOM 1950 C C . ASN B 1 9 ? 6.516 10.039 7.891 1 98.56 9 ASN B C 1
ATOM 1952 O O . ASN B 1 9 ? 7.484 10.539 7.316 1 98.56 9 ASN B O 1
ATOM 1956 N N . TRP B 1 10 ? 6.484 8.828 8.258 1 98.75 10 TRP B N 1
ATOM 1957 C CA . TRP B 1 10 ? 7.699 8.016 8.266 1 98.75 10 TRP B CA 1
ATOM 1958 C C . TRP B 1 10 ? 7.996 7.477 6.871 1 98.75 10 TRP B C 1
ATOM 1960 O O . TRP B 1 10 ? 9.102 6.988 6.613 1 98.75 10 TRP B O 1
ATOM 1970 N N . LYS B 1 11 ? 7.008 7.633 5.953 1 98.31 11 LYS B N 1
ATOM 1971 C CA . LYS B 1 11 ? 7.18 7.078 4.613 1 98.31 11 LYS B CA 1
ATOM 1972 C C . LYS B 1 11 ? 7.629 5.617 4.676 1 98.31 11 LYS B C 1
ATOM 1974 O O . LYS B 1 11 ? 7.141 4.852 5.508 1 98.31 11 LYS B O 1
ATOM 1979 N N . MET B 1 12 ? 8.383 5.105 3.721 1 98.5 12 MET B N 1
ATOM 1980 C CA . MET B 1 12 ? 8.789 3.701 3.725 1 98.5 12 MET B CA 1
ATOM 1981 C C . MET B 1 12 ? 10.07 3.508 4.527 1 98.5 12 MET B C 1
ATOM 1983 O O . MET B 1 12 ? 11.094 3.094 3.979 1 98.5 12 MET B O 1
ATOM 1987 N N . ASN B 1 13 ? 9.938 3.818 5.828 1 98.69 13 ASN B N 1
ATOM 1988 C CA . ASN B 1 13 ? 11.047 3.654 6.762 1 98.69 13 ASN B CA 1
ATOM 1989 C C . ASN B 1 13 ? 10.609 2.932 8.031 1 98.69 13 ASN B C 1
ATOM 1991 O O . ASN B 1 13 ? 9.445 3.037 8.438 1 98.69 13 ASN B O 1
ATOM 1995 N N . LYS B 1 14 ? 11.594 2.18 8.727 1 98.62 14 LYS B N 1
ATOM 1996 C CA . LYS B 1 14 ? 11.438 1.468 9.992 1 98.62 14 LYS B CA 1
ATOM 1997 C C . LYS B 1 14 ? 10.617 0.192 9.805 1 98.62 14 LYS B C 1
ATOM 1999 O O . LYS B 1 14 ? 9.461 0.247 9.391 1 98.62 14 LYS B O 1
ATOM 2004 N N . ASP B 1 15 ? 11.25 -0.958 10.031 1 98 15 ASP B N 1
ATOM 2005 C CA . ASP B 1 15 ? 10.492 -2.203 10.109 1 98 15 ASP B CA 1
ATOM 2006 C C . ASP B 1 15 ? 9.766 -2.314 11.453 1 98 15 ASP B C 1
ATOM 2008 O O . ASP B 1 15 ? 9.711 -1.35 12.219 1 98 15 ASP B O 1
ATOM 2012 N N . LEU B 1 16 ? 9.164 -3.41 11.68 1 98.12 16 LEU B N 1
ATOM 2013 C CA . LEU B 1 16 ? 8.32 -3.547 12.859 1 98.12 16 LEU B CA 1
ATOM 2014 C C . LEU B 1 16 ? 9.125 -3.328 14.133 1 98.12 16 LEU B C 1
ATOM 2016 O O . LEU B 1 16 ? 8.719 -2.557 15.008 1 98.12 16 LEU B O 1
ATOM 2020 N N . ALA B 1 17 ? 10.258 -3.984 14.273 1 98.19 17 ALA B N 1
ATOM 2021 C CA . ALA B 1 17 ? 11.094 -3.857 15.461 1 98.19 17 ALA B CA 1
ATOM 2022 C C . ALA B 1 17 ? 11.555 -2.416 15.656 1 98.19 17 ALA B C 1
ATOM 2024 O O . ALA B 1 17 ? 11.492 -1.884 16.766 1 98.19 17 ALA B O 1
ATOM 2025 N N . GLU B 1 18 ? 11.977 -1.809 14.586 1 98.62 18 GLU B N 1
ATOM 2026 C CA . GLU B 1 18 ? 12.43 -0.421 14.625 1 98.62 18 GLU B CA 1
ATOM 2027 C C . GLU B 1 18 ? 11.289 0.521 14.992 1 98.62 18 GLU B C 1
ATOM 2029 O O . GLU B 1 18 ? 11.492 1.502 15.711 1 98.62 18 GLU B O 1
ATOM 2034 N N . THR B 1 19 ? 10.133 0.263 14.43 1 98.62 19 THR B N 1
ATOM 2035 C CA . THR B 1 19 ? 8.945 1.045 14.742 1 98.62 19 THR B CA 1
ATOM 2036 C C . THR B 1 19 ? 8.656 1 16.234 1 98.62 19 THR B C 1
ATOM 2038 O O . THR B 1 19 ? 8.438 2.039 16.875 1 98.62 19 THR B O 1
ATOM 2041 N N . GLU B 1 20 ? 8.688 -0.161 16.828 1 98.31 20 GLU B N 1
ATOM 2042 C CA . GLU B 1 20 ? 8.375 -0.325 18.234 1 98.31 20 GLU B CA 1
ATOM 2043 C C . GLU B 1 20 ? 9.383 0.411 19.109 1 98.31 20 GLU B C 1
ATOM 2045 O O . GLU B 1 20 ? 9.008 1.044 20.109 1 98.31 20 GLU B O 1
ATOM 2050 N N . VAL B 1 21 ? 10.609 0.318 18.734 1 98.62 21 VAL B N 1
ATOM 2051 C CA . VAL B 1 21 ? 11.664 1.002 19.484 1 98.62 21 VAL B CA 1
ATOM 2052 C C . VAL B 1 21 ? 11.438 2.512 19.422 1 98.62 21 VAL B C 1
ATOM 2054 O O . VAL B 1 21 ? 11.469 3.189 20.453 1 98.62 21 VAL B O 1
ATOM 2057 N N . LEU B 1 22 ? 11.203 3.045 18.219 1 98.81 22 LEU B N 1
ATOM 2058 C CA . LEU B 1 22 ? 11.016 4.48 18.047 1 98.81 22 LEU B CA 1
ATOM 2059 C C . LEU B 1 22 ? 9.781 4.961 18.797 1 98.81 22 LEU B C 1
ATOM 2061 O O . LEU B 1 22 ? 9.812 6.012 19.453 1 98.81 22 LEU B O 1
ATOM 2065 N N . LEU B 1 23 ? 8.719 4.211 18.766 1 98.81 23 LEU B N 1
ATOM 2066 C CA . LEU B 1 23 ? 7.484 4.59 19.453 1 98.81 23 LEU B CA 1
ATOM 2067 C C . LEU B 1 23 ? 7.688 4.602 20.969 1 98.81 23 LEU B C 1
ATOM 2069 O O . LEU B 1 23 ? 7.148 5.465 21.672 1 98.81 23 LEU B O 1
ATOM 2073 N N . ALA B 1 24 ? 8.406 3.609 21.469 1 98.5 24 ALA B N 1
ATOM 2074 C CA . ALA B 1 24 ? 8.703 3.568 22.906 1 98.5 24 ALA B CA 1
ATOM 2075 C C . ALA B 1 24 ? 9.5 4.797 23.328 1 98.5 24 ALA B C 1
ATOM 2077 O O . ALA B 1 24 ? 9.203 5.398 24.375 1 98.5 24 ALA B O 1
ATOM 2078 N N . GLU B 1 25 ? 10.453 5.125 22.516 1 98.62 25 GLU B N 1
ATOM 2079 C CA . GLU B 1 25 ? 11.266 6.301 22.812 1 98.62 25 GLU B CA 1
ATOM 2080 C C . GLU B 1 25 ? 10.438 7.578 22.781 1 98.62 25 GLU B C 1
ATOM 2082 O O . GLU B 1 25 ? 10.555 8.43 23.656 1 98.62 25 GLU B O 1
ATOM 2087 N N . LEU B 1 26 ? 9.617 7.734 21.766 1 98.75 26 LEU B N 1
ATOM 2088 C CA . LEU B 1 26 ? 8.766 8.914 21.625 1 98.75 26 LEU B CA 1
ATOM 2089 C C . LEU B 1 26 ? 7.812 9.039 22.797 1 98.75 26 LEU B C 1
ATOM 2091 O O . LEU B 1 26 ? 7.641 10.133 23.359 1 98.75 26 LEU B O 1
ATOM 2095 N N . SER B 1 27 ? 7.234 7.949 23.172 1 98.19 27 SER B N 1
ATOM 2096 C CA . SER B 1 27 ? 6.297 7.949 24.281 1 98.19 27 SER B CA 1
ATOM 2097 C C . SER B 1 27 ? 6.984 8.359 25.578 1 98.19 27 SER B C 1
ATOM 2099 O O . SER B 1 27 ? 6.418 9.109 26.375 1 98.19 27 SER B O 1
ATOM 2101 N N . ALA B 1 28 ? 8.141 7.879 25.797 1 97.69 28 ALA B N 1
ATOM 2102 C CA . ALA B 1 28 ? 8.883 8.141 27.016 1 97.69 28 ALA B CA 1
ATOM 2103 C C . ALA B 1 28 ? 9.328 9.602 27.094 1 97.69 28 ALA B C 1
ATOM 2105 O O . ALA B 1 28 ? 9.414 10.18 28.172 1 97.69 28 ALA B O 1
ATOM 2106 N N . LYS B 1 29 ? 9.57 10.195 25.938 1 98.12 29 LYS B N 1
ATOM 2107 C CA . LYS B 1 29 ? 10.18 11.516 25.906 1 98.12 29 LYS B CA 1
ATOM 2108 C C . LYS B 1 29 ? 9.141 12.594 25.625 1 98.12 29 LYS B C 1
ATOM 2110 O O . LYS B 1 29 ? 9.461 13.789 25.609 1 98.12 29 LYS B O 1
ATOM 2115 N N . LEU B 1 30 ? 7.945 12.195 25.328 1 98 30 LEU B N 1
ATOM 2116 C CA . LEU B 1 30 ? 6.93 13.156 24.906 1 98 30 LEU B CA 1
ATOM 2117 C C . LEU B 1 30 ? 6.781 14.266 25.938 1 98 30 LEU B C 1
ATOM 2119 O O . LEU B 1 30 ? 6.535 13.992 27.125 1 98 30 LEU B O 1
ATOM 2123 N N . PRO B 1 31 ? 6.934 15.5 25.562 1 97.19 31 PRO B N 1
ATOM 2124 C CA . PRO B 1 31 ? 6.754 16.609 26.516 1 97.19 31 PRO B CA 1
ATOM 2125 C C . PRO B 1 31 ? 5.281 16.906 26.797 1 97.19 31 PRO B C 1
ATOM 2127 O O . PRO B 1 31 ? 4.398 16.359 26.125 1 97.19 31 PRO B O 1
ATOM 2130 N N . ASP B 1 32 ? 5.094 17.703 27.875 1 95.44 32 ASP B N 1
ATOM 2131 C CA . ASP B 1 32 ? 3.76 18.266 28.062 1 95.44 32 ASP B CA 1
ATOM 2132 C C . ASP B 1 32 ? 3.439 19.297 26.969 1 95.44 32 ASP B C 1
ATOM 2134 O O . ASP B 1 32 ? 4.18 20.266 26.781 1 95.44 32 ASP B O 1
ATOM 2138 N N . THR B 1 33 ? 2.541 18.984 26.109 1 96.06 33 THR B N 1
ATOM 2139 C CA . THR B 1 33 ? 2.197 19.859 24.984 1 96.06 33 THR B CA 1
ATOM 2140 C C . THR B 1 33 ? 0.69 19.859 24.75 1 96.06 33 THR B C 1
ATOM 2142 O O . THR B 1 33 ? 0.008 18.875 25.062 1 96.06 33 THR B O 1
ATOM 2145 N N . LYS B 1 34 ? 0.239 20.953 24.25 1 94.81 34 LYS B N 1
ATOM 2146 C CA . LYS B 1 34 ? -1.162 21.031 23.859 1 94.81 34 LYS B CA 1
ATOM 2147 C C . LYS B 1 34 ? -1.338 20.672 22.375 1 94.81 34 LYS B C 1
ATOM 2149 O O . LYS B 1 34 ? -2.465 20.531 21.906 1 94.81 34 LYS B O 1
ATOM 2154 N N . ALA B 1 35 ? -0.221 20.484 21.688 1 97.56 35 ALA B N 1
ATOM 2155 C CA . ALA B 1 35 ? -0.273 20.109 20.266 1 97.56 35 ALA B CA 1
ATOM 2156 C C . ALA B 1 35 ? -0.702 18.656 20.094 1 97.56 35 ALA B C 1
ATOM 2158 O O . ALA B 1 35 ? -0.374 17.812 20.922 1 97.56 35 ALA B O 1
ATOM 2159 N N . GLU B 1 36 ? -1.521 18.438 19.109 1 98.5 36 GLU B N 1
ATOM 2160 C CA . GLU B 1 36 ? -1.729 17.062 18.688 1 98.5 36 GLU B CA 1
ATOM 2161 C C . GLU B 1 36 ? -0.467 16.484 18.047 1 98.5 36 GLU B C 1
ATOM 2163 O O . GLU B 1 36 ? 0.097 17.078 17.125 1 98.5 36 GLU B O 1
ATOM 2168 N N . VAL B 1 37 ? -0.029 15.398 18.578 1 98.81 37 VAL B N 1
ATOM 2169 C CA . VAL B 1 37 ? 1.138 14.711 18.031 1 98.81 37 VAL B CA 1
ATOM 2170 C C . VAL B 1 37 ? 0.701 13.43 17.328 1 98.81 37 VAL B C 1
ATOM 2172 O O . VAL B 1 37 ? -0.07 12.641 17.875 1 98.81 37 VAL B O 1
ATOM 2175 N N . MET B 1 38 ? 1.162 13.273 16.062 1 98.88 38 MET B N 1
ATOM 2176 C CA . MET B 1 38 ? 0.779 12.117 15.25 1 98.88 38 MET B CA 1
ATOM 2177 C C . MET B 1 38 ? 2.006 11.461 14.633 1 98.88 38 MET B C 1
ATOM 2179 O O . MET B 1 38 ? 3.008 12.125 14.367 1 98.88 38 MET B O 1
ATOM 2183 N N . VAL B 1 39 ? 1.943 10.164 14.43 1 98.94 39 VAL B N 1
ATOM 2184 C CA . VAL B 1 39 ? 2.949 9.438 13.664 1 98.94 39 VAL B CA 1
ATOM 2185 C C . VAL B 1 39 ? 2.268 8.547 12.625 1 98.94 39 VAL B C 1
ATOM 2187 O O . VAL B 1 39 ? 1.212 7.969 12.898 1 98.94 39 VAL B O 1
ATOM 2190 N N . ALA B 1 40 ? 2.861 8.469 11.461 1 98.88 40 ALA B N 1
ATOM 2191 C CA . ALA B 1 40 ? 2.33 7.645 10.375 1 98.88 40 ALA B CA 1
ATOM 2192 C C . ALA B 1 40 ? 3.336 6.578 9.953 1 98.88 40 ALA B C 1
ATOM 2194 O O . ALA B 1 40 ? 4.07 6.758 8.977 1 98.88 40 ALA B O 1
ATOM 2195 N N . PRO B 1 41 ? 3.359 5.461 10.672 1 98.81 41 PRO B N 1
ATOM 2196 C CA . PRO B 1 41 ? 4.184 4.336 10.219 1 98.81 41 PRO B CA 1
ATOM 2197 C C . PRO B 1 41 ? 3.619 3.66 8.969 1 98.81 41 PRO B C 1
ATOM 2199 O O . PRO B 1 41 ? 2.562 4.059 8.477 1 98.81 41 PRO B O 1
ATOM 2202 N N . THR B 1 42 ? 4.383 2.682 8.422 1 98.56 42 THR B N 1
ATOM 2203 C CA . THR B 1 42 ? 3.928 1.942 7.25 1 98.56 42 THR B CA 1
ATOM 2204 C C . THR B 1 42 ? 2.756 1.034 7.605 1 98.56 42 THR B C 1
ATOM 2206 O O . THR B 1 42 ? 2.539 0.719 8.773 1 98.56 42 THR B O 1
ATOM 2209 N N . PHE B 1 43 ? 2.018 0.607 6.57 1 98.69 43 PHE B N 1
ATOM 2210 C CA . PHE B 1 43 ? 0.779 -0.146 6.734 1 98.69 43 PHE B CA 1
ATOM 2211 C C . PHE B 1 43 ? 1.012 -1.398 7.57 1 98.69 43 PHE B C 1
ATOM 2213 O O . PHE B 1 43 ? 0.201 -1.73 8.438 1 98.69 43 PHE B O 1
ATOM 2220 N N . VAL B 1 44 ? 2.121 -2.072 7.344 1 98.56 44 VAL B N 1
ATOM 2221 C CA . VAL B 1 44 ? 2.334 -3.367 7.98 1 98.56 44 VAL B CA 1
ATOM 2222 C C . VAL B 1 44 ? 2.613 -3.172 9.469 1 98.56 44 VAL B C 1
ATOM 2224 O O . VAL B 1 44 ? 2.549 -4.125 10.25 1 98.56 44 VAL B O 1
ATOM 2227 N N . ASN B 1 45 ? 2.852 -1.93 9.891 1 98.38 45 ASN B N 1
ATOM 2228 C CA . ASN B 1 45 ? 3.211 -1.653 11.281 1 98.38 45 ASN B CA 1
ATOM 2229 C C . ASN B 1 45 ? 2.086 -0.93 12.016 1 98.38 45 ASN B C 1
ATOM 2231 O O . ASN B 1 45 ? 2.203 -0.642 13.211 1 98.38 45 ASN B O 1
ATOM 2235 N N . LEU B 1 46 ? 0.976 -0.637 11.344 1 98.69 46 LEU B N 1
ATOM 2236 C CA . LEU B 1 46 ? -0.057 0.232 11.898 1 98.69 46 LEU B CA 1
ATOM 2237 C C . LEU B 1 46 ? -0.688 -0.393 13.133 1 98.69 46 LEU B C 1
ATOM 2239 O O . LEU B 1 46 ? -0.775 0.25 14.188 1 98.69 46 LEU B O 1
ATOM 2243 N N . SER B 1 47 ? -1.111 -1.642 13.016 1 98.31 47 SER B N 1
ATOM 2244 C CA . SER B 1 47 ? -1.786 -2.293 14.133 1 98.31 47 SER B CA 1
ATOM 2245 C C . SER B 1 47 ? -0.892 -2.338 15.367 1 98.31 47 SER B C 1
ATOM 2247 O O . SER B 1 47 ? -1.337 -2.029 16.484 1 98.31 47 SER B O 1
ATOM 2249 N N . ALA B 1 48 ? 0.348 -2.729 15.172 1 98.06 48 ALA B N 1
ATOM 2250 C CA . ALA B 1 48 ? 1.306 -2.783 16.266 1 98.06 48 ALA B CA 1
ATOM 2251 C C . ALA B 1 48 ? 1.532 -1.399 16.875 1 98.06 48 ALA B C 1
ATOM 2253 O O . ALA B 1 48 ? 1.683 -1.26 18.094 1 98.06 48 ALA B O 1
ATOM 2254 N N . ALA B 1 49 ? 1.6 -0.404 16.016 1 98.81 49 ALA B N 1
ATOM 2255 C CA . ALA B 1 49 ? 1.8 0.967 16.484 1 98.81 49 ALA B CA 1
ATOM 2256 C C . ALA B 1 49 ? 0.626 1.433 17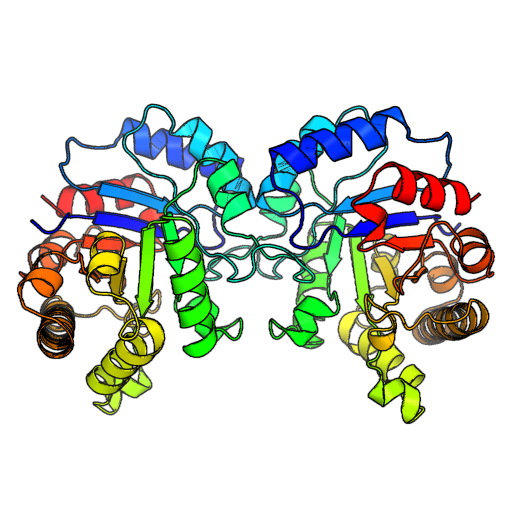.344 1 98.81 49 ALA B C 1
ATOM 2258 O O . ALA B 1 49 ? 0.822 2.051 18.391 1 98.81 49 ALA B O 1
ATOM 2259 N N . VAL B 1 50 ? -0.603 1.139 16.875 1 98.75 50 VAL B N 1
ATOM 2260 C CA . VAL B 1 50 ? -1.8 1.504 17.625 1 98.75 50 VAL B CA 1
ATOM 2261 C C . VAL B 1 50 ? -1.766 0.849 19 1 98.75 50 VAL B C 1
ATOM 2263 O O . VAL B 1 50 ? -2.029 1.503 20.016 1 98.75 50 VAL B O 1
ATOM 2266 N N . ASP B 1 51 ? -1.413 -0.399 19.031 1 98 51 ASP B N 1
ATOM 2267 C CA . ASP B 1 51 ? -1.348 -1.135 20.297 1 98 51 ASP B CA 1
ATOM 2268 C C . ASP B 1 51 ? -0.289 -0.543 21.219 1 98 51 ASP B C 1
ATOM 2270 O O . ASP B 1 51 ? -0.525 -0.387 22.422 1 98 51 ASP B O 1
ATOM 2274 N N . LYS B 1 52 ? 0.847 -0.277 20.656 1 98 52 LYS B N 1
ATOM 2275 C CA . LYS B 1 52 ? 1.974 0.234 21.422 1 98 52 LYS B CA 1
ATOM 2276 C C . LYS B 1 52 ? 1.651 1.598 22.031 1 98 52 LYS B C 1
ATOM 2278 O O . LYS B 1 52 ? 2.145 1.938 23.109 1 98 52 LYS B O 1
ATOM 2283 N N . LEU B 1 53 ? 0.812 2.387 21.344 1 98.31 53 LEU B N 1
ATOM 2284 C CA . LEU B 1 53 ? 0.559 3.766 21.75 1 98.31 53 LEU B CA 1
ATOM 2285 C C . LEU B 1 53 ? -0.803 3.895 22.422 1 98.31 53 LEU B C 1
ATOM 2287 O O . LEU B 1 53 ? -1.348 4.996 22.516 1 98.31 53 LEU B O 1
ATOM 2291 N N . LYS B 1 54 ? -1.382 2.811 22.859 1 95.75 54 LYS B N 1
ATOM 2292 C CA . LYS B 1 54 ? -2.709 2.797 23.469 1 95.75 54 LYS B CA 1
ATOM 2293 C C . LYS B 1 54 ? -2.766 3.721 24.688 1 95.75 54 LYS B C 1
ATOM 2295 O O . LYS B 1 54 ? -3.803 4.328 24.969 1 95.75 54 LYS B O 1
ATOM 2300 N N . SER B 1 55 ? -1.688 3.889 25.422 1 95.81 55 SER B N 1
ATOM 2301 C CA . SER B 1 55 ? -1.662 4.699 26.641 1 95.81 55 SER B CA 1
ATOM 2302 C C . SER B 1 55 ? -0.965 6.035 26.391 1 95.81 55 SER B C 1
ATOM 2304 O O . SER B 1 55 ? -0.673 6.77 27.344 1 95.81 55 SER B O 1
ATOM 2306 N N . SER B 1 56 ? -0.625 6.266 25.188 1 96 56 SER B N 1
ATOM 2307 C CA . SER B 1 56 ? 0.041 7.508 24.797 1 96 56 SER B CA 1
ATOM 2308 C C . SER B 1 56 ? -0.936 8.484 24.156 1 96 56 SER B C 1
ATOM 2310 O O . SER B 1 56 ? -2.002 8.086 23.688 1 96 56 SER B O 1
ATOM 2312 N N . SER B 1 57 ? -0.607 9.734 24.234 1 97.44 57 SER B N 1
ATOM 2313 C CA . SER B 1 57 ? -1.429 10.742 23.578 1 97.44 57 SER B CA 1
ATOM 2314 C C . SER B 1 57 ? -1.04 10.898 22.109 1 97.44 57 SER B C 1
ATOM 2316 O O . SER B 1 57 ? -1.676 11.648 21.359 1 97.44 57 SER B O 1
ATOM 2318 N N . ILE B 1 58 ? -0.007 10.188 21.672 1 98.69 58 ILE B N 1
ATOM 2319 C CA . ILE B 1 58 ? 0.4 10.211 20.281 1 98.69 58 ILE B CA 1
ATOM 2320 C C . ILE B 1 58 ? -0.606 9.43 19.438 1 98.69 58 ILE B C 1
ATOM 2322 O O . ILE B 1 58 ? -0.954 8.297 19.766 1 98.69 58 ILE B O 1
ATOM 2326 N N . GLU B 1 59 ? -1.076 10.055 18.422 1 98.81 59 GLU B N 1
ATOM 2327 C CA . GLU B 1 59 ? -2.041 9.406 17.531 1 98.81 59 GLU B CA 1
ATOM 2328 C C . GLU B 1 59 ? -1.343 8.695 16.375 1 98.81 59 GLU B C 1
ATOM 2330 O O . GLU B 1 59 ? -0.422 9.25 15.766 1 98.81 59 GLU B O 1
ATOM 2335 N N . VAL B 1 60 ? -1.762 7.469 16.078 1 98.94 60 VAL B N 1
ATOM 2336 C CA . VAL B 1 60 ? -1.3 6.75 14.906 1 98.94 60 VAL B CA 1
ATOM 2337 C C . VAL B 1 60 ? -2.219 7.047 13.719 1 98.94 60 VAL B C 1
ATOM 2339 O O . VAL B 1 60 ? -3.441 6.926 13.836 1 98.94 60 VAL B O 1
ATOM 2342 N N . ILE B 1 61 ? -1.644 7.461 12.586 1 98.94 61 ILE B N 1
ATOM 2343 C CA . ILE B 1 61 ? -2.441 7.773 11.406 1 98.94 61 ILE B CA 1
ATOM 2344 C C . ILE B 1 61 ? -1.903 7.008 10.195 1 98.94 61 ILE B C 1
ATOM 2346 O O . ILE B 1 61 ? -0.822 6.414 10.266 1 98.94 61 ILE B O 1
ATOM 2350 N N . ALA B 1 62 ? -2.646 6.918 9.133 1 98.94 62 ALA B N 1
ATOM 2351 C CA . ALA B 1 62 ? -2.26 6.141 7.961 1 98.94 62 ALA B CA 1
ATOM 2352 C C . ALA B 1 62 ? -1.66 7.039 6.883 1 98.94 62 ALA B C 1
ATOM 2354 O O . ALA B 1 62 ? -2.016 8.211 6.777 1 98.94 62 ALA B O 1
ATOM 2355 N N . GLN B 1 63 ? -0.843 6.461 6.043 1 98.88 63 GLN B N 1
ATOM 2356 C CA . GLN B 1 63 ? -0.115 7.203 5.023 1 98.88 63 GLN B CA 1
ATOM 2357 C C . GLN B 1 63 ? -0.935 7.324 3.74 1 98.88 63 GLN B C 1
ATOM 2359 O O . GLN B 1 63 ? -0.564 8.062 2.826 1 98.88 63 GLN B O 1
ATOM 2364 N N . ASN B 1 64 ? -2.02 6.539 3.67 1 98.44 64 ASN B N 1
ATOM 2365 C CA . ASN B 1 64 ? -2.811 6.453 2.445 1 98.44 64 ASN B CA 1
ATOM 2366 C C . ASN B 1 64 ? -4.062 5.602 2.646 1 98.44 64 ASN B C 1
ATOM 2368 O O . ASN B 1 64 ? -4.191 4.906 3.654 1 98.44 64 ASN B O 1
ATOM 2372 N N . MET B 1 65 ? -4.938 5.758 1.699 1 98.44 65 MET B N 1
ATOM 2373 C CA . MET B 1 65 ? -6.129 4.918 1.638 1 98.44 65 MET B CA 1
ATOM 2374 C C . MET B 1 65 ? -6.758 4.969 0.249 1 98.44 65 MET B C 1
ATOM 2376 O O . MET B 1 65 ? -6.516 5.902 -0.515 1 98.44 65 MET B O 1
ATOM 2380 N N . HIS B 1 66 ? -7.453 3.967 -0.115 1 98.38 66 HIS B N 1
ATOM 2381 C CA . HIS B 1 66 ? -8.156 3.916 -1.389 1 98.38 66 HIS B CA 1
ATOM 2382 C C . HIS B 1 66 ? -9.57 4.477 -1.259 1 98.38 66 HIS B C 1
ATOM 2384 O O . HIS B 1 66 ? -10.141 4.48 -0.167 1 98.38 66 HIS B O 1
ATOM 2390 N N . PHE B 1 67 ? -10.172 4.887 -2.387 1 98.5 67 PHE B N 1
ATOM 2391 C CA . PHE B 1 67 ? -11.492 5.496 -2.328 1 98.5 67 PHE B CA 1
ATOM 2392 C C . PHE B 1 67 ? -12.578 4.43 -2.275 1 98.5 67 PHE B C 1
ATOM 2394 O O . PHE B 1 67 ? -13.672 4.672 -1.755 1 98.5 67 PHE B O 1
ATOM 2401 N N . ALA B 1 68 ? -12.289 3.236 -2.83 1 98.25 68 ALA B N 1
ATOM 2402 C CA . ALA B 1 68 ? -13.305 2.182 -2.887 1 98.25 68 ALA B CA 1
ATOM 2403 C C . ALA B 1 68 ? -13.445 1.487 -1.535 1 98.25 68 ALA B C 1
ATOM 2405 O O . ALA B 1 68 ? -12.5 1.445 -0.747 1 98.25 68 ALA B O 1
ATOM 2406 N N . GLU B 1 69 ? -14.609 0.948 -1.275 1 97.94 69 GLU B N 1
ATOM 2407 C CA . GLU B 1 69 ? -14.852 0.226 -0.03 1 97.94 69 GLU B CA 1
ATOM 2408 C C . GLU B 1 69 ? -14.141 -1.123 -0.028 1 97.94 69 GLU B C 1
ATOM 2410 O O . GLU B 1 69 ? -13.711 -1.604 1.022 1 97.94 69 GLU B O 1
ATOM 2415 N N . ASN B 1 70 ? -14.141 -1.789 -1.102 1 98 70 ASN B N 1
ATOM 2416 C CA . ASN B 1 70 ? -13.469 -3.059 -1.373 1 98 70 ASN B CA 1
ATOM 2417 C C . ASN B 1 70 ? -13.383 -3.334 -2.871 1 98 70 ASN B C 1
ATOM 2419 O O . ASN B 1 70 ? -13.922 -2.58 -3.68 1 98 70 ASN B O 1
ATOM 2423 N N . GLY B 1 71 ? -12.594 -4.34 -3.271 1 96.88 71 GLY B N 1
ATOM 2424 C CA . GLY B 1 71 ? -12.648 -4.73 -4.672 1 96.88 71 GLY B CA 1
ATOM 2425 C C . GLY B 1 71 ? -11.297 -5.117 -5.238 1 96.88 71 GLY B C 1
ATOM 2426 O O . GLY B 1 71 ? -10.398 -5.531 -4.496 1 96.88 71 GLY B O 1
ATOM 2427 N N . ALA B 1 72 ? -11.234 -5.07 -6.625 1 95.88 72 ALA B N 1
ATOM 2428 C CA . ALA B 1 72 ? -10.07 -5.52 -7.391 1 95.88 72 ALA B CA 1
ATOM 2429 C C . ALA B 1 72 ? -8.969 -4.461 -7.379 1 95.88 72 ALA B C 1
ATOM 2431 O O . ALA B 1 72 ? -8.641 -3.891 -8.422 1 95.88 72 ALA B O 1
ATOM 2432 N N . TYR B 1 73 ? -8.414 -4.25 -6.172 1 97.19 73 TYR B N 1
ATOM 2433 C CA . TYR B 1 73 ? -7.336 -3.295 -5.961 1 97.19 73 TYR B CA 1
ATOM 2434 C C . TYR B 1 73 ? -6.207 -3.918 -5.148 1 97.19 73 TYR B C 1
ATOM 2436 O O . TYR B 1 73 ? -6.012 -3.57 -3.98 1 97.19 73 TYR B O 1
ATOM 2444 N N . THR B 1 74 ? -5.445 -4.828 -5.832 1 97.81 74 THR B N 1
ATOM 2445 C CA . THR B 1 74 ? -4.355 -5.566 -5.199 1 97.81 74 THR B CA 1
ATOM 2446 C C . THR B 1 74 ? -3.357 -4.613 -4.555 1 97.81 74 THR B C 1
ATOM 2448 O O . THR B 1 74 ? -2.879 -3.678 -5.195 1 97.81 74 THR B O 1
ATOM 2451 N N . GLY B 1 75 ? -3.131 -4.773 -3.256 1 97.44 75 GLY B N 1
ATOM 2452 C CA . GLY B 1 75 ? -2.109 -4.004 -2.562 1 97.44 75 GLY B CA 1
ATOM 2453 C C . GLY B 1 75 ? -2.652 -2.758 -1.889 1 97.44 75 GLY B C 1
ATOM 2454 O O . GLY B 1 75 ? -1.931 -2.072 -1.164 1 97.44 75 GLY B O 1
ATOM 2455 N N . GLU B 1 76 ? -3.932 -2.432 -2.061 1 97.88 76 GLU B N 1
ATOM 2456 C CA . GLU B 1 76 ? -4.512 -1.206 -1.519 1 97.88 76 GLU B CA 1
ATOM 2457 C C . GLU B 1 76 ? -5.215 -1.468 -0.19 1 97.88 76 GLU B C 1
ATOM 2459 O O . GLU B 1 76 ? -5.426 -2.621 0.189 1 97.88 76 GLU B O 1
ATOM 2464 N N . ILE B 1 77 ? -5.508 -0.402 0.523 1 98.69 77 ILE B N 1
ATOM 2465 C CA . ILE B 1 77 ? -6.121 -0.431 1.849 1 98.69 77 ILE B CA 1
ATOM 2466 C C . ILE B 1 77 ? -7.371 0.444 1.859 1 98.69 77 ILE B C 1
ATOM 2468 O O . ILE B 1 77 ? -7.336 1.592 1.41 1 98.69 77 ILE B O 1
ATOM 2472 N N . SER B 1 78 ? -8.453 -0.075 2.352 1 98.62 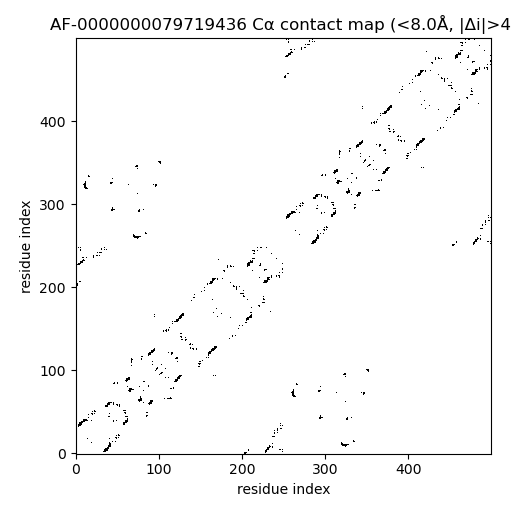78 SER B N 1
ATOM 2473 C CA . SER B 1 78 ? -9.703 0.675 2.389 1 98.62 78 SER B CA 1
ATOM 2474 C C . SER B 1 78 ? -9.883 1.388 3.725 1 98.62 78 SER B C 1
ATOM 2476 O O . SER B 1 78 ? -9.156 1.113 4.684 1 98.62 78 SER B O 1
ATOM 2478 N N . ALA B 1 79 ? -10.883 2.32 3.727 1 98.69 79 ALA B N 1
ATOM 2479 C CA . ALA B 1 79 ? -11.219 3.033 4.953 1 98.69 79 ALA B CA 1
ATOM 2480 C C . ALA B 1 79 ? -11.648 2.062 6.051 1 98.69 79 ALA B C 1
ATOM 2482 O O . ALA B 1 79 ? -11.219 2.18 7.199 1 98.69 79 ALA B O 1
ATOM 2483 N N . ASN B 1 80 ? -12.445 1.088 5.711 1 98.38 80 ASN B N 1
ATOM 2484 C CA . ASN B 1 80 ? -12.938 0.125 6.691 1 98.38 80 ASN B CA 1
ATOM 2485 C C . ASN B 1 80 ? -11.797 -0.673 7.316 1 98.38 80 ASN B C 1
ATOM 2487 O O . ASN B 1 80 ? -11.852 -1.014 8.5 1 98.38 80 ASN B O 1
ATOM 2491 N N . MET B 1 81 ? -10.836 -1.002 6.555 1 98.81 81 MET B N 1
ATOM 2492 C CA . MET B 1 81 ? -9.672 -1.726 7.066 1 98.81 81 MET B CA 1
ATOM 2493 C C . MET B 1 81 ? -8.922 -0.889 8.094 1 98.81 81 MET B C 1
ATOM 2495 O O . MET B 1 81 ? -8.531 -1.398 9.148 1 98.81 81 MET B O 1
ATOM 2499 N N . LEU B 1 82 ? -8.703 0.373 7.781 1 98.88 82 LEU B N 1
ATOM 2500 C CA . LEU B 1 82 ? -8.023 1.269 8.711 1 98.88 82 LEU B CA 1
ATOM 2501 C C . LEU B 1 82 ? -8.828 1.421 10 1 98.88 82 LEU B C 1
ATOM 2503 O O . LEU B 1 82 ? -8.273 1.296 11.102 1 98.88 82 LEU B O 1
ATOM 2507 N N . LEU B 1 83 ? -10.125 1.675 9.844 1 98.69 83 LEU B N 1
ATOM 2508 C CA . LEU B 1 83 ? -10.992 1.822 11.008 1 98.69 83 LEU B CA 1
ATOM 2509 C C . LEU B 1 83 ? -10.992 0.554 11.852 1 98.69 83 LEU B C 1
ATOM 2511 O O . LEU B 1 83 ? -11.023 0.623 13.086 1 98.69 83 LEU B O 1
ATOM 2515 N N . GLY B 1 84 ? -10.906 -0.561 11.227 1 98.06 84 GLY B N 1
ATOM 2516 C CA . GLY B 1 84 ? -10.914 -1.848 11.898 1 98.06 84 GLY B CA 1
ATOM 2517 C C . GLY B 1 84 ? -9.719 -2.051 12.812 1 98.06 84 GLY B C 1
ATOM 2518 O O . GLY B 1 84 ? -9.758 -2.896 13.711 1 98.06 84 GLY B O 1
ATOM 2519 N N . ILE B 1 85 ? -8.672 -1.299 12.578 1 98.25 85 ILE B N 1
ATOM 2520 C CA . ILE B 1 85 ? -7.5 -1.459 13.422 1 98.25 85 ILE B CA 1
ATOM 2521 C C . ILE B 1 85 ? -7.289 -0.196 14.258 1 98.25 85 ILE B C 1
ATOM 2523 O O . ILE B 1 85 ? -6.203 0.023 14.797 1 98.25 85 ILE B O 1
ATOM 2527 N N . GLY B 1 86 ? -8.25 0.644 14.297 1 98.31 86 GLY B N 1
ATOM 2528 C CA . GLY B 1 86 ? -8.258 1.767 15.227 1 98.31 86 GLY B CA 1
ATOM 2529 C C . GLY B 1 86 ? -7.617 3.016 14.648 1 98.31 86 GLY B C 1
ATOM 2530 O O . GLY B 1 86 ? -7.199 3.904 15.398 1 98.31 86 GLY B O 1
ATOM 2531 N N . VAL B 1 87 ? -7.461 3.115 13.352 1 98.88 87 VAL B N 1
ATOM 2532 C CA . VAL B 1 87 ? -6.895 4.285 12.695 1 98.88 87 VAL B CA 1
ATOM 2533 C C . VAL B 1 87 ? -8.008 5.078 12.008 1 98.88 87 VAL B C 1
ATOM 2535 O O . VAL B 1 87 ? -8.688 4.559 11.117 1 98.88 87 VAL B O 1
ATOM 2538 N N . ASP B 1 88 ? -8.18 6.289 12.398 1 98.75 88 ASP B N 1
ATOM 2539 C CA . ASP B 1 88 ? -9.312 7.027 11.852 1 98.75 88 ASP B CA 1
ATOM 2540 C C . ASP B 1 88 ? -8.867 8.367 11.266 1 98.75 88 ASP B C 1
ATOM 2542 O O . ASP B 1 88 ? -9.695 9.227 10.953 1 98.75 88 ASP B O 1
ATOM 2546 N N . THR B 1 89 ? -7.574 8.648 11.117 1 98.94 89 THR B N 1
ATOM 2547 C CA . THR B 1 89 ? -6.977 9.781 10.414 1 98.94 89 THR B CA 1
ATOM 2548 C C . THR B 1 89 ? -6.039 9.297 9.312 1 98.94 89 THR B C 1
ATOM 2550 O O . THR B 1 89 ? -5.305 8.32 9.5 1 98.94 89 THR B O 1
ATOM 2553 N N . VAL B 1 90 ? -6.109 9.93 8.148 1 98.94 90 VAL B N 1
ATOM 2554 C CA . VAL B 1 90 ? -5.328 9.43 7.02 1 98.94 90 VAL B CA 1
ATOM 2555 C C . VAL B 1 90 ? -4.73 10.602 6.246 1 98.94 90 VAL B C 1
ATOM 2557 O O . VAL B 1 90 ? -5.379 11.641 6.07 1 98.94 90 VAL B O 1
ATOM 2560 N N . ILE B 1 91 ? -3.463 10.453 5.883 1 98.94 91 ILE B N 1
ATOM 2561 C CA . ILE B 1 91 ? -2.818 11.359 4.934 1 98.94 91 ILE B CA 1
ATOM 2562 C C . ILE B 1 91 ? -3.281 11.031 3.516 1 98.94 91 ILE B C 1
ATOM 2564 O O . ILE B 1 91 ? -3.256 9.875 3.098 1 98.94 91 ILE B O 1
ATOM 2568 N N . ILE B 1 92 ? -3.746 12.008 2.752 1 98.81 92 ILE B N 1
ATOM 2569 C CA . ILE B 1 92 ? -4.152 11.852 1.359 1 98.81 92 ILE B CA 1
ATOM 2570 C C . ILE B 1 92 ? -3.451 12.906 0.501 1 98.81 92 ILE B C 1
ATOM 2572 O O . ILE B 1 92 ? -3.389 14.078 0.873 1 98.81 92 ILE B O 1
ATOM 2576 N N . GLY B 1 93 ? -2.828 12.469 -0.591 1 98.31 93 GLY B N 1
ATOM 2577 C CA . GLY B 1 93 ? -2.32 13.406 -1.582 1 98.31 93 GLY B CA 1
ATOM 2578 C C . GLY B 1 93 ? -0.857 13.75 -1.384 1 98.31 93 GLY B C 1
ATOM 2579 O O . GLY B 1 93 ? -0.378 14.758 -1.896 1 98.31 93 GLY B O 1
ATOM 2580 N N . HIS B 1 94 ? -0.134 12.984 -0.568 1 98.38 94 HIS B N 1
ATOM 2581 C CA . HIS B 1 94 ? 1.289 13.258 -0.408 1 98.38 94 HIS B CA 1
ATOM 2582 C C . HIS B 1 94 ? 1.991 13.336 -1.76 1 98.38 94 HIS B C 1
ATOM 2584 O O . HIS B 1 94 ? 1.65 12.594 -2.686 1 98.38 94 HIS B O 1
ATOM 2590 N N . SER B 1 95 ? 3.01 14.164 -1.856 1 96.94 95 SER B N 1
ATOM 2591 C CA . SER B 1 95 ? 3.695 14.484 -3.105 1 96.94 95 SER B CA 1
ATOM 2592 C C . SER B 1 95 ? 4.258 13.227 -3.76 1 96.94 95 SER B C 1
ATOM 2594 O O . SER B 1 95 ? 4.223 13.086 -4.984 1 96.94 95 SER B O 1
ATOM 2596 N N . GLU B 1 96 ? 4.719 12.312 -2.975 1 95.75 96 GLU B N 1
ATOM 2597 C CA . GLU B 1 96 ? 5.332 11.086 -3.482 1 95.75 96 GLU B CA 1
ATOM 2598 C C . GLU B 1 96 ? 4.309 10.219 -4.207 1 95.75 96 GLU B C 1
ATOM 2600 O O . GLU B 1 96 ? 4.633 9.57 -5.207 1 95.75 96 GLU B O 1
ATOM 2605 N N . ARG B 1 97 ? 3.1 10.156 -3.717 1 96.56 97 ARG B N 1
ATOM 2606 C CA . ARG B 1 97 ? 2.043 9.375 -4.348 1 96.56 97 ARG B CA 1
ATOM 2607 C C . ARG B 1 97 ? 1.6 10.008 -5.664 1 96.56 97 ARG B C 1
ATOM 2609 O O . ARG B 1 97 ? 1.278 9.305 -6.621 1 96.56 97 ARG B O 1
ATOM 2616 N N . ARG B 1 98 ? 1.579 11.352 -5.73 1 94.62 98 ARG B N 1
ATOM 2617 C CA . ARG B 1 98 ? 1.295 12.062 -6.973 1 94.62 98 ARG B CA 1
ATOM 2618 C C . ARG B 1 98 ? 2.367 11.789 -8.023 1 94.62 98 ARG B C 1
ATOM 2620 O O . ARG B 1 98 ? 2.053 11.516 -9.18 1 94.62 98 ARG B O 1
ATOM 2627 N N . ALA B 1 99 ? 3.605 11.805 -7.566 1 92.62 99 ALA B N 1
ATOM 2628 C CA . ALA B 1 99 ? 4.746 11.742 -8.477 1 92.62 99 ALA B CA 1
ATOM 2629 C C . ALA B 1 99 ? 4.953 10.32 -8.992 1 92.62 99 ALA B C 1
ATOM 2631 O O . ALA B 1 99 ? 5.289 10.125 -10.164 1 92.62 99 ALA B O 1
ATOM 2632 N N . TYR B 1 100 ? 4.73 9.312 -8.07 1 90.75 100 TYR B N 1
ATOM 2633 C CA . TYR B 1 100 ? 5.242 7.988 -8.406 1 90.75 100 TYR B CA 1
ATOM 2634 C C . TYR B 1 100 ? 4.102 7.012 -8.656 1 90.75 100 TYR B C 1
ATOM 2636 O O . TYR B 1 100 ? 4.301 5.961 -9.273 1 90.75 100 TYR B O 1
ATOM 2644 N N . PHE B 1 101 ? 2.838 7.355 -8.211 1 88.56 101 PHE B N 1
ATOM 2645 C CA . PHE B 1 101 ? 1.823 6.309 -8.195 1 88.56 101 PHE B CA 1
ATOM 2646 C C . PHE B 1 101 ? 0.543 6.781 -8.867 1 88.56 101 PHE B C 1
ATOM 2648 O O . PHE B 1 101 ? -0.526 6.203 -8.664 1 88.56 101 PHE B O 1
ATOM 2655 N N . GLY B 1 102 ? 0.616 7.855 -9.602 1 88.94 102 GLY B N 1
ATOM 2656 C CA . GLY B 1 102 ? -0.425 8.266 -10.531 1 88.94 102 GLY B CA 1
ATOM 2657 C C . GLY B 1 102 ? -1.62 8.898 -9.844 1 88.94 102 GLY B C 1
ATOM 2658 O O . GLY B 1 102 ? -2.734 8.867 -10.375 1 88.94 102 GLY B O 1
ATOM 2659 N N . GLU B 1 103 ? -1.465 9.43 -8.68 1 95 103 GLU B N 1
ATOM 2660 C CA . GLU B 1 103 ? -2.59 10.07 -8.008 1 95 103 GLU B CA 1
ATOM 2661 C C . GLU B 1 103 ? -2.857 11.461 -8.57 1 95 103 GLU B C 1
ATOM 2663 O O . GLU B 1 103 ? -2.018 12.359 -8.461 1 95 103 GLU B O 1
ATOM 2668 N N . THR B 1 104 ? -4.051 11.594 -9.141 1 96.44 104 THR B N 1
ATOM 2669 C CA . THR B 1 104 ? -4.512 12.859 -9.711 1 96.44 104 THR B CA 1
ATOM 2670 C C . THR B 1 104 ? -5.48 13.555 -8.766 1 96.44 104 THR B C 1
ATOM 2672 O O . THR B 1 104 ? -5.957 12.961 -7.801 1 96.44 104 THR B O 1
ATOM 2675 N N . ASP B 1 105 ? -5.754 14.828 -9.086 1 97.94 105 ASP B N 1
ATOM 2676 C CA . ASP B 1 105 ? -6.723 15.562 -8.273 1 97.94 105 ASP B CA 1
ATOM 2677 C C . ASP B 1 105 ? -8.062 14.836 -8.234 1 97.94 105 ASP B C 1
ATOM 2679 O O . ASP B 1 105 ? -8.75 14.844 -7.207 1 97.94 105 ASP B O 1
ATOM 2683 N N . GLU B 1 106 ? -8.438 14.281 -9.359 1 97.94 106 GLU B N 1
ATOM 2684 C CA . GLU B 1 106 ? -9.703 13.57 -9.438 1 97.94 106 GLU B CA 1
ATOM 2685 C C . GLU B 1 106 ? -9.727 12.375 -8.484 1 97.94 106 GLU B C 1
ATOM 2687 O O . GLU B 1 106 ? -10.711 12.164 -7.77 1 97.94 106 GLU B O 1
ATOM 2692 N N . ILE B 1 107 ? -8.688 11.57 -8.5 1 97.62 107 ILE B N 1
ATOM 2693 C CA . ILE B 1 107 ? -8.578 10.414 -7.617 1 97.62 107 ILE B CA 1
ATOM 2694 C C . ILE B 1 107 ? -8.57 10.875 -6.164 1 97.62 107 ILE B C 1
ATOM 2696 O O . ILE B 1 107 ? -9.242 10.281 -5.316 1 97.62 107 ILE B O 1
ATOM 2700 N N . LEU B 1 108 ? -7.867 11.969 -5.91 1 98.75 108 LEU B N 1
ATOM 2701 C CA . LEU B 1 108 ? -7.742 12.469 -4.547 1 98.75 108 LEU B CA 1
ATOM 2702 C C . LEU B 1 108 ? -9.086 12.977 -4.027 1 98.75 108 LEU B C 1
ATOM 2704 O O . LEU B 1 108 ? -9.422 12.773 -2.857 1 98.75 108 LEU B O 1
ATOM 2708 N N . ALA B 1 109 ? -9.844 13.633 -4.891 1 98.81 109 ALA B N 1
ATOM 2709 C CA . ALA B 1 109 ? -11.188 14.062 -4.504 1 98.81 109 ALA B CA 1
ATOM 2710 C C . ALA B 1 109 ? -12.047 12.867 -4.09 1 98.81 109 ALA B C 1
ATOM 2712 O O . ALA B 1 109 ? -12.766 12.93 -3.088 1 98.81 109 ALA B O 1
ATOM 2713 N N . LYS B 1 110 ? -11.961 11.773 -4.832 1 98.69 110 LYS B N 1
ATOM 2714 C CA . LYS B 1 110 ? -12.711 10.562 -4.508 1 98.69 110 LYS B CA 1
ATOM 2715 C C . LYS B 1 110 ? -12.273 9.992 -3.162 1 98.69 110 LYS B C 1
ATOM 2717 O O . LYS B 1 110 ? -13.109 9.547 -2.371 1 98.69 110 LYS B O 1
ATOM 2722 N N . LYS B 1 111 ? -10.977 10.008 -2.928 1 98.81 111 LYS B N 1
ATOM 2723 C CA . LYS B 1 111 ? -10.445 9.492 -1.669 1 98.81 111 LYS B CA 1
ATOM 2724 C C . LYS B 1 111 ? -10.945 10.312 -0.485 1 98.81 111 LYS B C 1
ATOM 2726 O O . LYS B 1 111 ? -11.328 9.758 0.548 1 98.81 111 LYS B O 1
ATOM 2731 N N . VAL B 1 112 ? -10.914 11.625 -0.626 1 98.88 112 VAL B N 1
ATOM 2732 C CA . VAL B 1 112 ? -11.344 12.523 0.441 1 98.88 112 VAL B CA 1
ATOM 2733 C C . VAL B 1 112 ? -12.82 12.273 0.754 1 98.88 112 VAL B C 1
ATOM 2735 O O . VAL B 1 112 ? -13.195 12.109 1.918 1 98.88 112 VAL B O 1
ATOM 2738 N N . VAL B 1 113 ? -13.609 12.195 -0.246 1 98.81 113 VAL B N 1
ATOM 2739 C CA . VAL B 1 113 ? -15.039 11.961 -0.066 1 98.81 113 VAL B CA 1
ATOM 2740 C C . VAL B 1 113 ? -15.266 10.625 0.63 1 98.81 113 VAL B C 1
ATOM 2742 O O . VAL B 1 113 ? -16.078 10.516 1.553 1 98.81 113 VAL B O 1
ATOM 2745 N N . ALA B 1 114 ? -14.555 9.625 0.176 1 98.81 114 ALA B N 1
ATOM 2746 C CA . ALA B 1 114 ? -14.688 8.289 0.763 1 98.81 114 ALA B CA 1
ATOM 2747 C C . ALA B 1 114 ? -14.312 8.305 2.242 1 98.81 114 ALA B C 1
ATOM 2749 O O . ALA B 1 114 ? -15 7.695 3.066 1 98.81 114 ALA B O 1
ATOM 2750 N N . ALA B 1 115 ? -13.219 8.961 2.596 1 98.88 115 ALA B N 1
ATOM 2751 C CA . ALA B 1 115 ? -12.773 9.055 3.986 1 98.88 115 ALA B CA 1
ATOM 2752 C C . ALA B 1 115 ? -13.812 9.766 4.848 1 98.88 115 ALA B C 1
ATOM 2754 O O . ALA B 1 115 ? -14.172 9.289 5.926 1 98.88 115 ALA B O 1
ATOM 2755 N N . LEU B 1 116 ? -14.289 10.875 4.367 1 98.88 116 LEU B N 1
ATOM 2756 C CA . LEU B 1 116 ? -15.25 11.688 5.105 1 98.88 116 LEU B CA 1
ATOM 2757 C C . LEU B 1 116 ? -16.562 10.93 5.293 1 98.88 116 LEU B C 1
ATOM 2759 O O . LEU B 1 116 ? -17.219 11.062 6.328 1 98.88 116 LEU B O 1
ATOM 2763 N N . ALA B 1 117 ? -16.969 10.172 4.273 1 98.56 117 ALA B N 1
ATOM 2764 C CA . ALA B 1 117 ? -18.188 9.375 4.363 1 98.56 117 ALA B CA 1
ATOM 2765 C C . ALA B 1 117 ? -18.094 8.367 5.508 1 98.56 117 ALA B C 1
ATOM 2767 O O . ALA B 1 117 ? -19.125 7.926 6.027 1 98.56 117 ALA B O 1
ATOM 2768 N N . LYS B 1 118 ? -16.906 8.008 5.902 1 98.44 118 LYS B N 1
ATOM 2769 C CA . LYS B 1 118 ? -16.688 7.078 7.004 1 98.44 118 LYS B CA 1
ATOM 2770 C C . LYS B 1 118 ? -16.312 7.82 8.281 1 98.44 118 LYS B C 1
ATOM 2772 O O . LYS B 1 118 ? -15.836 7.215 9.242 1 98.44 118 LYS B O 1
ATOM 2777 N N . ASN B 1 119 ? -16.422 9.125 8.273 1 98.62 119 ASN B N 1
ATOM 2778 C CA . ASN B 1 119 ? -16.172 10.008 9.406 1 98.62 119 ASN B CA 1
ATOM 2779 C C . ASN B 1 119 ? -14.695 10.008 9.797 1 98.62 119 ASN B C 1
ATOM 2781 O O . ASN B 1 119 ? -14.359 10.188 10.969 1 98.62 119 ASN B O 1
ATOM 2785 N N . MET B 1 120 ? -13.836 9.75 8.852 1 98.88 120 MET B N 1
ATOM 2786 C CA . MET B 1 120 ? -12.398 9.828 9.094 1 98.88 120 MET B CA 1
ATOM 2787 C C . MET B 1 120 ? -11.906 11.273 8.977 1 98.88 120 MET B C 1
ATOM 2789 O O . MET B 1 120 ? -12.516 12.086 8.273 1 98.88 120 MET B O 1
ATOM 2793 N N . ARG B 1 121 ? -10.836 11.539 9.711 1 98.88 121 ARG B N 1
ATOM 2794 C CA . ARG B 1 121 ? -10.117 12.797 9.547 1 98.88 121 ARG B CA 1
ATOM 2795 C C . ARG B 1 121 ? -9.102 12.695 8.414 1 98.88 121 ARG B C 1
ATOM 2797 O O . ARG B 1 121 ? -8.43 11.672 8.266 1 98.88 121 ARG B O 1
ATOM 2804 N N . VAL B 1 122 ? -9.023 13.797 7.613 1 98.94 122 VAL B N 1
ATOM 2805 C CA . VAL B 1 122 ? -8.164 13.773 6.43 1 98.94 122 VAL B CA 1
ATOM 2806 C C . VAL B 1 122 ? -7.078 14.836 6.566 1 98.94 122 VAL B C 1
ATOM 2808 O O . VAL B 1 122 ? -7.375 16.016 6.754 1 98.94 122 VAL B O 1
ATOM 2811 N N . MET B 1 123 ? -5.828 14.445 6.59 1 98.94 123 MET B N 1
ATOM 2812 C CA . MET B 1 123 ? -4.707 15.352 6.359 1 98.94 123 MET B CA 1
ATOM 2813 C C . MET B 1 123 ? -4.359 15.422 4.879 1 98.94 123 MET B C 1
ATOM 2815 O O . MET B 1 123 ? -3.756 14.5 4.332 1 98.94 123 MET B O 1
ATOM 2819 N N . PHE B 1 124 ? -4.766 16.469 4.25 1 98.94 124 PHE B N 1
ATOM 2820 C CA . PHE B 1 124 ? -4.637 16.594 2.801 1 98.94 124 PHE B CA 1
ATOM 2821 C C . PHE B 1 124 ? -3.348 17.312 2.43 1 98.94 124 PHE B C 1
ATOM 2823 O O . PHE B 1 124 ? -3.143 18.469 2.818 1 98.94 124 PHE B O 1
ATOM 2830 N N . CYS B 1 125 ? -2.523 16.656 1.644 1 98.81 125 CYS B N 1
ATOM 2831 C CA . CYS B 1 125 ? -1.23 17.203 1.235 1 98.81 125 CYS B CA 1
ATOM 2832 C C . CYS B 1 125 ? -1.307 17.797 -0.162 1 98.81 125 CYS B C 1
ATOM 2834 O O . CYS B 1 125 ? -1.971 17.25 -1.044 1 98.81 125 CYS B O 1
ATOM 2836 N N . PHE B 1 126 ? -0.665 18.844 -0.341 1 98.62 126 PHE B N 1
ATOM 2837 C CA . PHE B 1 126 ? -0.59 19.547 -1.617 1 98.62 126 PHE B CA 1
ATOM 2838 C C . PHE B 1 126 ? 0.629 20.469 -1.663 1 98.62 126 PHE B C 1
ATOM 2840 O O . PHE B 1 126 ? 1.222 20.766 -0.626 1 98.62 126 PHE B O 1
ATOM 2847 N N . GLY B 1 127 ? 1.064 20.844 -2.803 1 97.69 127 GLY B N 1
ATOM 2848 C CA . GLY B 1 127 ? 2.234 21.688 -2.967 1 97.69 127 GLY B CA 1
ATOM 2849 C C . GLY B 1 127 ? 2.752 21.719 -4.395 1 97.69 127 GLY B C 1
ATOM 2850 O O . GLY B 1 127 ? 2.377 20.891 -5.215 1 97.69 127 GLY B O 1
ATOM 2851 N N . GLU B 1 128 ? 3.568 22.656 -4.672 1 97 128 GLU B N 1
ATOM 2852 C CA . GLU B 1 128 ? 4.059 22.875 -6.027 1 97 128 GLU B CA 1
ATOM 2853 C C . GLU B 1 128 ? 5.477 22.344 -6.195 1 97 128 GLU B C 1
ATOM 2855 O O . GLU B 1 128 ? 6.227 22.234 -5.223 1 97 128 GLU B O 1
ATOM 2860 N N . GLU B 1 129 ? 5.789 22.016 -7.359 1 94.31 129 GLU B N 1
ATOM 2861 C CA . GLU B 1 129 ? 7.148 21.641 -7.719 1 94.31 129 GLU B CA 1
ATOM 2862 C C . GLU B 1 129 ? 8.047 22.859 -7.875 1 94.31 129 GLU B C 1
ATOM 2864 O O . GLU B 1 129 ? 7.562 24 -7.914 1 94.31 129 GLU B O 1
ATOM 2869 N N . LEU B 1 130 ? 9.328 22.562 -7.941 1 92.31 130 LEU B N 1
ATOM 2870 C CA . LEU B 1 130 ? 10.312 23.625 -8.047 1 92.31 130 LEU B CA 1
ATOM 2871 C C . LEU B 1 130 ? 10.07 24.484 -9.289 1 92.31 130 LEU B C 1
ATOM 2873 O O . LEU B 1 130 ? 10.172 25.703 -9.234 1 92.31 130 LEU B O 1
ATOM 2877 N N . GLU B 1 131 ? 9.75 23.859 -10.398 1 93.94 131 GLU B N 1
ATOM 2878 C CA . GLU B 1 131 ? 9.531 24.562 -11.656 1 93.94 131 GLU B CA 1
ATOM 2879 C C . GLU B 1 131 ? 8.367 25.547 -11.547 1 93.94 131 GLU B C 1
ATOM 2881 O O . GLU B 1 131 ? 8.398 26.625 -12.148 1 93.94 131 GLU B O 1
ATOM 2886 N N . ASP B 1 132 ? 7.363 25.203 -10.766 1 95.38 132 ASP B N 1
ATOM 2887 C CA . ASP B 1 132 ? 6.227 26.078 -10.547 1 95.38 132 ASP B CA 1
ATOM 2888 C C . ASP B 1 132 ? 6.641 27.328 -9.75 1 95.38 132 ASP B C 1
ATOM 2890 O O . ASP B 1 132 ? 6.191 28.438 -10.047 1 95.38 132 ASP B O 1
ATOM 2894 N N . ARG B 1 133 ? 7.434 27.078 -8.719 1 92.38 133 ARG B N 1
ATOM 2895 C CA . ARG B 1 133 ? 7.93 28.188 -7.906 1 92.38 133 ARG B CA 1
ATOM 2896 C C . ARG B 1 133 ? 8.789 29.141 -8.734 1 92.38 133 ARG B C 1
ATOM 2898 O O . ARG B 1 133 ? 8.617 30.359 -8.664 1 92.38 133 ARG B O 1
ATOM 2905 N N . LYS B 1 134 ? 9.641 28.625 -9.523 1 92.75 134 LYS B N 1
ATOM 2906 C CA . LYS B 1 134 ? 10.562 29.406 -10.336 1 92.75 134 LYS B CA 1
ATOM 2907 C C . LYS B 1 134 ? 9.812 30.219 -11.383 1 92.75 134 LYS B C 1
ATOM 2909 O O . LYS B 1 134 ? 10.211 31.344 -11.719 1 92.75 134 LYS B O 1
ATOM 2914 N N . SER B 1 135 ? 8.75 29.703 -11.844 1 96.44 135 SER B N 1
ATOM 2915 C CA . SER B 1 135 ? 7.996 30.375 -12.906 1 96.44 135 SER B CA 1
ATOM 2916 C C . SER B 1 135 ? 6.918 31.281 -12.328 1 96.44 135 SER B C 1
ATOM 2918 O O . SER B 1 135 ? 6.121 31.859 -13.07 1 96.44 135 SER B O 1
ATOM 2920 N N . GLY B 1 136 ? 6.859 31.344 -11.039 1 96.12 136 GLY B N 1
ATOM 2921 C CA . GLY B 1 136 ? 5.895 32.219 -10.398 1 96.12 136 GLY B CA 1
ATOM 2922 C C . GLY B 1 136 ? 4.48 31.672 -10.414 1 96.12 136 GLY B C 1
ATOM 2923 O O . GLY B 1 136 ? 3.516 32.406 -10.219 1 96.12 136 GLY B O 1
ATOM 2924 N N . ASN B 1 137 ? 4.305 30.375 -10.664 1 97.56 137 ASN B N 1
ATOM 2925 C CA . ASN B 1 137 ? 2.99 29.75 -10.789 1 97.56 137 ASN B CA 1
ATOM 2926 C C . ASN B 1 137 ? 2.59 29.031 -9.508 1 97.56 137 ASN B C 1
ATOM 2928 O O . ASN B 1 137 ? 1.571 28.344 -9.469 1 97.56 137 ASN B O 1
ATOM 2932 N N . HIS B 1 138 ? 3.35 29.141 -8.438 1 97.12 138 HIS B N 1
ATOM 2933 C CA . HIS B 1 138 ? 3.174 28.344 -7.227 1 97.12 138 HIS B CA 1
ATOM 2934 C C . HIS B 1 138 ? 1.819 28.609 -6.578 1 97.12 138 HIS B C 1
ATOM 2936 O O . HIS B 1 138 ? 1.144 27.688 -6.125 1 97.12 138 HIS B O 1
ATOM 2942 N N . PHE B 1 139 ? 1.317 29.875 -6.551 1 98.44 139 PHE B N 1
ATOM 2943 C CA . PHE B 1 139 ? 0.018 30.172 -5.961 1 98.44 139 PHE B CA 1
ATOM 2944 C C . PHE B 1 139 ? -1.104 29.531 -6.77 1 98.44 139 PHE B C 1
ATOM 2946 O O . PHE B 1 139 ? -2.021 28.938 -6.203 1 98.44 139 PHE B O 1
ATOM 2953 N N . LYS B 1 140 ? -0.987 29.594 -8.062 1 98.31 140 LYS B N 1
ATOM 2954 C CA . LYS B 1 140 ? -2.006 29.047 -8.953 1 98.31 140 LYS B CA 1
ATOM 2955 C C . LYS B 1 140 ? -2.104 27.531 -8.812 1 98.31 140 LYS B C 1
ATOM 2957 O O . LYS B 1 140 ? -3.203 26.984 -8.758 1 98.31 140 LYS B O 1
ATOM 2962 N N . ILE B 1 141 ? -0.976 26.875 -8.82 1 97.94 141 ILE B N 1
ATOM 2963 C CA . ILE B 1 141 ? -0.927 25.422 -8.711 1 97.94 141 ILE B CA 1
ATOM 2964 C C . ILE B 1 141 ? -1.564 24.984 -7.391 1 97.94 141 ILE B C 1
ATOM 2966 O O . ILE B 1 141 ? -2.389 24.078 -7.367 1 97.94 141 ILE B O 1
ATOM 2970 N N . VAL B 1 142 ? -1.185 25.594 -6.32 1 98.31 142 VAL B N 1
ATOM 2971 C CA . VAL B 1 142 ? -1.679 25.25 -4.992 1 98.31 142 VAL B CA 1
ATOM 2972 C C . VAL B 1 142 ? -3.184 25.5 -4.918 1 98.31 142 VAL B C 1
ATOM 2974 O O . VAL B 1 142 ? -3.938 24.656 -4.434 1 98.31 142 VAL B O 1
ATOM 2977 N N . GLU B 1 143 ? -3.6 26.625 -5.387 1 98.62 143 GLU B N 1
ATOM 2978 C CA . GLU B 1 143 ? -5.027 26.922 -5.414 1 98.62 143 GLU B CA 1
ATOM 2979 C C . GLU B 1 143 ? -5.801 25.875 -6.207 1 98.62 143 GLU B C 1
ATOM 2981 O O . GLU B 1 143 ? -6.867 25.438 -5.777 1 98.62 143 GLU B O 1
ATOM 2986 N N . SER B 1 144 ? -5.305 25.531 -7.359 1 98.56 144 SER B N 1
ATOM 2987 C CA . SER B 1 144 ? -5.961 24.547 -8.219 1 98.56 144 SER B CA 1
ATOM 2988 C C . SER B 1 144 ? -6.074 23.203 -7.523 1 98.56 144 SER B C 1
ATOM 2990 O O . SER B 1 144 ? -7.109 22.531 -7.609 1 98.56 144 SER B O 1
ATOM 2992 N N . GLN B 1 145 ? -5.031 22.75 -6.879 1 98.62 145 GLN B N 1
ATOM 2993 C CA . GLN B 1 145 ? -5.043 21.484 -6.164 1 98.62 145 GLN B CA 1
ATOM 2994 C C . GLN B 1 145 ? -6.105 21.469 -5.066 1 98.62 145 GLN B C 1
ATOM 2996 O O . GLN B 1 145 ? -6.844 20.5 -4.914 1 98.62 145 GLN B O 1
ATOM 3001 N N . LEU B 1 146 ? -6.211 22.547 -4.309 1 98.75 146 LEU B N 1
ATOM 3002 C CA . LEU B 1 146 ? -7.215 22.672 -3.256 1 98.75 146 LEU B CA 1
ATOM 3003 C C . LEU B 1 146 ? -8.625 22.672 -3.846 1 98.75 146 LEU B C 1
ATOM 3005 O O . LEU B 1 146 ? -9.492 21.938 -3.379 1 98.75 146 LEU B O 1
ATOM 3009 N N . LYS B 1 147 ? -8.789 23.516 -4.84 1 98.56 147 LYS B N 1
ATOM 3010 C CA . LYS B 1 147 ? -10.094 23.641 -5.473 1 98.56 147 LYS B CA 1
ATOM 3011 C C . LYS B 1 147 ? -10.57 22.297 -6.023 1 98.56 147 LYS B C 1
ATOM 3013 O O . LYS B 1 147 ? -11.703 21.891 -5.766 1 98.56 147 LYS B O 1
ATOM 3018 N N . ASN B 1 148 ? -9.742 21.625 -6.781 1 98.62 148 ASN B N 1
ATOM 3019 C CA . ASN B 1 148 ? -10.117 20.406 -7.484 1 98.62 148 ASN B CA 1
ATOM 3020 C C . ASN B 1 148 ? -10.398 19.266 -6.512 1 98.62 148 ASN B C 1
ATOM 3022 O O . ASN B 1 148 ? -11.266 18.422 -6.773 1 98.62 148 ASN B O 1
ATOM 3026 N N . ALA B 1 149 ? -9.742 19.25 -5.359 1 98.5 149 ALA B N 1
ATOM 3027 C CA . ALA B 1 149 ? -9.859 18.094 -4.473 1 98.5 149 ALA B CA 1
ATOM 3028 C C . ALA B 1 149 ? -10.844 18.375 -3.34 1 98.5 149 ALA B C 1
ATOM 3030 O O . ALA B 1 149 ? -11.5 17.453 -2.84 1 98.5 149 ALA B O 1
ATOM 3031 N N . LEU B 1 150 ? -11 19.656 -2.949 1 98.69 150 LEU B N 1
ATOM 3032 C CA . LEU B 1 150 ? -11.656 19.859 -1.66 1 98.69 150 LEU B CA 1
ATOM 3033 C C . LEU B 1 150 ? -12.859 20.781 -1.803 1 98.69 150 LEU B C 1
ATOM 3035 O O . LEU B 1 150 ? -13.75 20.797 -0.948 1 98.69 150 LEU B O 1
ATOM 3039 N N . PHE B 1 151 ? -12.961 21.656 -2.768 1 98.25 151 PHE B N 1
ATOM 3040 C CA . PHE B 1 151 ? -13.922 22.75 -2.736 1 98.25 151 PHE B CA 1
ATOM 3041 C C . PHE B 1 151 ? -15.297 22.281 -3.191 1 98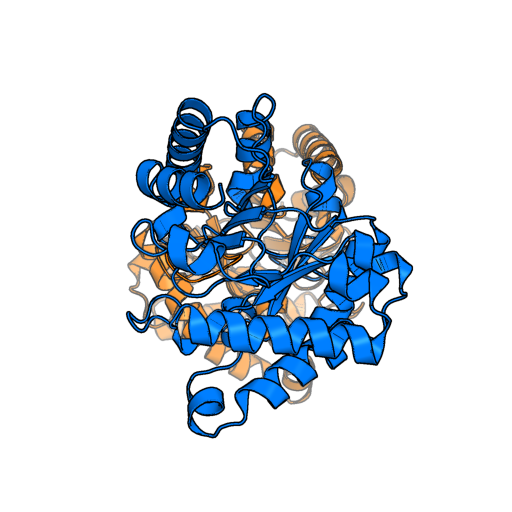.25 151 PHE B C 1
ATOM 3043 O O . PHE B 1 151 ? -16.25 23.062 -3.232 1 98.25 151 PHE B O 1
ATOM 3050 N N . SER B 1 152 ? -15.523 21 -3.479 1 97.69 152 SER B N 1
ATOM 3051 C CA . SER B 1 152 ? -16.844 20.438 -3.682 1 97.69 152 SER B CA 1
ATOM 3052 C C . SER B 1 152 ? -17.453 19.969 -2.363 1 97.69 152 SER B C 1
ATOM 3054 O O . SER B 1 152 ? -18.625 19.578 -2.314 1 97.69 152 SER B O 1
ATOM 3056 N N . LEU B 1 153 ? -16.688 20.031 -1.326 1 98.38 153 LEU B N 1
ATOM 3057 C CA . LEU B 1 153 ? -17.125 19.531 -0.027 1 98.38 153 LEU B CA 1
ATOM 3058 C C . LEU B 1 153 ? -18.125 20.484 0.615 1 98.38 153 LEU B C 1
ATOM 3060 O O . LEU B 1 153 ? -18.031 21.703 0.45 1 98.38 153 LEU B O 1
ATOM 3064 N N . ASP B 1 154 ? -18.984 19.906 1.405 1 97.88 154 ASP B N 1
ATOM 3065 C CA . ASP B 1 154 ? -19.828 20.719 2.27 1 97.88 154 ASP B CA 1
ATOM 3066 C C . ASP B 1 154 ? -19 21.422 3.348 1 97.88 154 ASP B C 1
ATOM 3068 O O . ASP B 1 154 ? -18 20.875 3.818 1 97.88 154 ASP B O 1
ATOM 3072 N N . ALA B 1 155 ? -19.484 22.562 3.773 1 97.88 155 ALA B N 1
ATOM 3073 C CA . ALA B 1 155 ? -18.797 23.344 4.805 1 97.88 155 ALA B CA 1
ATOM 3074 C C . ALA B 1 155 ? -18.562 22.5 6.059 1 97.88 155 ALA B C 1
ATOM 3076 O O . ALA B 1 155 ? -17.531 22.625 6.715 1 97.88 155 ALA B O 1
ATOM 3077 N N . SER B 1 156 ? -19.531 21.703 6.367 1 97.69 156 SER B N 1
ATOM 3078 C CA . SER B 1 156 ? -19.469 20.906 7.594 1 97.69 156 SER B CA 1
ATOM 3079 C C . SER B 1 156 ? -18.328 19.906 7.547 1 97.69 156 SER B C 1
ATOM 3081 O O . SER B 1 156 ? -17.812 19.484 8.594 1 97.69 156 SER B O 1
ATOM 3083 N N . ALA B 1 157 ? -17.859 19.484 6.371 1 98.31 157 ALA B N 1
ATOM 3084 C CA . ALA B 1 157 ? -16.781 18.5 6.203 1 98.31 157 ALA B CA 1
ATOM 3085 C C . ALA B 1 157 ? -15.445 19.062 6.676 1 98.31 157 ALA B C 1
ATOM 3087 O O . ALA B 1 157 ? -14.539 18.297 7.023 1 98.31 157 ALA B O 1
ATOM 3088 N N . TRP B 1 158 ? -15.297 20.344 6.758 1 98.12 158 TRP B N 1
ATOM 3089 C CA . TRP B 1 158 ? -14.016 21 7 1 98.12 158 TRP B CA 1
ATOM 3090 C C . TRP B 1 158 ? -13.578 20.828 8.445 1 98.12 158 TRP B C 1
ATOM 3092 O O . TRP B 1 158 ? -12.414 21.047 8.781 1 98.12 158 TRP B O 1
ATOM 3102 N N . SER B 1 159 ? -14.531 20.422 9.312 1 97.69 159 SER B N 1
ATOM 3103 C CA . SER B 1 159 ? -14.156 20.109 10.688 1 97.69 159 SER B CA 1
ATOM 3104 C C . SER B 1 159 ? -13.266 18.875 10.758 1 97.69 159 SER B C 1
ATOM 3106 O O . SER B 1 159 ? -12.625 18.625 11.781 1 97.69 159 SER B O 1
ATOM 3108 N N . LYS B 1 160 ? -13.188 18.094 9.648 1 98.44 160 LYS B N 1
ATOM 3109 C CA . LYS B 1 160 ? -12.414 16.859 9.602 1 98.44 160 LYS B CA 1
ATOM 3110 C C . LYS B 1 160 ? -11.203 17 8.688 1 98.44 160 LYS B C 1
ATOM 3112 O O . LYS B 1 160 ? -10.539 16 8.375 1 98.44 160 LYS B O 1
ATOM 3117 N N . ILE B 1 161 ? -10.883 18.188 8.242 1 98.75 161 ILE B N 1
ATOM 3118 C CA . ILE B 1 161 ? -9.812 18.406 7.277 1 98.75 161 ILE B CA 1
ATOM 3119 C C . ILE B 1 161 ? -8.633 19.094 7.961 1 98.75 161 ILE B C 1
ATOM 3121 O O . ILE B 1 161 ? -8.82 20.078 8.688 1 98.75 161 ILE B O 1
ATOM 3125 N N . ILE B 1 162 ? -7.504 18.531 7.863 1 98.88 162 ILE B N 1
ATOM 3126 C CA . ILE B 1 162 ? -6.207 19.156 8.109 1 98.88 162 ILE B CA 1
ATOM 3127 C C . ILE B 1 162 ? -5.488 19.406 6.789 1 98.88 162 ILE B C 1
ATOM 3129 O O . ILE B 1 162 ? -5.496 18.562 5.902 1 98.88 162 ILE B O 1
ATOM 3133 N N . LEU B 1 163 ? -4.938 20.531 6.602 1 98.94 163 LEU B N 1
ATOM 3134 C CA . LEU B 1 163 ? -4.172 20.828 5.395 1 98.94 163 LEU B CA 1
ATOM 3135 C C . LEU B 1 163 ? -2.676 20.719 5.664 1 98.94 163 LEU B C 1
ATOM 3137 O O . LEU B 1 163 ? -2.193 21.188 6.699 1 98.94 163 LEU B O 1
ATOM 3141 N N . ALA B 1 164 ? -1.964 20.078 4.828 1 98.81 164 ALA B N 1
ATOM 3142 C CA . ALA B 1 164 ? -0.507 20 4.895 1 98.81 164 ALA B CA 1
ATOM 3143 C C . ALA B 1 164 ? 0.129 20.5 3.6 1 98.81 164 ALA B C 1
ATOM 3145 O O . ALA B 1 164 ? 0.111 19.797 2.584 1 98.81 164 ALA B O 1
ATOM 3146 N N . TYR B 1 165 ? 0.675 21.672 3.652 1 98.75 165 TYR B N 1
ATOM 3147 C CA . TYR B 1 165 ? 1.368 22.25 2.506 1 98.75 165 TYR B CA 1
ATOM 3148 C C . TYR B 1 165 ? 2.793 21.719 2.404 1 98.75 165 TYR B C 1
ATOM 3150 O O . TYR B 1 165 ? 3.586 21.859 3.336 1 98.75 165 TYR B O 1
ATOM 3158 N N . GLU B 1 166 ? 3.041 21.156 1.239 1 96.69 166 GLU B N 1
ATOM 3159 C CA . GLU B 1 166 ? 4.34 20.531 0.974 1 96.69 166 GLU B CA 1
ATOM 3160 C C . GLU B 1 166 ? 5 21.156 -0.255 1 96.69 166 GLU B C 1
ATOM 3162 O O . GLU B 1 166 ? 4.848 20.656 -1.369 1 96.69 166 GLU B O 1
ATOM 3167 N N . PRO B 1 167 ? 5.801 22.219 -0.007 1 96.06 167 PRO B N 1
ATOM 3168 C CA . PRO B 1 167 ? 6.621 22.625 -1.149 1 96.06 167 PRO B CA 1
ATOM 3169 C C . PRO B 1 167 ? 7.598 21.547 -1.592 1 96.06 167 PRO B C 1
ATOM 3171 O O . PRO B 1 167 ? 8.625 21.328 -0.945 1 96.06 167 PRO B O 1
ATOM 3174 N N . VAL B 1 168 ? 7.273 20.891 -2.664 1 93.88 168 VAL B N 1
ATOM 3175 C CA . VAL B 1 168 ? 7.969 19.688 -3.076 1 93.88 168 VAL B CA 1
ATOM 3176 C C . VAL B 1 168 ? 9.461 19.969 -3.227 1 93.88 168 VAL B C 1
ATOM 3178 O O . VAL B 1 168 ? 10.297 19.125 -2.914 1 93.88 168 VAL B O 1
ATOM 3181 N N . TRP B 1 169 ? 9.828 21.141 -3.623 1 90.06 169 TRP B N 1
ATOM 3182 C CA . TRP B 1 169 ? 11.203 21.562 -3.846 1 90.06 169 TRP B CA 1
ATOM 3183 C C . TRP B 1 169 ? 11.969 21.656 -2.527 1 90.06 169 TRP B C 1
ATOM 3185 O O . TRP B 1 169 ? 13.195 21.75 -2.518 1 90.06 169 TRP B O 1
ATOM 3195 N N . ALA B 1 170 ? 11.305 21.594 -1.436 1 85.81 170 ALA B N 1
ATOM 3196 C CA . ALA B 1 170 ? 11.93 21.734 -0.121 1 85.81 170 ALA B CA 1
ATOM 3197 C C . ALA B 1 170 ? 11.867 20.422 0.652 1 85.81 170 ALA B C 1
ATOM 3199 O O . ALA B 1 170 ? 12.203 20.375 1.839 1 85.81 170 ALA B O 1
ATOM 3200 N N . ILE B 1 171 ? 11.43 19.391 0.036 1 81.75 171 ILE B N 1
ATOM 3201 C CA . ILE B 1 171 ? 11.328 18.109 0.718 1 81.75 171 ILE B CA 1
ATOM 3202 C C . ILE B 1 171 ? 12.594 17.297 0.479 1 81.75 171 ILE B C 1
ATOM 3204 O O . ILE B 1 171 ? 12.859 16.859 -0.643 1 81.75 171 ILE B O 1
ATOM 3208 N N . GLY B 1 172 ? 13.375 17.078 1.354 1 73.44 172 GLY B N 1
ATOM 3209 C CA . GLY B 1 172 ? 14.531 16.203 1.307 1 73.44 172 GLY B CA 1
ATOM 3210 C C . GLY B 1 172 ? 15.609 16.688 0.349 1 73.44 172 GLY B C 1
ATOM 3211 O O . GLY B 1 172 ? 16.422 15.898 -0.124 1 73.44 172 GLY B O 1
ATOM 3212 N N . THR B 1 173 ? 15.633 17.828 -0.181 1 68.94 173 THR B N 1
ATOM 3213 C CA . THR B 1 173 ? 16.547 18.328 -1.202 1 68.94 173 THR B CA 1
ATOM 3214 C C . THR B 1 173 ? 17.688 19.125 -0.57 1 68.94 173 THR B C 1
ATOM 3216 O O . THR B 1 173 ? 18.703 19.359 -1.21 1 68.94 173 THR B O 1
ATOM 3219 N N . GLY B 1 174 ? 17.562 19.484 0.6 1 69.56 174 GLY B N 1
ATOM 3220 C CA . GLY B 1 174 ? 18.516 20.406 1.195 1 69.56 174 GLY B CA 1
ATOM 3221 C C . GLY B 1 174 ? 18.125 21.859 1.031 1 69.56 174 GLY B C 1
ATOM 3222 O O . GLY B 1 174 ? 18.578 22.719 1.778 1 69.56 174 GLY B O 1
ATOM 3223 N N . GLU B 1 175 ? 17.281 22.125 0.073 1 78.69 175 GLU B N 1
ATOM 3224 C CA . GLU B 1 175 ? 16.703 23.453 -0.048 1 78.69 175 GLU B CA 1
ATOM 3225 C C . GLU B 1 175 ? 15.562 23.656 0.953 1 78.69 175 GLU B C 1
ATOM 3227 O O . GLU B 1 175 ? 14.695 22.797 1.101 1 78.69 175 GLU B O 1
ATOM 3232 N N . THR B 1 176 ? 15.664 24.672 1.749 1 83.06 176 THR B N 1
ATOM 3233 C CA . THR B 1 176 ? 14.672 24.953 2.781 1 83.06 176 THR B CA 1
ATOM 3234 C C . THR B 1 176 ? 14 26.297 2.537 1 83.06 176 THR B C 1
ATOM 3236 O O . THR B 1 176 ? 14.672 27.297 2.275 1 83.06 176 THR B O 1
ATOM 3239 N N . ALA B 1 177 ? 12.711 26.219 2.502 1 90.31 177 ALA B N 1
ATOM 3240 C CA . ALA B 1 177 ? 11.969 27.469 2.434 1 90.31 177 ALA B CA 1
ATOM 3241 C C . ALA B 1 177 ? 12.219 28.328 3.68 1 90.31 177 ALA B C 1
ATOM 3243 O O . ALA B 1 177 ? 12.398 27.781 4.777 1 90.31 177 ALA B O 1
ATOM 3244 N N . SER B 1 178 ? 12.234 29.641 3.498 1 93.5 178 SER B N 1
ATOM 3245 C CA . SER B 1 178 ? 12.297 30.531 4.66 1 93.5 178 SER B CA 1
ATOM 3246 C C . SER B 1 178 ? 10.969 30.562 5.402 1 93.5 178 SER B C 1
ATOM 3248 O O . SER B 1 178 ? 9.922 30.25 4.824 1 93.5 178 SER B O 1
ATOM 3250 N N . PRO B 1 179 ? 11.07 30.938 6.676 1 96.38 179 PRO B N 1
ATOM 3251 C CA . PRO B 1 179 ? 9.82 31.094 7.41 1 96.38 179 PRO B CA 1
ATOM 3252 C C . PRO B 1 179 ? 8.867 32.094 6.734 1 96.38 179 PRO B C 1
ATOM 3254 O O . PRO B 1 179 ? 7.645 31.891 6.766 1 96.38 179 PRO B O 1
ATOM 3257 N N . GLU B 1 180 ? 9.414 33.062 6.129 1 97.06 180 GLU B N 1
ATOM 3258 C CA . GLU B 1 180 ? 8.602 34.062 5.434 1 97.06 180 GLU B CA 1
ATOM 3259 C C . GLU B 1 180 ? 7.91 33.438 4.215 1 97.06 180 GLU B C 1
ATOM 3261 O O . GLU B 1 180 ? 6.758 33.781 3.926 1 97.06 180 GLU B O 1
ATOM 3266 N N . GLN B 1 181 ? 8.609 32.625 3.525 1 95.62 181 GLN B N 1
ATOM 3267 C CA . GLN B 1 181 ? 8.023 31.922 2.385 1 95.62 181 GLN B CA 1
ATOM 3268 C C . GLN B 1 181 ? 6.898 30.984 2.826 1 95.62 181 GLN B C 1
ATOM 3270 O O . GLN B 1 181 ? 5.852 30.922 2.178 1 95.62 181 GLN B O 1
ATOM 3275 N N . ALA B 1 182 ? 7.137 30.266 3.893 1 97.25 182 ALA B N 1
ATOM 3276 C CA . ALA B 1 182 ? 6.098 29.406 4.461 1 97.25 182 ALA B CA 1
ATOM 3277 C C . ALA B 1 182 ? 4.863 30.219 4.848 1 97.25 182 ALA B C 1
ATOM 3279 O O . ALA B 1 182 ? 3.738 29.859 4.5 1 97.25 182 ALA B O 1
ATOM 3280 N N . GLN B 1 183 ? 5.109 31.375 5.496 1 98.31 183 GLN B N 1
ATOM 3281 C CA . GLN B 1 183 ? 4.023 32.25 5.938 1 98.31 183 GLN B CA 1
ATOM 3282 C C . GLN B 1 183 ? 3.246 32.781 4.75 1 98.31 183 GLN B C 1
ATOM 3284 O O . GLN B 1 183 ? 2.014 32.844 4.777 1 98.31 183 GLN B O 1
ATOM 3289 N N . GLU B 1 184 ? 3.969 33.156 3.758 1 98.19 184 GLU B N 1
ATOM 3290 C CA . GLU B 1 184 ? 3.33 33.719 2.572 1 98.19 184 GLU B CA 1
ATOM 3291 C C . GLU B 1 184 ? 2.344 32.75 1.956 1 98.19 184 GLU B C 1
ATOM 3293 O O . GLU B 1 184 ? 1.203 33.094 1.657 1 98.19 184 GLU B O 1
ATOM 3298 N N . MET B 1 185 ? 2.787 31.547 1.734 1 98.38 185 MET B N 1
ATOM 3299 C CA . MET B 1 185 ? 1.932 30.531 1.133 1 98.38 185 MET B CA 1
ATOM 3300 C C . MET B 1 185 ? 0.778 30.172 2.064 1 98.38 185 MET B C 1
ATOM 3302 O O . MET B 1 185 ? -0.362 30.016 1.62 1 98.38 185 MET B O 1
ATOM 3306 N N . HIS B 1 186 ? 1.077 29.984 3.355 1 98.75 186 HIS B N 1
ATOM 3307 C CA . HIS B 1 186 ? 0.031 29.641 4.309 1 98.75 186 HIS B CA 1
ATOM 3308 C C . HIS B 1 186 ? -1.051 30.703 4.367 1 98.75 186 HIS B C 1
ATOM 3310 O O . HIS B 1 186 ? -2.24 30.391 4.434 1 98.75 186 HIS B O 1
ATOM 3316 N N . ALA B 1 187 ? -0.629 31.953 4.375 1 98.75 187 ALA B N 1
ATOM 3317 C CA . ALA B 1 187 ? -1.585 33.062 4.355 1 98.75 187 ALA B CA 1
ATOM 3318 C C . ALA B 1 187 ? -2.443 33 3.096 1 98.75 187 ALA B C 1
ATOM 3320 O O . ALA B 1 187 ? -3.65 33.25 3.152 1 98.75 187 ALA B O 1
ATOM 3321 N N . PHE B 1 188 ? -1.814 32.781 2.004 1 98.81 188 PHE B N 1
ATOM 3322 C CA . PHE B 1 188 ? -2.516 32.656 0.73 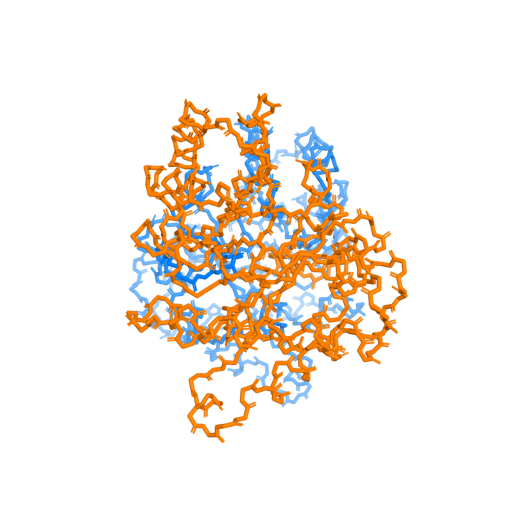1 98.81 188 PHE B CA 1
ATOM 3323 C C . PHE B 1 188 ? -3.551 31.547 0.782 1 98.81 188 PHE B C 1
ATOM 3325 O O . PHE B 1 188 ? -4.684 31.719 0.329 1 98.81 188 PHE B O 1
ATOM 3332 N N . ILE B 1 189 ? -3.172 30.391 1.324 1 98.81 189 ILE B N 1
ATOM 3333 C CA . ILE B 1 189 ? -4.059 29.234 1.449 1 98.81 189 ILE B CA 1
ATOM 3334 C C . ILE B 1 189 ? -5.277 29.609 2.289 1 98.81 189 ILE B C 1
ATOM 3336 O O . ILE B 1 189 ? -6.414 29.344 1.896 1 98.81 189 ILE B O 1
ATOM 3340 N N . ARG B 1 190 ? -5.027 30.203 3.422 1 98.69 190 ARG B N 1
ATOM 3341 C CA . ARG B 1 190 ? -6.117 30.578 4.312 1 98.69 190 ARG B CA 1
ATOM 3342 C C . ARG B 1 190 ? -7.059 31.562 3.637 1 98.69 190 ARG B C 1
ATOM 3344 O O . ARG B 1 190 ? -8.281 31.469 3.777 1 98.69 190 ARG B O 1
ATOM 3351 N N . LYS B 1 191 ? -6.523 32.531 2.928 1 98.62 191 LYS B N 1
ATOM 3352 C CA . LYS B 1 191 ? -7.324 33.469 2.162 1 98.62 191 LYS B CA 1
ATOM 3353 C C . LYS B 1 191 ? -8.156 32.75 1.102 1 98.62 191 LYS B C 1
ATOM 3355 O O . LYS B 1 191 ? -9.32 33.094 0.879 1 98.62 191 LYS B O 1
ATOM 3360 N N . THR B 1 192 ? -7.543 31.828 0.402 1 98.69 192 THR B N 1
ATOM 3361 C CA . THR B 1 192 ? -8.219 31.047 -0.63 1 98.69 192 THR B CA 1
ATOM 3362 C C . THR B 1 192 ? -9.438 30.328 -0.056 1 98.69 192 THR B C 1
ATOM 3364 O O . THR B 1 192 ? -10.5 30.297 -0.686 1 98.69 192 THR B O 1
ATOM 3367 N N . ILE B 1 193 ? -9.344 29.812 1.138 1 98.5 193 ILE B N 1
ATOM 3368 C CA . ILE B 1 193 ? -10.445 29.141 1.805 1 98.5 193 ILE B CA 1
ATOM 3369 C C . ILE B 1 193 ? -11.516 30.156 2.205 1 98.5 193 ILE B C 1
ATOM 3371 O O . ILE B 1 193 ? -12.711 29.891 2.074 1 98.5 193 ILE B O 1
ATOM 3375 N N . THR B 1 194 ? -11.047 31.312 2.721 1 98.44 194 THR B N 1
ATOM 3376 C CA . THR B 1 194 ? -11.977 32.375 3.051 1 98.44 194 THR B CA 1
ATOM 3377 C C . THR B 1 194 ? -12.852 32.75 1.847 1 98.44 194 THR B C 1
ATOM 3379 O O . THR B 1 194 ? -14.07 32.844 1.971 1 98.44 194 THR B O 1
ATOM 3382 N N . ASN B 1 195 ? -12.234 32.875 0.701 1 98.25 195 ASN B N 1
ATOM 3383 C CA . ASN B 1 195 ? -12.922 33.25 -0.524 1 98.25 195 ASN B CA 1
ATOM 3384 C C . ASN B 1 195 ? -13.883 32.188 -0.994 1 98.25 195 ASN B C 1
ATOM 3386 O O . ASN B 1 195 ? -14.969 32.469 -1.5 1 98.25 195 ASN B O 1
ATOM 3390 N N . ALA B 1 196 ? -13.516 30.953 -0.83 1 97.88 196 ALA B N 1
ATOM 3391 C CA . ALA B 1 196 ? -14.305 29.828 -1.34 1 97.88 196 ALA B CA 1
ATOM 3392 C C . ALA B 1 196 ? -15.445 29.484 -0.384 1 97.88 196 ALA B C 1
ATOM 3394 O O . ALA B 1 196 ? -16.5 29.031 -0.813 1 97.88 196 ALA B O 1
ATOM 3395 N N . TYR B 1 197 ? -15.227 29.688 0.886 1 97.56 197 TYR B N 1
ATOM 3396 C CA . TYR B 1 197 ? -16.203 29.344 1.905 1 97.56 197 TYR B CA 1
ATOM 3397 C C . TYR B 1 197 ? -16.516 30.547 2.793 1 97.56 197 TYR B C 1
ATOM 3399 O O . TYR B 1 197 ? -17.297 31.422 2.408 1 97.56 197 TYR B O 1
ATOM 3407 N N . ASP B 1 198 ? -15.758 30.703 3.99 1 97.62 198 ASP B N 1
ATOM 3408 C CA . ASP B 1 198 ? -15.922 31.859 4.871 1 97.62 198 ASP B CA 1
ATOM 3409 C C . ASP B 1 198 ? -14.781 31.938 5.879 1 97.62 198 ASP B C 1
ATOM 3411 O O . ASP B 1 198 ? -13.922 31.062 5.93 1 97.62 198 ASP B O 1
ATOM 3415 N N . THR B 1 199 ? -14.766 32.969 6.602 1 97.62 199 THR B N 1
ATOM 3416 C CA . THR B 1 199 ? -13.695 33.25 7.551 1 97.62 199 THR B CA 1
ATOM 3417 C C . THR B 1 199 ? -13.695 32.25 8.695 1 97.62 199 THR B C 1
ATOM 3419 O O . THR B 1 199 ? -12.641 31.891 9.227 1 97.62 199 THR B O 1
ATOM 3422 N N . GLY B 1 200 ? -14.867 31.797 9.039 1 97.56 200 GLY B N 1
ATOM 3423 C CA . GLY B 1 200 ? -14.969 30.828 10.117 1 97.56 200 GLY B CA 1
ATOM 3424 C C . GLY B 1 200 ? -14.234 29.531 9.812 1 97.56 200 GLY B C 1
ATOM 3425 O O . GLY B 1 200 ? -13.422 29.078 10.617 1 97.56 200 GLY B O 1
ATOM 3426 N N . ILE B 1 201 ? -14.477 28.953 8.641 1 97.62 201 ILE B N 1
ATOM 3427 C CA . ILE B 1 201 ? -13.812 27.719 8.203 1 97.62 201 ILE B CA 1
ATOM 3428 C C . ILE B 1 201 ? -12.312 27.969 8.062 1 97.62 201 ILE B C 1
ATOM 3430 O O . ILE B 1 201 ? -11.5 27.172 8.539 1 97.62 201 ILE B O 1
ATOM 3434 N N . ALA B 1 202 ? -11.898 29.062 7.445 1 98.06 202 ALA B N 1
ATOM 3435 C CA . ALA B 1 202 ? -10.492 29.391 7.219 1 98.06 202 ALA B CA 1
ATOM 3436 C C . ALA B 1 202 ? -9.742 29.516 8.539 1 98.06 202 ALA B C 1
ATOM 3438 O O . ALA B 1 202 ? -8.578 29.125 8.633 1 98.06 202 ALA B O 1
ATOM 3439 N N . ASN B 1 203 ? -10.398 30.031 9.539 1 96.94 203 ASN B N 1
ATOM 3440 C CA . ASN B 1 203 ? -9.742 30.281 10.82 1 96.94 203 ASN B CA 1
ATOM 3441 C C . ASN B 1 203 ? -9.742 29.031 11.695 1 96.94 203 ASN B C 1
ATOM 3443 O O . ASN B 1 203 ? -9.031 28.984 12.703 1 96.94 203 ASN B O 1
ATOM 3447 N N . ASN B 1 204 ? -10.5 28.094 11.312 1 97.56 204 ASN B N 1
ATOM 3448 C CA . ASN B 1 204 ? -10.594 26.906 12.172 1 97.56 204 ASN B CA 1
ATOM 3449 C C . ASN B 1 204 ? -9.805 25.734 11.602 1 97.56 204 ASN B C 1
ATOM 3451 O O . ASN B 1 204 ? -9.461 24.797 12.328 1 97.56 204 ASN B O 1
ATOM 3455 N N . VAL B 1 205 ? -9.547 25.688 10.297 1 98.5 205 VAL B N 1
ATOM 3456 C CA . VAL B 1 205 ? -8.797 24.594 9.688 1 98.5 205 VAL B CA 1
ATOM 3457 C C . VAL B 1 205 ? -7.309 24.75 9.984 1 98.5 205 VAL B C 1
ATOM 3459 O O . VAL B 1 205 ? -6.762 25.844 9.867 1 98.5 205 VAL B O 1
ATOM 3462 N N . SER B 1 206 ? -6.652 23.719 10.477 1 98.81 206 SER B N 1
ATOM 3463 C CA . SER B 1 206 ? -5.211 23.734 10.703 1 98.81 206 SER B CA 1
ATOM 3464 C C . SER B 1 206 ? -4.441 23.578 9.391 1 98.81 206 SER B C 1
ATOM 3466 O O . SER B 1 206 ? -4.809 22.75 8.547 1 98.81 206 SER B O 1
ATOM 3468 N N . ILE B 1 207 ? -3.404 24.359 9.195 1 98.88 207 ILE B N 1
ATOM 3469 C CA . ILE B 1 207 ? -2.512 24.266 8.047 1 98.88 207 ILE B CA 1
ATOM 3470 C C . ILE B 1 207 ? -1.092 23.969 8.516 1 98.88 207 ILE B C 1
ATOM 3472 O O . ILE B 1 207 ? -0.48 24.766 9.227 1 98.88 207 ILE B O 1
ATOM 3476 N N . LEU B 1 208 ? -0.612 22.797 8.109 1 98.81 208 LEU B N 1
ATOM 3477 C CA . LEU B 1 208 ? 0.716 22.328 8.492 1 98.81 208 LEU B CA 1
ATOM 3478 C C . LEU B 1 208 ? 1.732 22.625 7.391 1 98.81 208 LEU B C 1
ATOM 3480 O O . LEU B 1 208 ? 1.388 22.641 6.207 1 98.81 208 LEU B O 1
ATOM 3484 N N . TYR B 1 209 ? 2.938 22.859 7.863 1 98.25 209 TYR B N 1
ATOM 3485 C CA . TYR B 1 209 ? 4.047 23.047 6.938 1 98.25 209 TYR B CA 1
ATOM 3486 C C . TYR B 1 209 ? 4.859 21.766 6.789 1 98.25 209 TYR B C 1
ATOM 3488 O O . TYR B 1 209 ? 5.344 21.203 7.777 1 98.25 209 TYR B O 1
ATOM 3496 N N . GLY B 1 210 ? 4.984 21.297 5.543 1 96 210 GLY B N 1
ATOM 3497 C CA . GLY B 1 210 ? 5.648 20.031 5.297 1 96 210 GLY B CA 1
ATOM 3498 C C . GLY B 1 210 ? 6.941 20.172 4.523 1 96 210 GLY B C 1
ATOM 3499 O O . GLY B 1 210 ? 7.324 19.266 3.771 1 96 210 GLY B O 1
ATOM 3500 N N . GLY B 1 211 ? 7.645 21.312 4.652 1 93.56 211 GLY B N 1
ATOM 3501 C CA . GLY B 1 211 ? 8.891 21.516 3.932 1 93.56 211 GLY B CA 1
ATOM 3502 C C . GLY B 1 211 ? 10.109 21.516 4.836 1 93.56 211 GLY B C 1
ATOM 3503 O O . GLY B 1 211 ? 10.562 22.562 5.281 1 93.56 211 GLY B O 1
ATOM 3504 N N . SER B 1 212 ? 10.758 20.375 5.086 1 91.62 212 SER B N 1
ATOM 3505 C CA . SER B 1 212 ? 12.055 20.188 5.73 1 91.62 212 SER B CA 1
ATOM 3506 C C . SER B 1 212 ? 12.109 20.891 7.086 1 91.62 212 SER B C 1
ATOM 3508 O O . SER B 1 212 ? 13.039 21.641 7.363 1 91.62 212 SER B O 1
ATOM 3510 N N . VAL B 1 213 ? 11.102 20.75 7.879 1 94.88 213 VAL B N 1
ATOM 3511 C CA . VAL B 1 213 ? 11.148 21.203 9.258 1 94.88 213 VAL B CA 1
ATOM 3512 C C . VAL B 1 213 ? 12.156 20.359 10.047 1 94.88 213 VAL B C 1
ATOM 3514 O O . VAL B 1 213 ? 12.133 19.141 9.977 1 94.88 213 VAL B O 1
ATOM 3517 N N . LYS B 1 214 ? 13.07 21.062 10.75 1 94.44 214 LYS B N 1
ATOM 3518 C CA . LYS B 1 214 ? 14.133 20.484 11.562 1 94.44 214 LYS B CA 1
ATOM 3519 C C . LYS B 1 214 ? 14.148 21.094 12.961 1 94.44 214 LYS B C 1
ATOM 3521 O O . LYS B 1 214 ? 13.516 22.125 13.203 1 94.44 214 LYS B O 1
ATOM 3526 N N . PRO B 1 215 ? 14.875 20.406 13.828 1 96.75 215 PRO B N 1
ATOM 3527 C CA . PRO B 1 215 ? 14.953 20.969 15.18 1 96.75 215 PRO B CA 1
ATOM 3528 C C . PRO B 1 215 ? 15.438 22.406 15.203 1 96.75 215 PRO B C 1
ATOM 3530 O O . PRO B 1 215 ? 14.953 23.219 16 1 96.75 215 PRO B O 1
ATOM 3533 N N . ASN B 1 216 ? 16.297 22.75 14.344 1 95.31 216 ASN B N 1
ATOM 3534 C CA . ASN B 1 216 ? 16.953 24.047 14.422 1 95.31 216 ASN B CA 1
ATOM 3535 C C . ASN B 1 216 ? 16.109 25.141 13.758 1 95.31 216 ASN B C 1
ATOM 3537 O O . ASN B 1 216 ? 16.422 26.328 13.883 1 95.31 216 ASN B O 1
ATOM 3541 N N . ASN B 1 217 ? 15.047 24.781 13.016 1 95.31 217 ASN B N 1
ATOM 3542 C CA . ASN B 1 217 ? 14.266 25.828 12.367 1 95.31 217 ASN B CA 1
ATOM 3543 C C . ASN B 1 217 ? 12.797 25.766 12.766 1 95.31 217 ASN B C 1
ATOM 3545 O O . ASN B 1 217 ? 12.016 26.656 12.406 1 95.31 217 ASN B O 1
ATOM 3549 N N . ALA B 1 218 ? 12.383 24.812 13.578 1 97 218 ALA B N 1
ATOM 3550 C CA . ALA B 1 218 ? 10.992 24.531 13.93 1 97 218 ALA B CA 1
ATOM 3551 C C . ALA B 1 218 ? 10.367 25.734 14.648 1 97 218 ALA B C 1
ATOM 3553 O O . ALA B 1 218 ? 9.273 26.172 14.305 1 97 218 ALA B O 1
ATOM 3554 N N . VAL B 1 219 ? 11.078 26.266 15.586 1 97.69 219 VAL B N 1
ATOM 3555 C CA . VAL B 1 219 ? 10.539 27.344 16.406 1 97.69 219 VAL B CA 1
ATOM 3556 C C . VAL B 1 219 ? 10.195 28.547 15.516 1 97.69 219 VAL B C 1
ATOM 3558 O O . VAL B 1 219 ? 9.117 29.125 15.633 1 97.69 219 VAL B O 1
ATOM 3561 N N . GLU B 1 220 ? 11.117 28.891 14.656 1 97.31 220 GLU B N 1
ATOM 3562 C CA . GLU B 1 220 ? 10.906 30.047 13.781 1 97.31 220 GLU B CA 1
ATOM 3563 C C . GLU B 1 220 ? 9.742 29.812 12.828 1 97.31 220 GLU B C 1
ATOM 3565 O O . GLU B 1 220 ? 8.906 30.703 12.625 1 97.31 220 GLU B O 1
ATOM 3570 N N . ILE B 1 221 ? 9.672 28.672 12.227 1 97.31 221 ILE B N 1
ATOM 3571 C CA . ILE B 1 221 ? 8.617 28.328 11.281 1 97.31 221 ILE B CA 1
ATOM 3572 C C . ILE B 1 221 ? 7.266 28.328 11.984 1 97.31 221 ILE B C 1
ATOM 3574 O O . ILE B 1 221 ? 6.309 28.938 11.508 1 97.31 221 ILE B O 1
ATOM 3578 N N . PHE B 1 222 ? 7.199 27.719 13.203 1 97.81 222 PHE B N 1
ATOM 3579 C CA . PHE B 1 222 ? 5.941 27.531 13.922 1 97.81 222 PHE B CA 1
ATOM 3580 C C . PHE B 1 222 ? 5.484 28.844 14.547 1 97.81 222 PHE B C 1
ATOM 3582 O O . PHE B 1 222 ? 4.332 28.969 14.961 1 97.81 222 PHE B O 1
ATOM 3589 N N . SER B 1 223 ? 6.395 29.797 14.586 1 97.31 223 SER B N 1
ATOM 3590 C CA . SER B 1 223 ? 6.051 31.094 15.164 1 97.31 223 SER B CA 1
ATOM 3591 C C . SER B 1 223 ? 5.266 31.953 14.172 1 97.31 223 SER B C 1
ATOM 3593 O O . SER B 1 223 ? 4.68 32.969 14.555 1 97.31 223 SER B O 1
ATOM 3595 N N . LYS B 1 224 ? 5.285 31.594 12.906 1 97.88 224 LYS B N 1
ATOM 3596 C CA . LYS B 1 224 ? 4.555 32.375 11.898 1 97.88 224 LYS B CA 1
ATOM 3597 C C . LYS B 1 224 ? 3.049 32.25 12.117 1 97.88 224 LYS B C 1
ATOM 3599 O O . LYS B 1 224 ? 2.533 31.203 12.469 1 97.88 224 LYS B O 1
ATOM 3604 N N . PRO B 1 225 ? 2.312 33.312 11.906 1 97.56 225 PRO B N 1
ATOM 3605 C CA . PRO B 1 225 ? 0.914 33.438 12.328 1 97.56 225 PRO B CA 1
ATOM 3606 C C . PRO B 1 225 ? 0.014 32.406 11.688 1 97.56 225 PRO B C 1
ATOM 3608 O O . PRO B 1 225 ? -0.982 31.969 12.281 1 97.56 225 PRO B O 1
ATOM 3611 N N . ASP B 1 226 ? 0.331 31.969 10.414 1 98.19 226 ASP B N 1
ATOM 3612 C CA . ASP B 1 226 ? -0.602 31.078 9.727 1 98.19 226 ASP B CA 1
ATOM 3613 C C . ASP B 1 226 ? -0.08 29.641 9.703 1 98.19 226 ASP B C 1
ATOM 3615 O O . ASP B 1 226 ? -0.671 28.781 9.062 1 98.19 226 ASP B O 1
ATOM 3619 N N . VAL B 1 227 ? 1.029 29.359 10.367 1 98.12 227 VAL B N 1
ATOM 3620 C CA . VAL B 1 227 ? 1.574 28.016 10.453 1 98.12 227 VAL B CA 1
ATOM 3621 C C . VAL B 1 227 ? 1.095 27.344 11.742 1 98.12 227 VAL B C 1
ATOM 3623 O O . VAL B 1 227 ? 1.443 27.781 12.844 1 98.12 227 VAL B O 1
ATOM 3626 N N . ASP B 1 228 ? 0.328 26.297 11.586 1 98.56 228 ASP B N 1
ATOM 3627 C CA . ASP B 1 228 ? -0.314 25.688 12.734 1 98.56 228 ASP B CA 1
ATOM 3628 C C . ASP B 1 228 ? 0.412 24.406 13.148 1 98.56 228 ASP B C 1
ATOM 3630 O O . ASP B 1 228 ? -0.09 23.625 13.969 1 98.56 228 ASP B O 1
ATOM 3634 N N . GLY B 1 229 ? 1.574 24.125 12.57 1 98.44 229 GLY B N 1
ATOM 3635 C CA . GLY B 1 229 ? 2.387 22.969 12.891 1 98.44 229 GLY B CA 1
ATOM 3636 C C . GLY B 1 229 ? 3.117 22.406 11.68 1 98.44 229 GLY B C 1
ATOM 3637 O O . GLY B 1 229 ? 3.445 23.141 10.75 1 98.44 229 GLY B O 1
ATOM 3638 N N . GLY B 1 230 ? 3.494 21.172 11.812 1 98.38 230 GLY B N 1
ATOM 3639 C CA . GLY B 1 230 ? 4.32 20.609 10.75 1 98.38 230 GLY B CA 1
ATOM 3640 C C . GLY B 1 230 ? 4.008 19.156 10.445 1 98.38 230 GLY B C 1
ATOM 3641 O O . GLY B 1 230 ? 3.584 18.422 11.328 1 98.38 230 GLY B O 1
ATOM 3642 N N . LEU B 1 231 ? 4.109 18.797 9.203 1 98.5 231 LEU B N 1
ATOM 3643 C CA . LEU B 1 231 ? 4.23 17.406 8.758 1 98.5 231 LEU B CA 1
ATOM 3644 C C . LEU B 1 231 ? 5.684 17.047 8.461 1 98.5 231 LEU B C 1
ATOM 3646 O O . LEU B 1 231 ? 6.227 17.453 7.426 1 98.5 231 LEU B O 1
ATOM 3650 N N . ILE B 1 232 ? 6.242 16.25 9.359 1 97.62 232 ILE B N 1
ATOM 3651 C CA . ILE B 1 232 ? 7.691 16.094 9.438 1 97.62 232 ILE B CA 1
ATOM 3652 C C . ILE B 1 232 ? 8.102 14.789 8.758 1 97.62 232 ILE B C 1
ATOM 3654 O O . ILE B 1 232 ? 7.516 13.734 9.016 1 97.62 232 ILE B O 1
ATOM 3658 N N . GLY B 1 233 ? 9.117 14.867 7.891 1 95.88 233 GLY B N 1
ATOM 3659 C CA . GLY B 1 233 ? 9.656 13.688 7.242 1 95.88 233 GLY B CA 1
ATOM 3660 C C . GLY B 1 233 ? 10.805 13.062 8.008 1 95.88 233 GLY B C 1
ATOM 3661 O O . GLY B 1 233 ? 10.633 12.602 9.133 1 95.88 233 GLY B O 1
ATOM 3662 N N . GLY B 1 234 ? 12.016 13.188 7.465 1 95.38 234 GLY B N 1
ATOM 3663 C CA . GLY B 1 234 ? 13.203 12.523 7.98 1 95.38 234 GLY B CA 1
ATOM 3664 C C . GLY B 1 234 ? 13.445 12.797 9.453 1 95.38 234 GLY B C 1
ATOM 3665 O O . GLY B 1 234 ? 13.852 11.906 10.195 1 95.38 234 GLY B O 1
ATOM 3666 N N . ALA B 1 235 ? 13.234 13.938 9.938 1 96.62 235 ALA B N 1
ATOM 3667 C CA . ALA B 1 235 ? 13.508 14.312 11.32 1 96.62 235 ALA B CA 1
ATOM 3668 C C . ALA B 1 235 ? 12.594 13.562 12.289 1 96.62 235 ALA B C 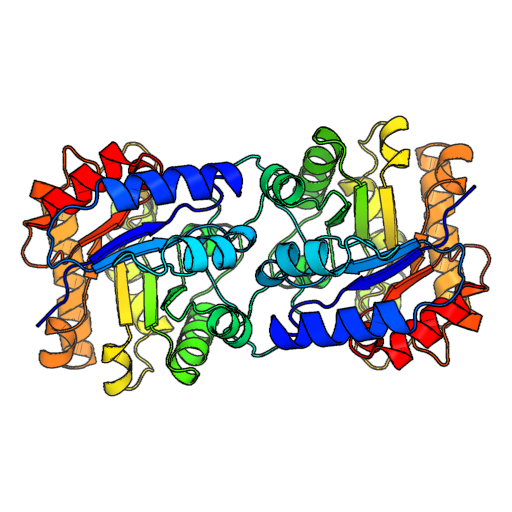1
ATOM 3670 O O . ALA B 1 235 ? 12.898 13.461 13.484 1 96.62 235 ALA B O 1
ATOM 3671 N N . SER B 1 236 ? 11.445 13.086 11.836 1 98.25 236 SER B N 1
ATOM 3672 C CA . SER B 1 236 ? 10.531 12.352 12.703 1 98.25 236 SER B CA 1
ATOM 3673 C C . SER B 1 236 ? 11 10.914 12.914 1 98.25 236 SER B C 1
ATOM 3675 O O . SER B 1 236 ? 10.453 10.195 13.75 1 98.25 236 SER B O 1
ATOM 3677 N N . LEU B 1 237 ? 12.07 10.461 12.195 1 98.56 237 LEU B N 1
ATOM 3678 C CA . LEU B 1 237 ? 12.578 9.102 12.297 1 98.56 237 LEU B CA 1
ATOM 3679 C C . LEU B 1 237 ? 13.594 8.977 13.43 1 98.56 237 LEU B C 1
ATOM 3681 O O . LEU B 1 237 ? 14.07 7.883 13.734 1 98.56 237 LEU B O 1
ATOM 3685 N N . VAL B 1 238 ? 13.953 10.102 13.992 1 98.5 238 VAL B N 1
ATOM 3686 C CA . VAL B 1 238 ? 14.836 10.172 15.148 1 98.5 238 VAL B CA 1
ATOM 3687 C C . VAL B 1 238 ? 14.086 10.797 16.328 1 98.5 238 VAL B C 1
ATOM 3689 O O . VAL B 1 238 ? 13.664 11.953 16.266 1 98.5 238 VAL B O 1
ATOM 3692 N N . ALA B 1 239 ? 13.969 10 17.422 1 98.75 239 ALA B N 1
ATOM 3693 C CA . ALA B 1 239 ? 13.125 10.398 18.547 1 98.75 239 ALA B CA 1
ATOM 3694 C C . ALA B 1 239 ? 13.508 11.781 19.047 1 98.75 239 ALA B C 1
ATOM 3696 O O . ALA B 1 239 ? 12.648 12.656 19.188 1 98.75 239 ALA B O 1
ATOM 3697 N N . ASP B 1 240 ? 14.781 12.008 19.266 1 98.69 240 ASP B N 1
ATOM 3698 C CA . ASP B 1 240 ? 15.234 13.281 19.828 1 98.69 240 ASP B CA 1
ATOM 3699 C C . ASP B 1 240 ? 14.93 14.438 18.891 1 98.69 240 ASP B C 1
ATOM 3701 O O . ASP B 1 240 ? 14.594 15.539 19.328 1 98.69 240 ASP B O 1
ATOM 3705 N N . ASP B 1 241 ? 15.094 14.242 17.609 1 98.69 241 ASP B N 1
ATOM 3706 C CA . ASP B 1 241 ? 14.789 15.281 16.641 1 98.69 241 ASP B CA 1
ATOM 3707 C C . ASP B 1 241 ? 13.297 15.609 16.625 1 98.69 241 ASP B C 1
ATOM 3709 O O . ASP B 1 241 ? 12.914 16.781 16.625 1 98.69 241 ASP B O 1
ATOM 3713 N N . PHE B 1 242 ? 12.531 14.562 16.625 1 98.81 242 PHE B N 1
ATOM 3714 C CA . PHE B 1 242 ? 11.086 14.766 16.578 1 98.81 242 PHE B CA 1
ATOM 3715 C C . PHE B 1 242 ? 10.602 15.453 17.844 1 98.81 242 PHE B C 1
ATOM 3717 O O . PHE B 1 242 ? 9.781 16.375 17.781 1 98.81 242 PHE B O 1
ATOM 3724 N N . ILE B 1 243 ? 11.141 15.039 18.984 1 98.75 243 ILE B N 1
ATOM 3725 C CA . ILE B 1 243 ? 10.789 15.633 20.266 1 98.75 243 ILE B CA 1
ATOM 3726 C C . ILE B 1 243 ? 11.172 17.109 20.297 1 98.75 243 ILE B C 1
ATOM 3728 O O . ILE B 1 243 ? 10.406 17.953 20.766 1 98.75 243 ILE B O 1
ATOM 3732 N N . ALA B 1 244 ? 12.305 17.422 19.734 1 98.5 244 ALA B N 1
ATOM 3733 C CA . ALA B 1 244 ? 12.742 18.828 19.656 1 98.5 244 ALA B CA 1
ATOM 3734 C C . ALA B 1 244 ? 11.789 19.656 18.812 1 98.5 244 ALA B C 1
ATOM 3736 O O . ALA B 1 244 ? 11.5 20.812 19.141 1 98.5 244 ALA B O 1
ATOM 3737 N N . ILE B 1 245 ? 11.32 19.094 17.766 1 98.5 245 ILE B N 1
ATOM 3738 C CA . ILE B 1 245 ? 10.391 19.781 16.891 1 98.5 245 ILE B CA 1
ATOM 3739 C C . ILE B 1 245 ? 9.055 19.984 17.609 1 98.5 245 ILE B C 1
ATOM 3741 O O . ILE B 1 245 ? 8.469 21.078 17.531 1 98.5 245 ILE B O 1
ATOM 3745 N N . ILE B 1 246 ? 8.594 18.938 18.297 1 98.56 246 ILE B N 1
ATOM 3746 C CA . ILE B 1 246 ? 7.359 19.031 19.062 1 98.56 246 ILE B CA 1
ATOM 3747 C C . ILE B 1 246 ? 7.477 20.141 20.109 1 98.56 246 ILE B C 1
ATOM 3749 O O . ILE B 1 246 ? 6.543 20.922 20.297 1 98.56 246 ILE B O 1
ATOM 3753 N N . LYS B 1 247 ? 8.586 20.281 20.719 1 97.69 247 LYS B N 1
ATOM 3754 C CA . LYS B 1 247 ? 8.805 21.312 21.719 1 97.69 247 LYS B CA 1
ATOM 3755 C C . LYS B 1 247 ? 8.781 22.703 21.094 1 97.69 247 LYS B C 1
ATOM 3757 O O . LYS B 1 247 ? 8.469 23.688 21.766 1 97.69 247 LYS B O 1
ATOM 3762 N N . GLY B 1 248 ? 9.055 22.734 19.844 1 96.62 248 GLY B N 1
ATOM 3763 C CA . GLY B 1 248 ? 9.117 24.016 19.141 1 96.62 248 GLY B CA 1
ATOM 3764 C C . GLY B 1 248 ? 7.75 24.594 18.844 1 96.62 248 GLY B C 1
ATOM 3765 O O . GLY B 1 248 ? 7.637 25.781 18.516 1 96.62 248 GLY B O 1
ATOM 3766 N N . ILE B 1 249 ? 6.711 23.766 18.828 1 93.81 249 ILE B N 1
ATOM 3767 C CA . ILE B 1 249 ? 5.379 24.25 18.5 1 93.81 249 ILE B CA 1
ATOM 3768 C C . ILE B 1 249 ? 4.742 24.891 19.734 1 93.81 249 ILE B C 1
ATOM 3770 O O . ILE B 1 249 ? 3.752 25.625 19.625 1 93.81 249 ILE B O 1
ATOM 3774 N N . ALA B 1 250 ? 5.531 25.344 20.891 1 73.25 250 ALA B N 1
ATOM 3775 C CA . ALA B 1 250 ? 5.094 25.938 22.172 1 73.25 250 ALA B CA 1
ATOM 3776 C C . ALA B 1 250 ? 4.105 27.062 21.938 1 73.25 250 ALA B C 1
ATOM 3778 O O . ALA B 1 250 ? 4.145 27.734 20.891 1 73.25 250 ALA B O 1
#

Sequence (500 aa):
MRSKIVAGNWKMNKDLAETEVLLAELSAKLPDTKAEVMVAPTFVNLSAAVDKLKSSSIEVIAQNMHFAENGAYTGEISANMLLGIGVDTVIIGHSERRAYFGETDEILAKKVVAALAKNMRVMFCFGEELEDRKSGNHFKIVESQLKNALFSLDASAWSKIILAYEPVWAIGTGETASPEQAQEMHAFIRKTITNAYDTGIANNVSILYGGSVKPNNAVEIFSKPDVDGGLIGGASLVADDFIAIIKGIAMRSKIVAGNWKMNKDLAETEVLLAELSAKLPDTKAEVMVAPTFVNLSAAVDKLKSSSIEVIAQNMHFAENGAYTGEISANMLLGIGVDTVIIGHSERRAYFGETDEILAKKVVAALAKNMRVMFCFGEELEDRKSGNHFKIVESQLKNALFSLDASAWSKIILAYEPVWAIGTGETASPEQAQEMHAFIRKTITNAYDTGIANNVSILYGGSVKPNNAVEIFSKPDVDGGLIGGASLVADDFIAIIKGIA

Organism: NCBI:txid616991